Protein AF-A0AAW2NCF1-F1 (afdb_monomer_lite)

Radius of gyration: 38.2 Å; chains: 1; bounding box: 86×112×129 Å

Secondary structure (DSSP, 8-state):
---HHHHHHHHHHHHT-GGG-GGG--HHHHHHHHHHHHHHHH-TTS-GGGHHHHHHHHHHHHHHHH-HHHHHHTTTTS-HHHHHHHHHHHHHHHTHHHHHHHHGGGGS-HHHHHHHHHHHHHHHHHHHTSSS---HHHHHHHHHHHHHTTS-HHHHHHHHHHHHHHHHHHHT-SSHHHHHHHHHHHHHHHHHHTTSPPPTT--HHHHHHHHHHHHHHH---HHHHHHHHHHHHHHHHHHGGG-GGGHHHHHHHHHHHHT-S-HHHHHHHHHHHHHHHHH-HHHHSSTTHHHHHHHHHHHHT-SS-HHHHHHHHHHHHHHHHHHHTT--S-SS-------HHHHHHHIIIIIHHHHHHHHHHHHGGGGS-HHHHHHHHHHHHHHHHHHHHHHTTSS-HHHHHHHHHHHHHHHHHHGGG--HHHHHHHHHHHHHHHHHT--THHHHTT-----S------------------------------------------------------------------------------------HHHHHHHHHHHHTT--------------------

InterPro domains:
  IPR011989 Armadillo-like helical [G3DSA:1.25.10.10] (24-445)
  IPR015403 Mon2/Sec7/BIG1-like, HDS [PF09324] (192-274)
  IPR016024 Armadillo-type fold [SSF48371] (45-434)

Organism: Sesamum radiatum (NCBI:txid300843)

Foldseek 3Di:
DCDLVNVVVLLVVLVVQCLVQLLPDAPVSLVSLVVLLVCLQVVVPSQQLNLLSNLLSLVSLCCCQVPVVNLCNHNPPDDPVRSVVVSVSSVVCNPPSSVVSLLCLQVDDLNRNLSNLLSLLVSQLVQCPDVVRDCVSVLSSLVSLVVNLPDDPVSNVSSLVSLLVSLLSQLQRPPNVSNLVSLVSLLVSLLVNLVDADDPPDQVLLVSLVSLLSSLQNDPDPVSVQSSLVSLLVSCVVRVQSSQSVVLSLLSSLLSQLADPDPVSVVSSLVSLLCCLVPPVVSCQAPRVLSSLSSLLSQLPRPPDLPSVLVSLVSLLVVVVCLVVVVHDDPDDPDDPDDPVVVVCSCVPPLLSNLVSLLVSLVVLLPPPPVSSLVNLAVNLLSSLVSLLVQLLDPDPVSVVSSVVSVVSSCVRPVVSDDPVSVVSNVVSVVVSCVSNPDVVVVVVPPDPDDDDDDDDDDDDDDDDDDDDDDDDDDDDDDDDDDDDDDDDDDDDDDDDDDDDDDDDDDDDDDDDDDDDDDDDDDDDDDDDDDDDDDDPSNVVVVVVVVPVPDDDDDDDDDDDDDDDDDDDD

Structure (mmCIF, N/CA/C/O backbone):
data_AF-A0AAW2NCF1-F1
#
_entry.id   AF-A0AAW2NCF1-F1
#
loop_
_atom_site.group_PDB
_atom_site.id
_atom_site.type_symbol
_atom_site.label_atom_id
_atom_site.label_alt_id
_atom_site.label_comp_id
_atom_site.label_asym_id
_atom_site.label_entity_id
_atom_site.label_seq_id
_atom_site.pdbx_PDB_ins_code
_atom_site.Cartn_x
_atom_site.Cartn_y
_atom_site.Cartn_z
_atom_site.occupancy
_atom_site.B_iso_or_equiv
_atom_site.auth_seq_id
_atom_site.auth_comp_id
_atom_site.auth_asym_id
_atom_site.auth_atom_id
_atom_site.pdbx_PDB_model_num
ATOM 1 N N . MET A 1 1 ? -8.865 -21.185 38.004 1.00 37.56 1 MET A N 1
ATOM 2 C CA . MET A 1 1 ? -9.538 -21.865 36.876 1.00 37.56 1 MET A CA 1
ATOM 3 C C . MET A 1 1 ? -10.991 -21.418 36.830 1.00 37.56 1 MET A C 1
ATOM 5 O O . MET A 1 1 ? -11.842 -22.091 37.400 1.00 37.56 1 MET A O 1
ATOM 9 N N . LEU A 1 2 ? -11.287 -20.291 36.179 1.00 44.34 2 LEU A N 1
ATOM 10 C CA . LEU A 1 2 ? -12.650 -20.078 35.683 1.00 44.34 2 LEU A CA 1
ATOM 11 C C . LEU A 1 2 ? -12.941 -21.196 34.677 1.00 44.34 2 LEU A C 1
ATOM 13 O O . LEU A 1 2 ? -12.110 -21.479 33.809 1.00 44.34 2 LEU A O 1
ATOM 17 N N . HIS A 1 3 ? -14.052 -21.909 34.847 1.00 53.50 3 HIS A N 1
ATOM 18 C CA . HIS A 1 3 ? -14.386 -23.010 33.951 1.00 53.50 3 HIS A CA 1
ATOM 19 C C . HIS A 1 3 ? -14.651 -22.447 32.548 1.00 53.50 3 HIS A C 1
ATOM 21 O O . HIS A 1 3 ? -15.218 -21.367 32.404 1.00 53.50 3 HIS A O 1
ATOM 27 N N . LYS A 1 4 ? -14.307 -23.191 31.485 1.00 50.00 4 LYS A N 1
ATOM 28 C CA . LYS A 1 4 ? -14.704 -22.854 30.096 1.00 50.00 4 LYS A CA 1
ATOM 29 C C . LYS A 1 4 ? -16.203 -22.517 29.985 1.00 50.00 4 LYS A C 1
ATOM 31 O O . LYS A 1 4 ? -16.602 -21.739 29.124 1.00 50.00 4 LYS A O 1
ATOM 36 N N . HIS A 1 5 ? -17.012 -23.083 30.881 1.00 43.44 5 HIS A N 1
ATOM 37 C CA . HIS A 1 5 ? -18.435 -22.807 31.030 1.00 43.44 5 HIS A CA 1
ATOM 38 C C . HIS A 1 5 ? -18.737 -21.382 31.532 1.00 43.44 5 HIS A C 1
ATOM 40 O O . HIS A 1 5 ? -19.631 -20.745 30.989 1.00 43.44 5 HIS A O 1
ATOM 46 N N . ASP A 1 6 ? -17.951 -20.837 32.466 1.00 53.44 6 ASP A N 1
ATOM 47 C CA . ASP A 1 6 ? -18.092 -19.458 32.959 1.00 53.44 6 ASP A CA 1
ATOM 48 C C . ASP A 1 6 ? -17.728 -18.441 31.877 1.00 53.44 6 ASP A C 1
ATOM 50 O O . ASP A 1 6 ? -18.400 -17.427 31.732 1.00 53.44 6 ASP A O 1
ATOM 54 N N . ILE A 1 7 ? -16.715 -18.740 31.057 1.00 53.44 7 ILE A N 1
ATOM 55 C CA . ILE A 1 7 ? -16.327 -17.914 29.903 1.00 53.44 7 ILE A CA 1
ATOM 56 C C . ILE A 1 7 ? -17.406 -17.968 28.816 1.00 53.44 7 ILE A C 1
ATOM 58 O O . ILE A 1 7 ? -17.692 -16.957 28.186 1.00 53.44 7 ILE A O 1
ATOM 62 N N . MET A 1 8 ? -18.061 -19.115 28.620 1.00 50.19 8 MET A N 1
ATOM 63 C CA . MET A 1 8 ? -19.194 -19.265 27.700 1.00 50.19 8 MET A CA 1
ATOM 64 C C . MET A 1 8 ? -20.470 -18.562 28.203 1.00 50.19 8 MET A C 1
ATOM 66 O O . MET A 1 8 ? -21.181 -17.936 27.416 1.00 50.19 8 MET A O 1
ATOM 70 N N . LEU A 1 9 ? -20.740 -18.599 29.508 1.00 52.12 9 LEU A N 1
ATOM 71 C CA . LEU A 1 9 ? -21.799 -17.818 30.154 1.00 52.12 9 LEU A CA 1
ATOM 72 C C . LEU A 1 9 ? -21.496 -16.319 30.099 1.00 52.12 9 LEU A C 1
ATOM 74 O O . LEU A 1 9 ? -22.396 -15.536 29.800 1.00 52.12 9 LEU A O 1
ATOM 78 N N . LEU A 1 10 ? -20.234 -15.915 30.269 1.00 56.16 10 LEU A N 1
ATOM 79 C CA . LEU A 1 10 ? -19.755 -14.570 29.959 1.00 56.16 10 LEU A CA 1
ATOM 80 C C . LEU A 1 10 ? -20.015 -14.237 28.482 1.00 56.16 10 LEU A C 1
ATOM 82 O O . LEU A 1 10 ? -20.643 -13.222 28.216 1.00 56.16 10 LEU A O 1
ATOM 86 N N . LYS A 1 11 ? -19.620 -15.088 27.519 1.00 53.41 11 LYS A N 1
ATOM 87 C CA . LYS A 1 11 ? -19.863 -14.899 26.069 1.00 53.41 11 LYS A CA 1
ATOM 88 C C . LYS A 1 11 ? -21.342 -14.632 25.779 1.00 53.41 11 LYS A C 1
ATOM 90 O O . LYS A 1 11 ? -21.657 -13.715 25.023 1.00 53.41 11 LYS A O 1
ATOM 95 N N . MET A 1 12 ? -22.250 -15.402 26.382 1.00 50.91 12 MET A N 1
ATOM 96 C CA . MET A 1 12 ? -23.695 -15.195 26.241 1.00 50.91 12 MET A CA 1
ATOM 97 C C . MET A 1 12 ? -24.166 -13.914 26.932 1.00 50.91 12 MET A C 1
ATOM 99 O O . MET A 1 12 ? -24.896 -13.135 26.330 1.00 50.91 12 MET A O 1
ATOM 103 N N . THR A 1 13 ? -23.697 -13.635 28.145 1.00 53.66 13 THR A N 1
ATOM 104 C CA . THR A 1 13 ? -24.047 -12.414 28.890 1.00 53.66 13 THR A CA 1
ATOM 105 C C . THR A 1 13 ? -23.487 -11.148 28.223 1.00 53.66 13 THR A C 1
ATOM 107 O O . THR A 1 13 ? -24.078 -10.080 28.348 1.00 53.66 13 THR A O 1
ATOM 110 N N . PHE A 1 14 ? -22.385 -11.256 27.473 1.00 54.97 14 PHE A N 1
ATOM 111 C CA . PHE A 1 14 ? -21.736 -10.156 26.756 1.00 54.97 14 PHE A CA 1
ATOM 112 C C . PHE A 1 14 ? -22.292 -9.924 25.352 1.00 54.97 14 PHE A C 1
ATOM 114 O O . PHE A 1 14 ? -22.519 -8.769 25.002 1.00 54.97 14 PHE A O 1
ATOM 121 N N . ARG A 1 15 ? -22.632 -10.981 24.594 1.00 50.00 15 ARG A N 1
ATOM 122 C CA . ARG A 1 15 ? -23.477 -10.842 23.387 1.00 50.00 15 ARG A CA 1
ATOM 123 C C . ARG A 1 15 ? -24.826 -10.193 23.710 1.00 50.00 15 ARG A C 1
ATOM 125 O O . ARG A 1 15 ? -25.366 -9.477 22.878 1.00 50.00 15 ARG A O 1
ATOM 132 N N . TYR A 1 16 ? -25.340 -10.423 24.918 1.00 46.56 16 TYR A N 1
ATOM 133 C CA . TYR A 1 16 ? -26.563 -9.815 25.444 1.00 46.56 16 TYR A CA 1
ATOM 134 C C . TYR A 1 16 ? -26.307 -8.647 26.415 1.00 46.56 16 TYR A C 1
ATOM 136 O O . TYR A 1 16 ? -27.222 -8.243 27.138 1.00 46.56 16 TYR A O 1
ATOM 144 N N . ASN A 1 17 ? -25.098 -8.066 26.456 1.00 49.03 17 ASN A N 1
ATOM 145 C CA . ASN A 1 17 ? -24.884 -6.872 27.270 1.00 49.03 17 ASN A CA 1
ATOM 146 C C . ASN A 1 17 ? -25.504 -5.663 26.566 1.00 49.03 17 ASN A C 1
ATOM 148 O O . ASN A 1 17 ? -25.274 -5.404 25.386 1.00 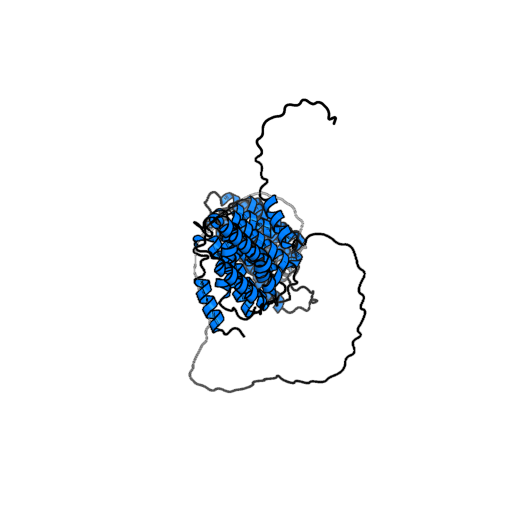49.03 17 ASN A O 1
ATOM 152 N N . PHE A 1 18 ? -26.276 -4.899 27.330 1.00 52.88 18 PHE A N 1
ATOM 153 C CA . PHE A 1 18 ? -27.097 -3.761 26.915 1.00 52.88 18 PHE A CA 1
ATOM 154 C C . PHE A 1 18 ? -26.309 -2.548 26.365 1.00 52.88 18 PHE A C 1
ATOM 156 O O . PHE A 1 18 ? -26.835 -1.445 26.333 1.00 52.88 18 PHE A O 1
ATOM 163 N N . LEU A 1 19 ? -25.076 -2.704 25.869 1.00 51.69 19 LEU A N 1
ATOM 164 C CA . LEU A 1 19 ? -24.405 -1.656 25.083 1.00 51.69 19 LEU A CA 1
ATOM 165 C C . LEU A 1 19 ? -25.080 -1.429 23.717 1.00 51.69 19 LEU A C 1
ATOM 167 O O . LEU A 1 19 ? -24.928 -0.361 23.136 1.00 51.69 19 LEU A O 1
ATOM 171 N N . HIS A 1 20 ? -25.876 -2.390 23.232 1.00 58.16 20 HIS A N 1
ATOM 172 C CA . HIS A 1 20 ? -26.805 -2.175 22.114 1.00 58.16 20 HIS A CA 1
ATOM 173 C C . HIS A 1 20 ? -27.973 -1.241 22.472 1.00 58.16 20 HIS A C 1
ATOM 175 O O . HIS A 1 20 ? -28.580 -0.644 21.586 1.00 58.16 20 HIS A O 1
ATOM 181 N N . ALA A 1 21 ? -28.280 -1.104 23.764 1.00 64.50 21 ALA A N 1
ATOM 182 C CA . ALA A 1 21 ? -29.342 -0.258 24.288 1.00 64.50 21 ALA A CA 1
ATOM 183 C C . ALA A 1 21 ? -28.791 0.610 25.434 1.00 64.50 21 ALA A C 1
ATOM 185 O O . ALA A 1 21 ? -29.118 0.371 26.598 1.00 64.50 21 ALA A O 1
ATOM 186 N N . PRO A 1 22 ? -27.975 1.646 25.135 1.00 71.50 22 PRO A N 1
ATOM 187 C CA . PRO A 1 22 ? -27.369 2.512 26.154 1.00 71.50 22 PRO A CA 1
ATOM 188 C C . PRO A 1 22 ? -28.385 3.077 27.163 1.00 71.50 22 PRO A C 1
ATOM 190 O O . PRO A 1 22 ? -28.059 3.324 28.326 1.00 71.50 22 PRO A O 1
ATOM 193 N N . ARG A 1 23 ? -29.644 3.216 26.731 1.00 73.81 23 ARG A N 1
ATOM 194 C CA . ARG A 1 23 ? -30.802 3.604 27.546 1.00 73.81 23 ARG A CA 1
ATOM 195 C C . ARG A 1 23 ? -31.007 2.736 28.785 1.00 73.81 23 ARG A C 1
ATOM 197 O O . ARG A 1 23 ? -31.363 3.276 29.826 1.00 73.81 23 ARG A O 1
ATOM 204 N N . ASP A 1 24 ? -30.709 1.444 28.700 1.00 76.94 24 ASP A N 1
ATOM 205 C CA . ASP A 1 24 ? -30.968 0.463 29.758 1.00 76.94 24 ASP A CA 1
ATOM 206 C C . ASP A 1 24 ? -29.749 0.186 30.652 1.00 76.94 24 ASP A C 1
ATOM 208 O O . ASP A 1 24 ? -29.794 -0.706 31.505 1.00 76.94 24 ASP A O 1
ATOM 212 N N . MET A 1 25 ? -28.657 0.941 30.481 1.00 79.44 25 MET A N 1
ATOM 213 C CA . MET A 1 25 ? -27.431 0.787 31.269 1.00 79.44 25 MET A CA 1
ATOM 214 C C . MET A 1 25 ? -27.691 0.944 32.772 1.00 79.44 25 MET A C 1
ATOM 216 O O . MET A 1 25 ? -28.413 1.829 33.212 1.00 79.44 25 MET A O 1
ATOM 220 N N . ARG A 1 26 ? -27.088 0.089 33.601 1.00 80.81 26 ARG A N 1
ATOM 221 C CA . ARG A 1 26 ? -27.171 0.156 35.073 1.00 80.81 26 ARG A CA 1
ATOM 222 C C . ARG A 1 26 ? -25.804 -0.119 35.698 1.00 80.81 26 ARG A C 1
ATOM 224 O O . ARG A 1 26 ? -24.895 -0.608 35.033 1.00 80.81 26 ARG A O 1
ATOM 231 N N . GLY A 1 27 ? -25.673 0.107 37.009 1.00 81.69 27 GLY A N 1
ATOM 232 C CA . GLY A 1 27 ? -24.419 -0.129 37.744 1.00 81.69 27 GLY A CA 1
ATOM 233 C C . GLY A 1 27 ? -23.873 -1.557 37.598 1.00 81.69 27 GLY A C 1
ATOM 234 O O . GLY A 1 27 ? -22.673 -1.747 37.441 1.00 81.69 27 GLY A O 1
ATOM 235 N N . LYS A 1 28 ? -24.753 -2.565 37.517 1.00 80.44 28 LYS A N 1
ATOM 236 C CA . LYS A 1 28 ? -24.357 -3.959 37.248 1.00 80.44 28 LYS A CA 1
ATOM 237 C C . LYS A 1 28 ? -23.653 -4.156 35.896 1.00 80.44 28 LYS A C 1
ATOM 239 O O . LYS A 1 28 ? -22.795 -5.021 35.787 1.00 80.44 28 LYS A O 1
ATOM 244 N N . ASN A 1 29 ? -23.991 -3.360 34.876 1.00 82.25 29 ASN A N 1
ATOM 245 C CA . ASN A 1 29 ? -23.331 -3.423 33.568 1.00 82.25 29 ASN A CA 1
ATOM 246 C C . ASN A 1 29 ? -21.911 -2.855 33.652 1.00 82.25 29 ASN A C 1
ATOM 248 O O . ASN A 1 29 ? -20.993 -3.421 33.071 1.00 82.25 29 ASN A O 1
ATOM 252 N N . VAL A 1 30 ? -21.726 -1.777 34.421 1.00 85.44 30 VAL A N 1
ATOM 253 C CA . VAL A 1 30 ? -20.401 -1.206 34.704 1.00 85.44 30 VAL A CA 1
ATOM 254 C C . VAL A 1 30 ? -19.520 -2.230 35.424 1.00 85.44 30 VAL A C 1
ATOM 256 O O . VAL A 1 30 ? -18.375 -2.426 35.032 1.00 85.44 30 VAL A O 1
ATOM 259 N N . GLU A 1 31 ? -20.053 -2.929 36.429 1.00 84.62 31 GLU A N 1
ATOM 260 C CA . GLU A 1 31 ? -19.296 -3.957 37.156 1.00 84.62 31 GLU A CA 1
ATOM 261 C C . GLU A 1 31 ? -18.942 -5.164 36.274 1.00 84.62 31 GLU A C 1
ATOM 263 O O . GLU A 1 31 ? -17.826 -5.682 36.336 1.00 84.62 31 GLU A O 1
ATOM 268 N N . ALA A 1 32 ? -19.853 -5.571 35.384 1.00 82.25 32 ALA A N 1
ATOM 269 C CA . ALA A 1 32 ? -19.579 -6.620 34.405 1.00 82.25 32 ALA A CA 1
ATOM 270 C C . ALA A 1 32 ? -18.454 -6.219 33.433 1.00 82.25 32 ALA A C 1
ATOM 272 O O . ALA A 1 32 ? -17.569 -7.029 33.160 1.00 82.25 32 ALA A O 1
ATOM 273 N N . LEU A 1 33 ? -18.453 -4.971 32.945 1.00 86.06 33 LEU A N 1
ATOM 274 C CA . LEU A 1 33 ? -17.377 -4.440 32.097 1.00 86.06 33 LEU A CA 1
ATOM 275 C C . LEU A 1 33 ? -16.047 -4.365 32.852 1.00 86.06 33 LEU A C 1
ATOM 277 O O . LEU A 1 33 ? -15.019 -4.765 32.313 1.00 86.06 33 LEU A O 1
ATOM 281 N N . ARG A 1 34 ? -16.059 -3.905 34.108 1.00 89.44 34 ARG A N 1
ATOM 282 C CA . ARG A 1 34 ? -14.870 -3.883 34.968 1.00 89.44 34 ARG A CA 1
ATOM 283 C C . ARG A 1 34 ? -14.278 -5.280 35.120 1.00 89.44 34 ARG A C 1
ATOM 285 O O . ARG A 1 34 ? -13.097 -5.468 34.852 1.00 89.44 34 ARG A O 1
ATOM 292 N N . THR A 1 35 ? -15.117 -6.254 35.462 1.00 86.12 35 THR A N 1
ATOM 293 C CA . THR A 1 35 ? -14.706 -7.655 35.603 1.00 86.12 35 THR A CA 1
ATOM 294 C C . THR A 1 35 ? -14.132 -8.200 34.293 1.00 86.12 35 THR A C 1
ATOM 296 O O . THR A 1 35 ? -13.082 -8.837 34.311 1.00 86.12 35 THR A O 1
ATOM 299 N N . LEU A 1 36 ? -14.760 -7.909 33.146 1.00 86.12 36 LEU A N 1
ATOM 300 C CA . LEU A 1 36 ? -14.258 -8.323 31.831 1.00 86.12 36 LEU A CA 1
ATOM 301 C C . LEU A 1 36 ? -12.856 -7.773 31.545 1.00 86.12 36 LEU A C 1
ATOM 303 O O . LEU A 1 36 ? -11.976 -8.527 31.134 1.00 86.12 36 LEU A O 1
ATOM 307 N N . LEU A 1 37 ? -12.644 -6.474 31.767 1.00 89.12 37 LEU A N 1
ATOM 308 C CA . LEU A 1 37 ? -11.349 -5.835 31.527 1.00 89.12 37 LEU A CA 1
ATOM 309 C C . LEU A 1 37 ? -10.276 -6.364 32.488 1.00 89.12 37 LEU A C 1
ATOM 311 O O . LEU A 1 37 ? -9.147 -6.590 32.064 1.00 89.12 37 LEU A O 1
ATOM 315 N N . THR A 1 38 ? -10.628 -6.649 33.747 1.00 89.44 38 THR A N 1
ATOM 316 C CA . THR A 1 38 ? -9.722 -7.322 34.692 1.00 89.44 38 THR A CA 1
ATOM 317 C C . THR A 1 38 ? -9.349 -8.727 34.217 1.00 89.44 38 THR A C 1
ATOM 319 O O . THR A 1 38 ? -8.175 -9.081 34.255 1.00 89.44 38 THR A O 1
ATOM 322 N N . LEU A 1 39 ? -10.303 -9.512 33.705 1.00 85.88 39 LEU A N 1
ATOM 323 C CA . LEU A 1 39 ? -10.013 -10.838 33.150 1.00 85.88 39 LEU A CA 1
ATOM 324 C C . LEU A 1 39 ? -9.105 -10.762 31.915 1.00 85.88 39 LEU A C 1
ATOM 326 O O . LEU A 1 39 ? -8.252 -11.627 31.736 1.00 85.88 39 LEU A O 1
ATOM 330 N N . CYS A 1 40 ? -9.249 -9.725 31.083 1.00 86.69 40 CYS A N 1
ATOM 331 C CA . CYS A 1 40 ? -8.348 -9.481 29.951 1.00 86.69 40 CYS A CA 1
ATOM 332 C C . CYS A 1 40 ? -6.899 -9.203 30.388 1.00 86.69 40 CYS A C 1
ATOM 334 O O . CYS A 1 40 ? -5.985 -9.348 29.579 1.00 86.69 40 CYS A O 1
ATOM 336 N N . ASP A 1 41 ? -6.681 -8.805 31.643 1.00 85.19 41 ASP A N 1
ATOM 337 C CA . ASP A 1 41 ? -5.351 -8.586 32.213 1.00 85.19 41 ASP A CA 1
ATOM 338 C C . ASP A 1 41 ? -4.793 -9.835 32.910 1.00 85.19 41 ASP A C 1
ATOM 340 O O . ASP A 1 41 ? -3.608 -10.140 32.772 1.00 85.19 41 ASP A O 1
ATOM 344 N N . THR A 1 42 ? -5.640 -10.596 33.609 1.00 84.62 42 THR A N 1
ATOM 345 C CA . THR A 1 42 ? -5.204 -11.750 34.412 1.00 84.62 42 THR A CA 1
ATOM 346 C C . THR A 1 42 ? -5.204 -13.079 33.654 1.00 84.62 42 THR A C 1
ATOM 348 O O . THR A 1 42 ? -4.335 -13.913 33.896 1.00 84.62 42 THR A O 1
ATOM 351 N N . GLU A 1 43 ? -6.145 -13.293 32.731 1.00 81.81 43 GLU A N 1
ATOM 352 C CA . GLU A 1 43 ? -6.435 -14.590 32.092 1.00 81.81 43 GLU A CA 1
ATOM 353 C C . GLU A 1 43 ? -6.345 -14.496 30.557 1.00 81.81 43 GLU A C 1
ATOM 355 O O . GLU A 1 43 ? -7.220 -14.938 29.813 1.00 81.81 43 GLU A O 1
ATOM 360 N N . ILE A 1 44 ? -5.247 -13.918 30.063 1.00 74.75 44 ILE A N 1
ATOM 361 C CA . ILE A 1 44 ? -5.002 -13.586 28.644 1.00 74.75 44 ILE A CA 1
ATOM 362 C C . ILE A 1 44 ? -5.187 -14.791 27.686 1.00 74.75 44 ILE A C 1
ATOM 364 O O . ILE A 1 44 ? -5.555 -14.622 26.522 1.00 74.75 44 ILE A O 1
ATOM 368 N N . TYR A 1 45 ? -4.972 -16.017 28.169 1.00 74.00 45 TYR A N 1
ATOM 369 C CA . TYR A 1 45 ? -5.042 -17.256 27.381 1.00 74.00 45 TYR A CA 1
ATOM 370 C C . TYR A 1 45 ? -6.457 -17.829 27.225 1.00 74.00 45 TYR A C 1
ATOM 372 O O . TYR A 1 45 ? -6.658 -18.788 26.480 1.00 74.00 45 TYR A O 1
ATOM 380 N N . ALA A 1 46 ? -7.439 -17.284 27.940 1.00 72.12 46 ALA A N 1
ATOM 381 C CA . ALA A 1 46 ? -8.734 -17.930 28.109 1.00 72.12 46 ALA A CA 1
ATOM 382 C C . ALA A 1 46 ? -9.762 -17.568 27.016 1.00 72.12 46 ALA A C 1
ATOM 384 O O . ALA A 1 46 ? -10.819 -18.195 26.934 1.00 72.12 46 ALA A O 1
ATOM 385 N N . PHE A 1 47 ? -9.465 -16.567 26.179 1.00 72.75 47 PHE A N 1
ATOM 386 C CA . PHE A 1 47 ? -10.466 -15.930 25.319 1.00 72.75 47 PHE A CA 1
ATOM 387 C C . PHE A 1 47 ? -10.609 -16.539 23.923 1.00 72.75 47 PHE A C 1
ATOM 389 O O . PHE A 1 47 ? -11.743 -16.653 23.473 1.00 72.75 47 PHE A O 1
ATOM 396 N N . GLN A 1 48 ? -9.530 -16.964 23.258 1.00 76.75 48 GLN A N 1
ATOM 397 C CA . GLN A 1 48 ? -9.579 -17.576 21.912 1.00 76.75 48 GLN A CA 1
ATOM 398 C C . GLN A 1 48 ? -10.520 -16.808 20.942 1.00 76.75 48 GLN A C 1
ATOM 400 O O . GLN A 1 48 ? -10.410 -15.594 20.779 1.00 76.75 48 GLN A O 1
ATOM 405 N N . ASP A 1 49 ? -11.542 -17.475 20.401 1.00 73.19 49 ASP A N 1
ATOM 406 C CA . ASP A 1 49 ? -12.603 -16.952 19.524 1.00 73.19 49 ASP A CA 1
ATOM 407 C C . ASP A 1 49 ? -13.482 -15.835 20.138 1.00 73.19 49 ASP A C 1
ATOM 409 O O . ASP A 1 49 ? -14.303 -15.228 19.450 1.00 73.19 49 ASP A O 1
ATOM 413 N N . SER A 1 50 ? -13.329 -15.531 21.430 1.00 82.94 50 SER A N 1
ATOM 414 C CA . SER A 1 50 ? -14.087 -14.475 22.124 1.00 82.94 50 SER A CA 1
ATOM 415 C C . SER A 1 50 ? -13.592 -13.064 21.827 1.00 82.94 50 SER A C 1
ATOM 417 O O . SER A 1 50 ? -14.310 -12.113 22.142 1.00 82.94 50 SER A O 1
ATOM 419 N N . TRP A 1 51 ? -12.385 -12.899 21.272 1.00 88.56 51 TRP A N 1
ATOM 420 C CA . TRP A 1 51 ? -11.767 -11.577 21.113 1.00 88.56 51 TRP A CA 1
ATOM 421 C C . TRP A 1 51 ? -12.639 -10.597 20.334 1.00 88.56 51 TRP A C 1
ATOM 423 O O . TRP A 1 51 ? -12.690 -9.425 20.695 1.00 88.56 51 TRP A O 1
ATOM 433 N N . PHE A 1 52 ? -13.397 -11.075 19.343 1.00 88.12 52 PHE A N 1
ATOM 434 C CA . PHE A 1 52 ? -14.336 -10.235 18.600 1.00 88.12 52 PHE A CA 1
ATOM 435 C C . PHE A 1 52 ? -15.364 -9.569 19.521 1.00 88.12 52 PHE A C 1
ATOM 437 O O . PHE A 1 52 ? -15.485 -8.349 19.521 1.00 88.12 52 PHE A O 1
ATOM 444 N N . ALA A 1 53 ? -16.045 -10.345 20.368 1.00 84.00 53 ALA A N 1
ATOM 445 C CA . ALA A 1 53 ? -17.069 -9.814 21.268 1.00 84.00 53 ALA A CA 1
ATOM 446 C C . ALA A 1 53 ? -16.481 -8.858 22.321 1.00 84.00 53 ALA A C 1
ATOM 448 O O . ALA A 1 53 ? -17.113 -7.868 22.687 1.00 84.00 53 ALA A O 1
ATOM 449 N N . ILE A 1 54 ? -15.266 -9.139 22.801 1.00 87.88 54 ILE A N 1
ATOM 450 C CA . ILE A 1 54 ? -14.572 -8.293 23.784 1.00 87.88 54 ILE A CA 1
ATOM 451 C C . ILE A 1 54 ? -14.210 -6.944 23.161 1.00 87.88 54 ILE A C 1
ATOM 453 O O . ILE A 1 54 ? -14.519 -5.895 23.727 1.00 87.88 54 ILE A O 1
ATOM 457 N N . LEU A 1 55 ? -13.590 -6.965 21.982 1.00 92.75 55 LEU A N 1
ATOM 458 C CA . LEU A 1 55 ? -13.166 -5.760 21.273 1.00 92.75 55 LEU A CA 1
ATOM 459 C C . LEU A 1 55 ? -14.362 -4.946 20.768 1.00 92.75 55 LEU A C 1
ATOM 461 O O . LEU A 1 55 ? -14.333 -3.720 20.822 1.00 92.75 55 LEU A O 1
ATOM 465 N N . GLU A 1 56 ? -15.452 -5.604 20.378 1.00 89.19 56 GLU A N 1
ATOM 466 C CA . GLU A 1 56 ? -16.723 -4.951 20.061 1.00 89.19 56 GLU A CA 1
ATOM 467 C C . GLU A 1 56 ? -17.322 -4.253 21.296 1.00 89.19 56 GLU A C 1
ATOM 469 O O . GLU A 1 56 ? -17.781 -3.112 21.206 1.00 89.19 56 GLU A O 1
ATOM 474 N N . CYS A 1 57 ? -17.276 -4.888 22.474 1.00 87.94 57 CYS A N 1
ATOM 475 C CA . CYS A 1 57 ? -17.700 -4.256 23.728 1.00 87.94 57 CYS A CA 1
ATOM 476 C C . CYS A 1 57 ? -16.846 -3.028 24.060 1.00 87.94 57 CYS A C 1
ATOM 478 O O . CYS A 1 57 ? -17.395 -1.997 24.448 1.00 87.94 57 CYS A O 1
ATOM 480 N N . ILE A 1 58 ? -15.528 -3.119 23.879 1.00 91.94 58 ILE A N 1
ATOM 481 C CA . ILE A 1 58 ? -14.593 -2.003 24.071 1.00 91.94 58 ILE A CA 1
ATOM 482 C C . ILE A 1 58 ? -14.902 -0.856 23.099 1.00 91.94 58 ILE A C 1
ATOM 484 O O . ILE A 1 58 ? -15.042 0.288 23.529 1.00 91.94 58 ILE A O 1
ATOM 488 N N . SER A 1 59 ? -15.084 -1.160 21.813 1.00 92.00 59 SER A N 1
ATOM 489 C CA . SER A 1 59 ? -15.475 -0.181 20.793 1.00 92.00 59 SER A CA 1
ATOM 490 C C . SER A 1 59 ? -16.778 0.534 21.155 1.00 92.00 59 SER A C 1
ATOM 492 O O . SER A 1 59 ? -16.893 1.752 21.017 1.00 92.00 59 SER A O 1
ATOM 494 N N . ARG A 1 60 ? -17.786 -0.200 21.636 1.00 88.31 60 ARG A N 1
ATOM 495 C CA . ARG A 1 60 ? -19.067 0.391 22.048 1.00 88.31 60 ARG A CA 1
ATOM 496 C C . ARG A 1 60 ? -18.966 1.199 23.330 1.00 88.31 60 ARG A C 1
ATOM 498 O O . ARG A 1 60 ? -19.646 2.215 23.446 1.00 88.31 60 ARG A O 1
ATOM 505 N N . LEU A 1 61 ? -18.154 0.752 24.284 1.00 90.19 61 LEU A N 1
ATOM 506 C CA . LEU A 1 61 ? -17.869 1.503 25.500 1.00 90.19 61 LEU A CA 1
ATOM 507 C C . LEU A 1 61 ? -17.255 2.858 25.144 1.00 90.19 61 LEU A C 1
ATOM 509 O O . LEU A 1 61 ? -17.738 3.875 25.637 1.00 90.19 61 LEU A O 1
ATOM 513 N N . GLU A 1 62 ? -16.259 2.870 24.256 1.00 92.56 62 GLU A N 1
ATOM 514 C CA . GLU A 1 62 ? -15.648 4.100 23.753 1.00 92.56 62 GLU A CA 1
ATOM 515 C C . GLU A 1 62 ? -16.700 5.006 23.102 1.00 92.56 62 GLU A C 1
ATOM 517 O O . GLU A 1 62 ? -16.872 6.144 23.535 1.00 92.56 62 GLU A O 1
ATOM 522 N N . TYR A 1 63 ? -17.509 4.469 22.185 1.00 89.25 63 TYR A N 1
ATOM 523 C CA . TYR A 1 63 ? -18.567 5.230 21.516 1.00 89.25 63 TYR A CA 1
ATOM 524 C C . TYR A 1 63 ? -19.576 5.856 22.480 1.00 89.25 63 TYR A C 1
ATOM 526 O O . TYR A 1 63 ? -20.000 7.002 22.310 1.00 89.25 63 TYR A O 1
ATOM 534 N N . ALA A 1 64 ? -19.974 5.101 23.506 1.00 88.12 64 ALA A N 1
ATOM 535 C CA . ALA A 1 64 ? -20.953 5.539 24.488 1.00 88.12 64 ALA A CA 1
ATOM 536 C C . ALA A 1 64 ? -20.459 6.738 25.310 1.00 88.12 64 ALA A C 1
ATOM 538 O O . ALA A 1 64 ? -21.280 7.548 25.755 1.00 88.12 64 ALA A O 1
ATOM 539 N N . VAL A 1 65 ? -19.144 6.866 25.512 1.00 90.31 65 VAL A N 1
ATOM 540 C CA . VAL A 1 65 ? -18.552 7.926 26.342 1.00 90.31 65 VAL A CA 1
ATOM 541 C C . VAL A 1 65 ? -17.950 9.081 25.548 1.00 90.31 65 VAL A C 1
ATOM 543 O O . VAL A 1 65 ? -17.849 10.178 26.104 1.00 90.31 65 VAL A O 1
ATOM 546 N N . SER A 1 66 ? -17.550 8.858 24.294 1.00 89.12 66 SER A N 1
ATOM 547 C CA . SER A 1 66 ? -16.911 9.868 23.445 1.00 89.12 66 SER A CA 1
ATOM 548 C C . SER A 1 66 ? -17.895 10.616 22.554 1.00 89.12 66 SER A C 1
ATOM 550 O O . SER A 1 66 ? -17.681 11.795 22.270 1.00 89.12 66 SER A O 1
ATOM 552 N N . TRP A 1 67 ? -19.000 9.981 22.149 1.00 87.56 67 TRP A N 1
ATOM 553 C CA . TRP A 1 67 ? -19.992 10.607 21.284 1.00 87.56 67 TRP A CA 1
ATOM 554 C C . TRP A 1 67 ? -21.116 11.258 22.104 1.00 87.56 67 TRP A C 1
ATOM 556 O O . TRP A 1 67 ? -21.914 10.539 22.717 1.00 87.56 67 TRP A O 1
ATOM 566 N N . PRO A 1 68 ? -21.270 12.602 22.088 1.00 86.69 68 PRO A N 1
ATOM 567 C CA . PRO A 1 68 ? -22.241 13.289 22.941 1.00 86.69 68 PRO A CA 1
ATOM 568 C C . PRO A 1 68 ? -23.675 12.797 22.752 1.00 86.69 68 PRO A C 1
ATOM 570 O O . PRO A 1 68 ? -24.398 12.641 23.732 1.00 86.69 68 PRO A O 1
ATOM 573 N N . ALA A 1 69 ? -24.081 12.489 21.515 1.00 86.12 69 ALA A N 1
ATOM 574 C CA . ALA A 1 69 ? -25.421 11.974 21.242 1.00 86.12 69 ALA A CA 1
ATOM 575 C C . ALA A 1 69 ? -25.639 10.563 21.812 1.00 86.12 69 ALA A C 1
ATOM 577 O O . ALA A 1 69 ? -26.756 10.244 22.208 1.00 86.12 69 ALA A O 1
ATOM 578 N N . MET A 1 70 ? -24.598 9.730 21.917 1.00 83.94 70 MET A N 1
ATOM 579 C CA . MET A 1 70 ? -24.727 8.434 22.587 1.00 83.94 70 MET A CA 1
ATOM 580 C C . MET A 1 70 ? -24.665 8.565 24.094 1.00 83.94 70 MET A C 1
ATOM 582 O O . MET A 1 70 ? -25.538 8.015 24.767 1.00 83.94 70 MET A O 1
ATOM 586 N N . SER A 1 71 ? -23.742 9.363 24.629 1.00 86.56 71 SER A N 1
ATOM 587 C CA . SER A 1 71 ? -23.736 9.699 26.055 1.00 86.56 71 SER A CA 1
ATOM 588 C C . SER A 1 71 ? -25.092 10.263 26.488 1.00 86.56 71 SER A C 1
ATOM 590 O O . SER A 1 71 ? -25.579 9.928 27.566 1.00 86.56 71 SER A O 1
ATOM 592 N N . ALA A 1 72 ? -25.753 11.042 25.617 1.00 84.50 72 ALA A N 1
ATOM 593 C CA . ALA A 1 72 ? -27.102 11.570 25.804 1.00 84.50 72 ALA A CA 1
ATOM 594 C C . ALA A 1 72 ? -28.156 10.467 26.038 1.00 84.50 72 ALA A C 1
ATOM 596 O O . ALA A 1 72 ? -29.095 10.677 26.802 1.00 84.50 72 ALA A O 1
ATOM 597 N N . THR A 1 73 ? -27.984 9.285 25.455 1.00 85.00 73 THR A N 1
ATOM 598 C CA . THR A 1 73 ? -28.925 8.163 25.587 1.00 85.00 73 THR A CA 1
ATOM 599 C C . THR A 1 73 ? -28.653 7.255 26.782 1.00 85.00 73 THR A C 1
ATOM 601 O O . THR A 1 73 ? -29.542 6.496 27.156 1.00 85.00 73 THR A O 1
ATOM 604 N N . VAL A 1 74 ? -27.481 7.341 27.421 1.00 81.69 74 VAL A N 1
ATOM 605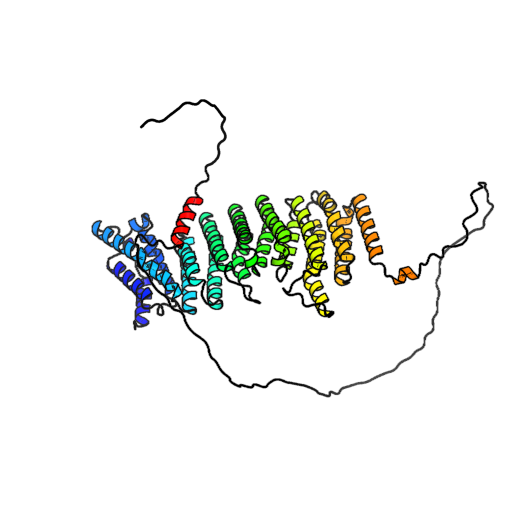 C CA . VAL A 1 74 ? -27.132 6.476 28.560 1.00 81.69 74 VAL A CA 1
ATOM 606 C C . VAL A 1 74 ? -28.093 6.709 29.727 1.00 81.69 74 VAL A C 1
ATOM 608 O O . VAL A 1 74 ? -28.221 7.835 30.203 1.00 81.69 74 VAL A O 1
ATOM 611 N N . MET A 1 75 ? -28.777 5.666 30.206 1.00 81.75 75 MET A N 1
ATOM 612 C CA . MET A 1 75 ? -29.783 5.790 31.279 1.00 81.75 75 MET A CA 1
ATOM 613 C C . MET A 1 75 ? -30.882 6.831 31.006 1.00 81.75 75 MET A C 1
ATOM 615 O O . MET A 1 75 ? -31.289 7.581 31.901 1.00 81.75 75 MET A O 1
ATOM 619 N N . GLN A 1 76 ? -31.342 6.940 29.759 1.00 76.19 76 GLN A N 1
ATOM 620 C CA . GLN A 1 76 ? -32.391 7.892 29.396 1.00 76.19 76 GLN A CA 1
ATOM 621 C C . GLN A 1 76 ? -33.657 7.672 30.251 1.00 76.19 76 GLN A C 1
ATOM 623 O O . GLN A 1 76 ? -34.177 6.565 30.322 1.00 76.19 76 GLN A O 1
ATOM 628 N N . GLY A 1 77 ? -34.146 8.734 30.905 1.00 73.94 77 GLY A N 1
ATOM 629 C CA . GLY A 1 77 ? -35.307 8.682 31.810 1.00 73.94 77 GLY A CA 1
ATOM 630 C C . GLY A 1 77 ? -34.977 8.481 33.297 1.00 73.94 77 GLY A C 1
ATOM 631 O O . GLY A 1 77 ? -35.894 8.444 34.112 1.00 73.94 77 GLY A O 1
ATOM 632 N N . SER A 1 78 ? -33.695 8.377 33.667 1.00 79.81 78 SER A N 1
ATOM 633 C CA . SER A 1 78 ? -33.237 8.299 35.067 1.00 79.81 78 SER A CA 1
ATOM 634 C C . SER A 1 78 ? -32.824 9.664 35.640 1.00 79.81 78 SER A C 1
ATOM 636 O O . SER A 1 78 ? -32.624 10.627 34.899 1.00 79.81 78 SER A O 1
ATOM 638 N N . ASN A 1 79 ? -32.637 9.741 36.964 1.00 84.94 79 ASN A N 1
ATOM 639 C CA . ASN A 1 79 ? -32.144 10.947 37.640 1.00 84.94 79 ASN A CA 1
ATOM 640 C C . ASN A 1 79 ? -30.738 11.343 37.157 1.00 84.94 79 ASN A C 1
ATOM 642 O O . ASN A 1 79 ? -29.857 10.490 37.019 1.00 84.94 79 ASN A O 1
ATOM 646 N N . GLN A 1 80 ? -30.516 12.652 36.988 1.00 85.12 80 GLN A N 1
ATOM 647 C CA . GLN A 1 80 ? -29.269 13.219 36.459 1.00 85.12 80 GLN A CA 1
ATOM 648 C C . GLN A 1 80 ? -28.029 12.770 37.250 1.00 85.12 80 GLN A C 1
ATOM 650 O O . GLN A 1 80 ? -27.058 12.322 36.656 1.00 85.12 80 GLN A O 1
ATOM 655 N N . ILE A 1 81 ? -28.106 12.761 38.585 1.00 87.00 81 ILE A N 1
ATOM 656 C CA . ILE A 1 81 ? -27.000 12.345 39.468 1.00 87.00 81 ILE A CA 1
ATOM 657 C C . ILE A 1 81 ? -26.582 10.887 39.211 1.00 87.00 81 ILE A C 1
ATOM 659 O O . ILE A 1 81 ? -25.398 10.584 39.083 1.00 87.00 81 ILE A O 1
ATOM 663 N N . SER A 1 82 ? -27.548 9.967 39.123 1.00 86.50 82 SER A N 1
ATOM 664 C CA . SER A 1 82 ? -27.274 8.538 38.909 1.00 86.50 82 SER A CA 1
ATOM 665 C C . SER A 1 82 ? -26.675 8.277 37.530 1.00 86.50 82 SER A C 1
ATOM 667 O O . SER A 1 82 ? -25.770 7.457 37.376 1.00 86.50 82 SER A O 1
ATOM 669 N N . ARG A 1 83 ? -27.173 9.004 36.532 1.00 86.88 83 ARG A N 1
ATOM 670 C CA . ARG A 1 83 ? -26.675 8.953 35.166 1.00 86.88 83 ARG A CA 1
ATOM 671 C C . ARG A 1 83 ? -25.244 9.482 35.065 1.00 86.88 83 ARG A C 1
ATOM 673 O O . ARG A 1 83 ? -24.408 8.823 34.451 1.00 86.88 83 ARG A O 1
ATOM 680 N N . ASP A 1 84 ? -24.957 10.628 35.677 1.00 89.62 84 ASP A N 1
ATOM 681 C CA . ASP A 1 84 ? -23.625 11.235 35.658 1.00 89.62 84 ASP A CA 1
ATOM 682 C C . ASP A 1 84 ? -22.598 10.342 36.368 1.00 89.62 84 ASP A C 1
ATOM 684 O O . ASP A 1 84 ? -21.493 10.153 35.858 1.00 89.62 84 ASP A O 1
ATOM 688 N N . ALA A 1 85 ? -22.982 9.696 37.475 1.00 90.94 85 ALA A N 1
ATOM 689 C CA . ALA A 1 85 ? -22.139 8.715 38.161 1.00 90.94 85 ALA A CA 1
ATOM 690 C C . ALA A 1 85 ? -21.788 7.509 37.268 1.00 90.94 85 ALA A C 1
ATOM 692 O O . ALA A 1 85 ? -20.630 7.088 37.214 1.00 90.94 85 ALA A O 1
ATOM 693 N N . ILE A 1 86 ? -22.763 6.969 36.526 1.00 89.19 86 ILE A N 1
ATOM 694 C CA . ILE A 1 86 ? -22.524 5.849 35.602 1.00 89.19 86 ILE A CA 1
ATOM 695 C C . ILE A 1 86 ? -21.673 6.281 34.410 1.00 89.19 86 ILE A C 1
ATOM 697 O O . ILE A 1 86 ? -20.725 5.576 34.071 1.00 89.19 86 ILE A O 1
ATOM 701 N N . LEU A 1 87 ? -21.940 7.442 33.809 1.00 90.31 87 LEU A N 1
ATOM 702 C CA . LEU A 1 87 ? -21.103 7.983 32.733 1.00 90.31 87 LEU A CA 1
ATOM 703 C C . LEU A 1 87 ? -19.657 8.196 33.188 1.00 90.31 87 LEU A C 1
ATOM 705 O O . LEU A 1 87 ? -18.733 7.881 32.439 1.00 90.31 87 LEU A O 1
ATOM 709 N N . GLN A 1 88 ? -19.451 8.676 34.414 1.00 93.12 88 GLN A N 1
ATOM 710 C CA . GLN A 1 88 ? -18.118 8.833 34.986 1.00 93.12 88 GLN A CA 1
ATOM 711 C C . GLN A 1 88 ? -17.403 7.482 35.138 1.00 93.12 88 GLN A C 1
ATOM 713 O O . GLN A 1 88 ? -16.271 7.338 34.681 1.00 93.12 88 GLN A O 1
ATOM 718 N N . SER A 1 89 ? -18.079 6.463 35.677 1.00 93.06 89 SER A N 1
ATOM 719 C CA . SER A 1 89 ? -17.498 5.116 35.768 1.00 93.06 89 SER A CA 1
ATOM 720 C C . SER A 1 89 ? -17.204 4.498 34.395 1.00 93.06 89 SER A C 1
ATOM 722 O O . SER A 1 89 ? -16.189 3.829 34.226 1.00 93.06 89 SER A O 1
ATOM 724 N N . LEU A 1 90 ? -18.061 4.721 33.394 1.00 91.50 90 LEU A N 1
ATOM 725 C CA . LEU A 1 90 ? -17.818 4.244 32.028 1.00 91.50 90 LEU A CA 1
ATOM 726 C C . LEU A 1 90 ? -16.598 4.931 31.403 1.00 91.50 90 LEU A C 1
ATOM 728 O O . LEU A 1 90 ? -15.790 4.256 30.771 1.00 91.50 90 LEU A O 1
ATOM 732 N N . ARG A 1 91 ? -16.418 6.242 31.619 1.00 93.81 91 ARG A N 1
ATOM 733 C CA . ARG A 1 91 ? -15.221 6.977 31.169 1.00 93.81 91 ARG A CA 1
ATOM 734 C C . ARG A 1 91 ? -13.945 6.449 31.817 1.00 93.81 91 ARG A C 1
ATOM 736 O O . ARG A 1 91 ? -12.927 6.330 31.144 1.00 93.81 91 ARG A O 1
ATOM 743 N N . GLU A 1 92 ? -13.998 6.101 33.100 1.00 94.81 92 GLU A N 1
ATOM 744 C CA . GLU A 1 92 ? -12.865 5.487 33.801 1.00 94.81 92 GLU A CA 1
ATOM 745 C C . GLU A 1 92 ? -12.487 4.130 33.197 1.00 94.81 92 GLU A C 1
ATOM 747 O O . GLU A 1 92 ? -11.302 3.870 32.985 1.00 94.81 92 GLU A O 1
ATOM 752 N N . LEU A 1 93 ? -13.477 3.296 32.857 1.00 92.62 93 LEU A N 1
ATOM 753 C CA . LEU A 1 93 ? -13.250 2.007 32.194 1.00 92.62 93 LEU A CA 1
ATOM 754 C C . LEU A 1 93 ? -12.739 2.164 30.754 1.00 92.62 93 LEU A C 1
ATOM 756 O O . LEU A 1 93 ? -11.856 1.412 30.340 1.00 92.62 93 LEU A O 1
ATOM 760 N N . ALA A 1 94 ? -13.250 3.151 30.012 1.00 92.75 94 ALA A N 1
ATOM 761 C CA . ALA A 1 94 ? -12.815 3.470 28.650 1.00 92.75 94 ALA A CA 1
ATOM 762 C C . ALA A 1 94 ? -11.374 4.014 28.586 1.00 92.75 94 ALA A C 1
ATOM 764 O O . ALA A 1 94 ? -10.762 4.007 27.524 1.00 92.75 94 ALA A O 1
ATOM 765 N N . GLY A 1 95 ? -10.833 4.486 29.714 1.00 93.38 95 GLY A N 1
ATOM 766 C CA . GLY A 1 95 ? -9.454 4.950 29.829 1.00 93.38 95 GLY A CA 1
ATOM 767 C C . GLY A 1 95 ? -8.452 3.806 30.015 1.00 93.38 95 GLY A C 1
ATOM 768 O O . GLY A 1 95 ? -8.355 2.881 29.211 1.00 93.38 95 GLY A O 1
ATOM 769 N N . LYS A 1 96 ? -7.678 3.870 31.107 1.00 93.12 96 LYS A N 1
ATOM 770 C CA . LYS A 1 96 ? -6.558 2.947 31.374 1.00 93.12 96 LYS A CA 1
ATOM 771 C C . LYS A 1 96 ? -6.916 1.454 31.300 1.00 93.12 96 LYS A C 1
ATOM 773 O O . LYS A 1 96 ? -6.115 0.719 30.732 1.00 93.12 96 LYS A O 1
ATOM 778 N N . PRO A 1 97 ? -8.053 0.976 31.846 1.00 93.69 97 PRO A N 1
ATOM 779 C CA . PRO A 1 97 ? -8.377 -0.450 31.808 1.00 93.69 97 PRO A CA 1
ATOM 780 C C . PRO A 1 97 ? -8.537 -0.977 30.379 1.00 93.69 97 PRO A C 1
ATOM 782 O O . PRO A 1 97 ? -8.011 -2.035 30.053 1.00 93.69 97 PRO A O 1
ATOM 785 N N . THR A 1 98 ? -9.204 -0.211 29.513 1.00 93.44 98 THR A N 1
ATOM 786 C CA . THR A 1 98 ? -9.337 -0.529 28.086 1.00 93.44 98 THR A CA 1
ATOM 787 C C . THR A 1 98 ? -7.987 -0.481 27.373 1.00 93.44 98 THR A C 1
ATOM 789 O O . THR A 1 98 ? -7.653 -1.400 26.628 1.00 93.44 98 THR A O 1
ATOM 792 N N . GLU A 1 99 ? -7.178 0.548 27.639 1.00 95.00 99 GLU A N 1
ATOM 793 C CA . GLU A 1 99 ? -5.837 0.667 27.055 1.00 95.00 99 GLU A CA 1
ATOM 794 C C . GLU A 1 99 ? -4.953 -0.540 27.392 1.00 95.00 99 GLU A C 1
ATOM 796 O O . GLU A 1 99 ? -4.237 -1.065 26.539 1.00 95.00 99 GLU A O 1
ATOM 801 N N . GLN A 1 100 ? -5.047 -1.034 28.627 1.00 94.56 100 GLN A N 1
ATOM 802 C CA . GLN A 1 100 ? -4.261 -2.172 29.085 1.00 94.56 100 GLN A CA 1
ATOM 803 C C . GLN A 1 100 ? -4.536 -3.442 28.265 1.00 94.56 100 GLN A C 1
ATOM 805 O O . GLN A 1 100 ? -3.609 -4.217 28.034 1.00 94.56 100 GLN A O 1
ATOM 810 N N . VAL A 1 101 ? -5.763 -3.633 27.762 1.00 94.31 101 VAL A N 1
ATOM 811 C CA . VAL A 1 101 ? -6.107 -4.762 26.877 1.00 94.31 101 VAL A CA 1
ATOM 812 C C . VAL A 1 101 ? -5.286 -4.712 25.587 1.00 94.31 101 VAL A C 1
ATOM 814 O O . VAL A 1 101 ? -4.713 -5.722 25.178 1.00 94.31 101 VAL A O 1
ATOM 817 N N . PHE A 1 102 ? -5.162 -3.532 24.977 1.00 95.94 102 PHE A N 1
ATOM 818 C CA . PHE A 1 102 ? -4.371 -3.334 23.761 1.00 95.94 102 PHE A CA 1
ATOM 819 C C . PHE A 1 102 ? -2.868 -3.460 24.025 1.00 95.94 102 PHE A C 1
ATOM 821 O O . PHE A 1 102 ? -2.163 -4.127 23.264 1.00 95.94 102 PHE A O 1
ATOM 828 N N . VAL A 1 103 ? -2.371 -2.899 25.131 1.00 94.88 103 VAL A N 1
ATOM 829 C CA . VAL A 1 103 ? -0.963 -3.036 25.548 1.00 94.88 103 VAL A CA 1
ATOM 830 C C . VAL A 1 103 ? -0.602 -4.501 25.811 1.00 94.88 103 VAL A C 1
ATOM 832 O O . VAL A 1 103 ? 0.480 -4.951 25.436 1.00 94.88 103 VAL A O 1
ATOM 835 N N . ASN A 1 104 ? -1.516 -5.283 26.389 1.00 93.50 104 ASN A N 1
ATOM 836 C CA . ASN A 1 104 ? -1.316 -6.709 26.647 1.00 93.50 104 ASN A CA 1
ATOM 837 C C . ASN A 1 104 ? -1.232 -7.561 25.372 1.00 93.50 104 ASN A C 1
ATOM 839 O O . ASN A 1 104 ? -0.817 -8.718 25.461 1.00 93.50 104 ASN A O 1
ATOM 843 N N . SER A 1 105 ? -1.524 -7.006 24.189 1.00 94.81 105 SER A N 1
ATOM 844 C CA . SER A 1 105 ? -1.386 -7.724 22.917 1.00 94.81 105 SER A CA 1
ATOM 845 C C . SER A 1 105 ? 0.014 -8.305 22.702 1.00 94.81 105 SER A C 1
ATOM 847 O O . SER A 1 105 ? 0.129 -9.376 22.117 1.00 94.81 105 SER A O 1
ATOM 849 N N . ILE A 1 106 ? 1.075 -7.685 23.236 1.00 94.75 106 ILE A N 1
ATOM 850 C CA . ILE A 1 106 ? 2.458 -8.200 23.155 1.00 94.75 106 ILE A CA 1
ATOM 851 C C . ILE A 1 106 ? 2.681 -9.484 23.964 1.00 94.75 106 ILE A C 1
ATOM 853 O O . ILE A 1 106 ? 3.593 -10.251 23.665 1.00 94.75 106 ILE A O 1
ATOM 857 N N . LYS A 1 107 ? 1.851 -9.727 24.986 1.00 92.56 107 LYS A N 1
ATOM 858 C CA . LYS A 1 107 ? 1.918 -10.914 25.852 1.00 92.56 107 LYS A CA 1
ATOM 859 C C . LYS A 1 107 ? 1.180 -12.108 25.241 1.00 92.56 107 LYS A C 1
ATOM 861 O O . LYS A 1 107 ? 1.356 -13.230 25.706 1.00 92.56 107 LYS A O 1
ATOM 866 N N . LEU A 1 108 ? 0.357 -11.880 24.213 1.00 92.50 108 LEU A N 1
ATOM 867 C CA . LEU A 1 108 ? -0.417 -12.936 23.563 1.00 92.50 108 LEU A CA 1
ATOM 868 C C . LEU A 1 108 ? 0.503 -13.951 22.856 1.00 92.50 108 LEU A C 1
ATOM 870 O O . LEU A 1 108 ? 1.453 -13.538 22.173 1.00 92.50 108 LEU A O 1
ATOM 874 N N . PRO A 1 109 ? 0.207 -15.261 22.952 1.00 92.00 109 PRO A N 1
ATOM 875 C CA . PRO A 1 109 ? 0.836 -16.298 22.136 1.00 92.00 109 PRO A CA 1
ATOM 876 C C . PRO A 1 109 ? 0.653 -16.092 20.639 1.00 92.00 109 PRO A C 1
ATOM 878 O O . PRO A 1 109 ? -0.246 -15.376 20.205 1.00 92.00 109 PRO A O 1
ATOM 881 N N . SER A 1 110 ? 1.467 -16.799 19.856 1.00 91.94 110 SER A N 1
ATOM 882 C CA . SER A 1 110 ? 1.492 -16.725 18.392 1.00 91.94 110 SER A CA 1
ATOM 883 C C . SER A 1 110 ? 0.133 -16.955 17.720 1.00 91.94 110 SER A C 1
ATOM 885 O O . SER A 1 110 ? -0.193 -16.222 16.796 1.00 91.94 110 SER A O 1
ATOM 887 N N . GLU A 1 111 ? -0.671 -17.920 18.177 1.00 89.38 111 GLU A N 1
ATOM 888 C CA . GLU A 1 111 ? -2.004 -18.164 17.597 1.00 89.38 111 GLU A CA 1
ATOM 889 C C . GLU A 1 111 ? -3.011 -17.096 18.033 1.00 89.38 111 GLU A C 1
ATOM 891 O O . GLU A 1 111 ? -3.654 -16.444 17.212 1.00 89.38 111 GLU A O 1
ATOM 896 N N . THR A 1 112 ? -3.081 -16.840 19.339 1.00 92.06 112 THR A N 1
ATOM 897 C CA . THR A 1 112 ? -4.065 -15.924 19.923 1.00 92.06 112 THR A CA 1
ATOM 898 C C . THR A 1 112 ? -3.852 -14.474 19.487 1.00 92.06 112 THR A C 1
ATOM 900 O O . THR A 1 112 ? -4.818 -13.729 19.357 1.00 92.06 112 THR A O 1
ATOM 903 N N . VAL A 1 113 ? -2.610 -14.044 19.230 1.00 95.00 113 VAL A N 1
ATOM 904 C CA . VAL A 1 113 ? -2.356 -12.687 18.720 1.00 95.00 113 VAL A CA 1
ATOM 905 C C . VAL A 1 113 ? -2.915 -12.508 17.307 1.00 95.00 113 VAL A C 1
ATOM 907 O O . VAL A 1 113 ? -3.464 -11.453 17.005 1.00 95.00 113 VAL A O 1
ATOM 910 N N . VAL A 1 114 ? -2.847 -13.533 16.453 1.00 95.25 114 VAL A N 1
ATOM 911 C CA . VAL A 1 114 ? -3.419 -13.470 15.099 1.00 95.25 114 VAL A CA 1
ATOM 912 C C . VAL A 1 114 ? -4.947 -13.391 15.175 1.00 95.25 114 VAL A C 1
ATOM 914 O O . VAL A 1 114 ? -5.550 -12.562 14.492 1.00 95.25 114 VAL A O 1
ATOM 917 N N . GLU A 1 115 ? -5.574 -14.175 16.057 1.00 93.62 115 GLU A N 1
ATOM 918 C CA . GLU A 1 115 ? -7.017 -14.089 16.338 1.00 93.62 115 GLU A CA 1
ATOM 919 C C . GLU A 1 115 ? -7.416 -12.701 16.859 1.00 93.62 115 GLU A C 1
ATOM 921 O O . GLU A 1 115 ? -8.407 -12.132 16.401 1.00 93.62 115 GLU A O 1
ATOM 926 N N . PHE A 1 116 ? -6.617 -12.119 17.759 1.00 95.75 116 PHE A N 1
ATOM 927 C CA . PHE A 1 116 ? -6.836 -10.775 18.293 1.00 95.75 116 PHE A CA 1
ATOM 928 C C . PHE A 1 116 ? -6.818 -9.708 17.189 1.00 95.75 116 PHE A C 1
ATOM 930 O O . PHE A 1 116 ? -7.737 -8.893 17.108 1.00 95.75 116 PHE A O 1
ATOM 937 N N . PHE A 1 117 ? -5.812 -9.721 16.305 1.00 97.69 117 PHE A N 1
ATOM 938 C CA . PHE A 1 117 ? -5.745 -8.790 15.170 1.00 97.69 117 PHE A CA 1
ATOM 939 C C . PHE A 1 117 ? -6.891 -9.003 14.175 1.00 97.69 117 PHE A C 1
ATOM 941 O O . PHE A 1 117 ? -7.459 -8.027 13.686 1.00 97.69 117 PHE A O 1
ATOM 948 N N . THR A 1 118 ? -7.273 -10.256 13.915 1.00 97.50 118 THR A N 1
ATOM 949 C CA . THR A 1 118 ? -8.409 -10.601 13.040 1.00 97.50 118 THR A CA 1
ATOM 950 C C . THR A 1 118 ? -9.718 -10.046 13.592 1.00 97.50 118 THR A C 1
ATOM 952 O O . THR A 1 118 ? -10.483 -9.392 12.876 1.00 97.50 118 THR A O 1
ATOM 955 N N . ALA A 1 119 ? -9.952 -10.246 14.887 1.00 96.19 119 ALA A N 1
ATOM 956 C CA . ALA A 1 119 ? -11.096 -9.703 15.596 1.00 96.19 119 ALA A CA 1
ATOM 957 C C . ALA A 1 119 ? -11.108 -8.167 15.565 1.00 96.19 119 ALA A C 1
ATOM 959 O O . ALA A 1 119 ? -12.136 -7.578 15.236 1.00 96.19 119 ALA A O 1
ATOM 960 N N . LEU A 1 120 ? -9.973 -7.517 15.840 1.00 98.06 120 LEU A N 1
ATOM 961 C CA . LEU A 1 120 ? -9.879 -6.057 15.846 1.00 98.06 120 LEU A CA 1
ATOM 962 C C . LEU A 1 120 ? -10.120 -5.445 14.461 1.00 98.06 120 LEU A C 1
ATOM 964 O O . LEU A 1 120 ? -10.852 -4.464 14.350 1.00 98.06 120 LEU A O 1
ATOM 968 N N . CYS A 1 121 ? -9.552 -6.032 13.404 1.00 98.56 121 CYS A N 1
ATOM 969 C CA . CYS A 1 121 ? -9.798 -5.584 12.031 1.00 98.56 121 CYS A CA 1
ATOM 970 C C . CYS A 1 121 ? -11.273 -5.758 11.653 1.00 98.56 121 CYS A C 1
ATOM 972 O O . CYS A 1 121 ? -11.859 -4.867 11.047 1.00 98.56 121 CYS A O 1
ATOM 974 N N . SER A 1 122 ? -11.911 -6.848 12.091 1.00 98.06 122 SER A N 1
ATOM 975 C CA . SER A 1 122 ? -13.345 -7.067 11.868 1.00 98.06 122 SER A CA 1
ATOM 976 C C . SER A 1 122 ? -14.204 -6.010 12.575 1.00 98.06 122 SER A C 1
ATOM 978 O O . SER A 1 122 ? -15.086 -5.425 11.952 1.00 98.06 122 SER A O 1
ATOM 980 N N . VAL A 1 123 ? -13.918 -5.695 13.845 1.00 97.31 123 VAL A N 1
ATOM 981 C CA . VAL A 1 123 ? -14.605 -4.612 14.579 1.00 97.31 123 VAL A CA 1
ATOM 982 C C . VAL A 1 123 ? -14.371 -3.262 13.897 1.00 97.31 123 VAL A C 1
ATOM 984 O O . VAL A 1 123 ? -15.313 -2.499 13.697 1.00 97.31 123 VAL A O 1
ATOM 987 N N . SER A 1 124 ? -13.138 -2.985 13.468 1.00 98.62 124 SER A N 1
ATOM 988 C CA . SER A 1 124 ? -12.822 -1.778 12.705 1.00 98.62 124 SER A CA 1
ATOM 989 C C . SER A 1 124 ? -13.580 -1.714 11.381 1.00 98.62 124 SER A C 1
ATOM 991 O O . SER A 1 124 ? -14.017 -0.632 11.007 1.00 98.62 124 SER A O 1
ATOM 993 N N . ALA A 1 125 ? -13.768 -2.825 10.674 1.00 98.50 125 ALA A N 1
ATOM 994 C CA . ALA A 1 125 ? -14.529 -2.833 9.431 1.00 98.50 125 ALA A CA 1
ATOM 995 C C . ALA A 1 125 ? -16.006 -2.481 9.672 1.00 98.50 125 ALA A C 1
ATOM 997 O O . ALA A 1 125 ? -16.584 -1.708 8.909 1.00 98.50 125 ALA A O 1
ATOM 998 N N . GLU A 1 126 ? -16.602 -2.980 10.757 1.00 96.88 126 GLU A N 1
ATOM 999 C CA . GLU A 1 126 ? -17.971 -2.625 11.153 1.00 96.88 126 GLU A CA 1
ATOM 1000 C C . GLU A 1 126 ? -18.102 -1.169 11.630 1.00 96.88 126 GLU A C 1
ATOM 1002 O O . GLU A 1 126 ? -19.141 -0.542 11.430 1.00 96.88 126 GLU A O 1
ATOM 1007 N N . GLU A 1 127 ? -17.060 -0.594 12.233 1.00 96.56 127 GLU A N 1
ATOM 1008 C CA . GLU A 1 127 ? -17.011 0.836 12.567 1.00 96.56 127 GLU A CA 1
ATOM 1009 C C . GLU A 1 127 ? -16.943 1.734 11.327 1.00 96.56 127 GLU A C 1
ATOM 1011 O O . GLU A 1 127 ? -17.624 2.760 11.269 1.00 96.56 127 GLU A O 1
ATOM 1016 N N . LEU A 1 128 ? -16.154 1.341 10.326 1.00 97.94 128 LEU A N 1
ATOM 1017 C CA . LEU A 1 128 ? -15.988 2.108 9.091 1.00 97.94 128 LEU A CA 1
ATOM 1018 C C . LEU A 1 128 ? -17.246 2.087 8.214 1.00 97.94 128 LEU A C 1
ATOM 1020 O O . LEU A 1 128 ? -17.511 3.051 7.511 1.00 97.94 128 LEU A O 1
ATOM 1024 N N . LYS A 1 129 ? -18.069 1.035 8.299 1.00 96.50 129 LYS A N 1
ATOM 1025 C CA . LYS A 1 129 ? -19.364 0.958 7.595 1.00 96.50 129 LYS A CA 1
ATOM 1026 C C . LYS A 1 129 ? -20.446 1.883 8.175 1.00 96.50 129 LYS A C 1
ATOM 1028 O O . LYS A 1 129 ? -21.504 2.030 7.564 1.00 96.50 129 LYS A O 1
ATOM 1033 N N . GLN A 1 130 ? -20.237 2.462 9.359 1.00 93.00 130 GLN A N 1
ATOM 1034 C CA . GLN A 1 130 ? -21.217 3.345 10.002 1.00 93.00 130 GLN A CA 1
ATOM 1035 C C . GLN A 1 130 ? -21.232 4.739 9.364 1.00 93.00 130 GLN A C 1
ATOM 1037 O O . GLN A 1 130 ? -20.293 5.149 8.690 1.00 93.00 130 GLN A O 1
ATOM 1042 N N . ILE A 1 131 ? -22.314 5.487 9.598 1.00 90.00 131 ILE A N 1
ATOM 1043 C CA . ILE A 1 131 ? -22.466 6.870 9.132 1.00 90.00 131 ILE A CA 1
ATOM 1044 C C . ILE A 1 131 ? -22.788 7.753 10.350 1.00 90.00 131 ILE A C 1
ATOM 1046 O O . ILE A 1 131 ? -23.884 7.630 10.905 1.00 90.00 131 ILE A O 1
ATOM 1050 N N . PRO A 1 132 ? -21.873 8.644 10.781 1.00 90.69 132 PRO A N 1
ATOM 1051 C CA . PRO A 1 132 ? -20.513 8.834 10.262 1.00 90.69 132 PRO A CA 1
ATOM 1052 C C . PRO A 1 132 ? -19.590 7.641 10.568 1.00 90.69 132 PRO A C 1
ATOM 1054 O O . PRO A 1 132 ? -19.789 6.941 11.563 1.00 90.69 132 PRO A O 1
ATOM 1057 N N . ALA A 1 133 ? -18.569 7.442 9.729 1.00 94.94 133 ALA A N 1
ATOM 1058 C CA . ALA A 1 133 ? -17.577 6.391 9.927 1.00 94.94 133 ALA A CA 1
ATOM 1059 C C . ALA A 1 133 ? -16.793 6.635 11.221 1.00 94.94 133 ALA A C 1
ATOM 1061 O O . ALA A 1 133 ? -16.390 7.762 11.528 1.00 94.94 133 ALA A O 1
ATOM 1062 N N . ARG A 1 134 ? -16.566 5.569 11.987 1.00 94.62 134 ARG A N 1
ATOM 1063 C CA . ARG A 1 134 ? -15.776 5.614 13.220 1.00 94.62 134 ARG A CA 1
ATOM 1064 C C . ARG A 1 134 ? -14.411 4.984 12.981 1.00 94.62 134 ARG A C 1
ATOM 1066 O O . ARG A 1 134 ? -14.311 3.929 12.374 1.00 94.62 134 ARG A O 1
ATOM 1073 N N . VAL A 1 135 ? -13.357 5.636 13.469 1.00 96.44 135 VAL A N 1
ATOM 1074 C CA . VAL A 1 135 ? -11.962 5.223 13.223 1.00 96.44 135 VAL A CA 1
ATOM 1075 C C . VAL A 1 135 ? -11.239 4.740 14.482 1.00 96.44 135 VAL A C 1
ATOM 1077 O O . VAL A 1 135 ? -10.033 4.521 14.436 1.00 96.44 135 VAL A O 1
ATOM 1080 N N . PHE A 1 136 ? -11.942 4.568 15.606 1.00 96.50 136 PHE A N 1
ATOM 1081 C CA . PHE A 1 136 ? -11.333 4.198 16.888 1.00 96.50 136 PHE A CA 1
ATOM 1082 C C . PHE A 1 136 ? -10.572 2.871 16.793 1.00 96.50 136 PHE A C 1
ATOM 1084 O O . PHE A 1 136 ? -9.387 2.799 17.124 1.00 96.50 136 PHE A O 1
ATOM 1091 N N . SER A 1 137 ? -11.218 1.822 16.284 1.00 98.19 137 SER A N 1
ATOM 1092 C CA . SER A 1 137 ? -10.563 0.522 16.159 1.00 98.19 137 SER A CA 1
ATOM 1093 C C . SER A 1 137 ? -9.468 0.544 15.095 1.00 98.19 137 SER A C 1
ATOM 1095 O O . SER A 1 137 ? -8.450 -0.111 15.285 1.00 98.19 137 SER A O 1
ATOM 1097 N N . LEU A 1 138 ? -9.601 1.347 14.030 1.00 98.38 138 LEU A N 1
ATOM 1098 C CA . LEU A 1 138 ? -8.528 1.538 13.047 1.00 98.38 138 LEU A CA 1
ATOM 1099 C C . LEU A 1 138 ? -7.294 2.191 13.693 1.00 98.38 138 LEU A C 1
ATOM 1101 O O . LEU A 1 138 ? -6.182 1.710 13.501 1.00 98.38 138 LEU A O 1
ATOM 1105 N N . GLN A 1 139 ? -7.481 3.222 14.523 1.00 97.81 139 GLN A N 1
ATOM 1106 C CA . GLN A 1 139 ? -6.398 3.832 15.307 1.00 97.81 139 GLN A CA 1
ATOM 1107 C C . GLN A 1 139 ? -5.719 2.797 16.209 1.00 97.81 139 GLN A C 1
ATOM 1109 O O . GLN A 1 139 ? -4.489 2.726 16.261 1.00 97.81 139 GLN A O 1
ATOM 1114 N N . LYS A 1 140 ? -6.508 1.940 16.868 1.00 98.06 140 LYS A N 1
ATOM 1115 C CA . LYS A 1 140 ? -5.973 0.858 17.699 1.00 98.06 140 LYS A CA 1
ATOM 1116 C C . LYS A 1 140 ? -5.230 -0.200 16.900 1.00 98.06 140 LYS A C 1
ATOM 1118 O O . LYS A 1 140 ? -4.175 -0.621 17.362 1.00 98.06 140 LYS A O 1
ATOM 1123 N N . VAL A 1 141 ? -5.697 -0.566 15.704 1.00 98.38 141 VAL A N 1
ATOM 1124 C CA . VAL A 1 141 ? -4.964 -1.447 14.777 1.00 98.38 141 VAL A CA 1
ATOM 1125 C C . VAL A 1 141 ? -3.571 -0.884 14.501 1.00 98.38 141 VAL A C 1
ATOM 1127 O O . VAL A 1 141 ? -2.585 -1.612 14.626 1.00 98.38 141 VAL A O 1
ATOM 1130 N N . VAL A 1 142 ? -3.470 0.406 14.173 1.00 97.81 142 VAL A N 1
ATOM 1131 C CA . VAL A 1 142 ? -2.187 1.067 13.879 1.00 97.81 142 VAL A CA 1
ATOM 1132 C C . VAL A 1 142 ? -1.280 1.060 15.106 1.00 97.81 142 VAL A C 1
ATOM 1134 O O . VAL A 1 142 ? -0.130 0.630 15.022 1.00 97.81 142 VAL A O 1
ATOM 1137 N N . GLU A 1 143 ? -1.802 1.475 16.260 1.00 96.75 143 GLU A N 1
ATOM 1138 C CA . GLU A 1 143 ? -1.050 1.551 17.513 1.00 96.75 143 GLU A CA 1
ATOM 1139 C C . GLU A 1 143 ? -0.455 0.193 17.911 1.00 96.75 143 GLU A C 1
ATOM 1141 O O . GLU A 1 143 ? 0.757 0.069 18.102 1.00 96.75 143 GLU A O 1
ATOM 1146 N N . ILE A 1 144 ? -1.276 -0.855 17.993 1.00 96.94 144 ILE A N 1
ATOM 1147 C CA . ILE A 1 144 ? -0.786 -2.159 18.455 1.00 96.94 144 ILE A CA 1
ATOM 1148 C C . ILE A 1 144 ? 0.089 -2.860 17.411 1.00 96.94 144 ILE A C 1
ATOM 1150 O O . ILE A 1 144 ? 0.893 -3.725 17.774 1.00 96.94 144 ILE A O 1
ATOM 1154 N N . SER A 1 145 ? -0.031 -2.494 16.129 1.00 97.38 145 SER A N 1
ATOM 1155 C CA . SER A 1 145 ? 0.873 -2.974 15.079 1.00 97.38 145 SER A CA 1
ATOM 1156 C C . SER A 1 145 ? 2.315 -2.573 15.389 1.00 97.38 145 SER A C 1
ATOM 1158 O O . SER A 1 145 ? 3.212 -3.407 15.268 1.00 97.38 145 SER A O 1
ATOM 1160 N N . TYR A 1 146 ? 2.548 -1.357 15.901 1.00 94.56 146 TYR A N 1
ATOM 1161 C CA . TYR A 1 146 ? 3.876 -0.941 16.369 1.00 94.56 146 TYR A CA 1
ATOM 1162 C C . TYR A 1 146 ? 4.387 -1.797 17.525 1.00 94.56 146 TYR A C 1
ATOM 1164 O O . TYR A 1 146 ? 5.543 -2.222 17.509 1.00 94.56 146 TYR A O 1
ATOM 1172 N N . TYR A 1 147 ? 3.540 -2.081 18.517 1.00 94.12 147 TYR A N 1
ATOM 1173 C CA . TYR A 1 147 ? 3.942 -2.860 19.693 1.00 94.12 147 TYR A CA 1
ATOM 1174 C C . TYR A 1 147 ? 4.332 -4.301 19.341 1.00 94.12 147 TYR A C 1
ATOM 1176 O O . TYR A 1 147 ? 5.214 -4.880 19.973 1.00 94.12 147 TYR A O 1
ATOM 1184 N N . ASN A 1 148 ? 3.704 -4.879 18.315 1.00 95.88 148 ASN A N 1
ATOM 1185 C CA . ASN A 1 148 ? 3.883 -6.282 17.941 1.00 95.88 148 ASN A CA 1
ATOM 1186 C C . ASN A 1 148 ? 4.872 -6.500 16.784 1.00 95.88 148 ASN A C 1
ATOM 1188 O O . ASN A 1 148 ? 5.194 -7.646 16.469 1.00 95.88 148 ASN A O 1
ATOM 1192 N N . MET A 1 149 ? 5.407 -5.431 16.189 1.00 92.06 149 MET A N 1
ATOM 1193 C CA . MET A 1 149 ? 6.292 -5.503 15.022 1.00 92.06 149 MET A CA 1
ATOM 1194 C C . MET A 1 149 ? 7.584 -6.301 15.280 1.00 92.06 149 MET A C 1
ATOM 1196 O O . MET A 1 149 ? 8.133 -6.917 14.368 1.00 92.06 149 MET A O 1
ATOM 1200 N N . ALA A 1 150 ? 8.059 -6.339 16.529 1.00 91.44 150 ALA A N 1
ATOM 1201 C CA . ALA A 1 150 ? 9.270 -7.062 16.928 1.00 91.44 150 ALA A CA 1
ATOM 1202 C C . ALA A 1 150 ? 9.084 -8.587 17.079 1.00 91.44 150 ALA A C 1
ATOM 1204 O O . ALA A 1 150 ? 10.049 -9.290 17.382 1.00 91.44 150 ALA A O 1
ATOM 1205 N N . ARG A 1 151 ? 7.871 -9.118 16.870 1.00 93.12 151 ARG A N 1
ATOM 1206 C CA . ARG A 1 151 ? 7.605 -10.563 16.940 1.00 93.12 151 ARG A CA 1
ATOM 1207 C C . ARG A 1 151 ? 8.420 -11.355 15.912 1.00 93.12 151 ARG A C 1
ATOM 1209 O O . ARG A 1 151 ? 8.932 -10.825 14.920 1.00 93.12 151 ARG A O 1
ATOM 1216 N N . ILE A 1 152 ? 8.509 -12.664 16.159 1.00 91.50 152 ILE A N 1
ATOM 1217 C CA . ILE A 1 152 ? 9.114 -13.636 15.241 1.00 91.50 152 ILE A CA 1
ATOM 1218 C C . ILE A 1 152 ? 8.467 -13.484 13.858 1.00 91.50 152 ILE A C 1
ATOM 1220 O O . ILE A 1 152 ? 7.242 -13.406 13.748 1.00 91.50 152 ILE A O 1
ATOM 1224 N N . ARG A 1 153 ? 9.298 -13.463 12.808 1.00 89.00 153 ARG A N 1
ATOM 1225 C CA . ARG A 1 153 ? 8.894 -13.122 11.432 1.00 89.00 153 ARG A CA 1
ATOM 1226 C C . ARG A 1 153 ? 7.685 -13.916 10.932 1.00 89.00 153 ARG A C 1
ATOM 1228 O O . ARG A 1 153 ? 6.775 -13.313 10.386 1.00 89.00 153 ARG A O 1
ATOM 1235 N N . MET A 1 154 ? 7.631 -15.229 11.178 1.00 90.69 154 MET A N 1
ATOM 1236 C CA . MET A 1 154 ? 6.503 -16.076 10.751 1.00 90.69 154 MET A CA 1
ATOM 1237 C C . MET A 1 154 ? 5.172 -15.672 11.402 1.00 90.69 154 MET A C 1
ATOM 1239 O O . MET A 1 154 ? 4.129 -15.691 10.756 1.00 90.69 154 MET A O 1
ATOM 1243 N N . VAL A 1 155 ? 5.200 -15.269 12.676 1.00 95.00 155 VAL A N 1
ATOM 1244 C CA . VAL A 1 155 ? 4.003 -14.794 13.387 1.00 95.00 155 VAL A CA 1
ATOM 1245 C C . VAL A 1 155 ? 3.594 -13.427 12.853 1.00 95.00 155 VAL A C 1
ATOM 1247 O O . VAL A 1 155 ? 2.422 -13.204 12.564 1.00 95.00 155 VAL A O 1
ATOM 1250 N N . TRP A 1 156 ? 4.564 -12.526 12.668 1.00 95.12 156 TRP A N 1
ATOM 1251 C CA . TRP A 1 156 ? 4.295 -11.215 12.086 1.00 95.12 156 TRP A CA 1
ATOM 1252 C C . TRP A 1 156 ? 3.742 -11.314 10.664 1.00 95.12 156 TRP A C 1
ATOM 1254 O O . TRP A 1 156 ? 2.809 -10.594 10.355 1.00 95.12 156 TRP A O 1
ATOM 1264 N N . ALA A 1 157 ? 4.235 -12.225 9.823 1.00 93.69 157 ALA A N 1
ATOM 1265 C CA . ALA A 1 157 ? 3.713 -12.426 8.471 1.00 93.69 157 ALA A CA 1
ATOM 1266 C C . ALA A 1 157 ? 2.215 -12.783 8.477 1.00 93.69 157 ALA A C 1
ATOM 1268 O O . ALA A 1 157 ? 1.442 -12.246 7.685 1.00 93.69 157 ALA A O 1
ATOM 1269 N N . ARG A 1 158 ? 1.777 -13.624 9.426 1.00 96.44 158 ARG A N 1
ATOM 1270 C CA . ARG A 1 158 ? 0.353 -13.954 9.612 1.00 96.44 158 ARG A CA 1
ATOM 1271 C C . ARG A 1 158 ? -0.466 -12.758 10.095 1.00 96.44 158 ARG A C 1
ATOM 1273 O O . ARG A 1 158 ? -1.557 -12.534 9.584 1.00 96.44 158 ARG A O 1
ATOM 1280 N N . ILE A 1 159 ? 0.062 -11.975 11.039 1.00 97.25 159 ILE A N 1
ATOM 1281 C CA . ILE A 1 159 ? -0.569 -10.716 11.474 1.00 97.25 159 ILE A CA 1
ATOM 1282 C C . ILE A 1 159 ? -0.670 -9.744 10.290 1.00 97.25 159 ILE A C 1
ATOM 1284 O O . ILE A 1 159 ? -1.726 -9.169 10.043 1.00 97.25 159 ILE A O 1
ATOM 1288 N N . TRP A 1 160 ? 0.414 -9.589 9.531 1.00 97.31 160 TRP A N 1
ATOM 1289 C CA . TRP A 1 160 ? 0.499 -8.678 8.400 1.00 97.31 160 TRP A CA 1
ATOM 1290 C C . TRP A 1 160 ? -0.480 -9.038 7.292 1.00 97.31 160 TRP A C 1
ATOM 1292 O O . TRP A 1 160 ? -1.093 -8.137 6.740 1.00 97.31 160 TRP A O 1
ATOM 1302 N N . SER A 1 161 ? -0.691 -10.323 7.005 1.00 97.44 161 SER A N 1
ATOM 1303 C CA . SER A 1 161 ? -1.717 -10.748 6.046 1.00 97.44 161 SER A CA 1
ATOM 1304 C C . SER A 1 161 ? -3.090 -10.160 6.398 1.00 97.44 161 SER A C 1
ATOM 1306 O O . SER A 1 161 ? -3.736 -9.557 5.544 1.00 97.44 161 SER A O 1
ATOM 1308 N N . VAL A 1 162 ? -3.493 -10.227 7.671 1.00 98.25 162 VAL A N 1
ATOM 1309 C CA . VAL A 1 162 ? -4.749 -9.630 8.158 1.00 98.25 162 VAL A CA 1
ATOM 1310 C C . VAL A 1 162 ? -4.729 -8.103 8.026 1.00 98.25 162 VAL A C 1
ATOM 1312 O O . VAL A 1 162 ? -5.676 -7.512 7.507 1.00 98.25 162 VAL A O 1
ATOM 1315 N N . LEU A 1 163 ? -3.641 -7.462 8.465 1.00 98.56 163 LEU A N 1
ATOM 1316 C CA . LEU A 1 163 ? -3.484 -6.006 8.406 1.00 98.56 163 LEU A CA 1
ATOM 1317 C C . LEU A 1 163 ? -3.526 -5.475 6.972 1.00 98.56 163 LEU A C 1
ATOM 1319 O O . LEU A 1 163 ? -4.206 -4.490 6.711 1.00 98.56 163 LEU A O 1
ATOM 1323 N N . ALA A 1 164 ? -2.833 -6.128 6.042 1.00 98.38 164 ALA A N 1
ATOM 1324 C CA . ALA A 1 164 ? -2.758 -5.751 4.638 1.00 98.38 164 ALA A CA 1
ATOM 1325 C C . ALA A 1 164 ? -4.152 -5.721 4.003 1.00 98.38 164 ALA A C 1
ATOM 1327 O O . ALA A 1 164 ? -4.529 -4.713 3.406 1.00 98.38 164 ALA A O 1
ATOM 1328 N N . HIS A 1 165 ? -4.950 -6.777 4.198 1.00 98.56 165 HIS A N 1
ATOM 1329 C CA . HIS A 1 165 ? -6.339 -6.803 3.735 1.00 98.56 165 HIS A CA 1
ATOM 1330 C C . HIS A 1 165 ? -7.169 -5.667 4.344 1.00 98.56 165 HIS A C 1
ATOM 1332 O O . HIS A 1 165 ? -7.936 -5.013 3.634 1.00 98.56 165 HIS A O 1
ATOM 1338 N N . HIS A 1 166 ? -6.988 -5.392 5.638 1.00 98.75 166 HIS A N 1
ATOM 1339 C CA . HIS A 1 166 ? -7.729 -4.334 6.323 1.00 98.75 166 HIS A CA 1
ATOM 1340 C C . HIS A 1 166 ? -7.333 -2.923 5.870 1.00 98.75 166 HIS A C 1
ATOM 1342 O O . HIS A 1 166 ? -8.204 -2.082 5.659 1.00 98.75 166 HIS A O 1
ATOM 1348 N N . PHE A 1 167 ? -6.043 -2.652 5.657 1.00 98.69 167 PHE A N 1
ATOM 1349 C CA . PHE A 1 167 ? -5.573 -1.366 5.132 1.00 98.69 167 PHE A CA 1
ATOM 1350 C C . PHE A 1 167 ? -6.023 -1.131 3.690 1.00 98.69 167 PHE A C 1
ATOM 1352 O O . PHE A 1 167 ? -6.343 0.004 3.354 1.00 98.69 167 PHE A O 1
ATOM 1359 N N . ILE A 1 168 ? -6.113 -2.173 2.857 1.00 98.69 168 ILE A N 1
ATOM 1360 C CA . ILE A 1 168 ? -6.697 -2.053 1.511 1.00 98.69 168 ILE A CA 1
ATOM 1361 C C . ILE A 1 168 ? -8.181 -1.681 1.612 1.00 98.69 168 ILE A C 1
ATOM 1363 O O . ILE A 1 168 ? -8.631 -0.756 0.937 1.00 98.69 168 ILE A O 1
ATOM 1367 N N . PHE A 1 169 ? -8.935 -2.358 2.485 1.00 98.62 169 PHE A N 1
ATOM 1368 C CA . PHE A 1 169 ? -10.346 -2.049 2.726 1.00 98.62 169 PHE A CA 1
ATOM 1369 C C . PHE A 1 169 ? -10.542 -0.604 3.217 1.00 98.62 169 PHE A C 1
ATOM 1371 O O . PHE A 1 169 ? -11.321 0.145 2.630 1.00 98.62 169 PHE A O 1
ATOM 1378 N N . ALA A 1 170 ? -9.806 -0.186 4.250 1.00 98.56 170 ALA A N 1
ATOM 1379 C CA . ALA A 1 170 ? -9.910 1.155 4.822 1.00 98.56 170 ALA A CA 1
ATOM 1380 C C . ALA A 1 170 ? -9.369 2.251 3.882 1.00 98.56 170 ALA A C 1
ATOM 1382 O O . ALA A 1 170 ? -9.939 3.336 3.812 1.00 98.56 170 ALA A O 1
ATOM 1383 N N . GLY A 1 171 ? -8.304 1.968 3.128 1.00 98.19 171 GLY A N 1
ATOM 1384 C CA . GLY A 1 171 ? -7.733 2.864 2.118 1.00 98.19 171 GLY A CA 1
ATOM 1385 C C . GLY A 1 171 ? -8.619 3.041 0.882 1.00 98.19 171 GLY A C 1
ATOM 1386 O O . GLY A 1 171 ? -8.473 4.027 0.170 1.00 98.19 171 GLY A O 1
ATOM 1387 N N . SER A 1 172 ? -9.563 2.125 0.651 1.00 97.94 172 SER A N 1
ATOM 1388 C CA . SER A 1 172 ? -10.558 2.201 -0.431 1.00 97.94 172 SER A CA 1
ATOM 1389 C C . SER A 1 172 ? -11.894 2.806 0.023 1.00 97.94 172 SER A C 1
ATOM 1391 O O . SER A 1 172 ? -12.899 2.707 -0.683 1.00 97.94 172 SER A O 1
ATOM 1393 N N . HIS A 1 173 ? -11.944 3.381 1.225 1.00 97.81 173 HIS A N 1
ATOM 1394 C CA . HIS A 1 173 ? -13.172 3.908 1.808 1.00 97.81 173 HIS A CA 1
ATOM 1395 C C . HIS A 1 173 ? -13.691 5.144 1.035 1.00 97.81 173 HIS A C 1
ATOM 1397 O O . HIS A 1 173 ? -12.887 5.977 0.618 1.00 97.81 173 HIS A O 1
ATOM 1403 N N . PRO A 1 174 ? -15.021 5.314 0.863 1.00 95.19 174 PRO A N 1
ATOM 1404 C CA . PRO A 1 174 ? -15.591 6.434 0.102 1.00 95.19 174 PRO A CA 1
ATOM 1405 C C . PRO A 1 174 ? -15.369 7.814 0.742 1.00 95.19 174 PRO A C 1
ATOM 1407 O O . PRO A 1 174 ? -15.321 8.815 0.035 1.00 95.19 174 PRO A O 1
ATOM 1410 N N . ASP A 1 175 ? -15.250 7.887 2.072 1.00 95.75 175 ASP A N 1
ATOM 1411 C CA . ASP A 1 175 ? -14.773 9.100 2.751 1.00 95.75 175 ASP A CA 1
ATOM 1412 C C . ASP A 1 175 ? -13.252 9.204 2.602 1.00 95.75 175 ASP A C 1
ATOM 1414 O O . ASP A 1 175 ? -12.510 8.445 3.238 1.00 95.75 175 ASP A O 1
ATOM 1418 N N . GLU A 1 176 ? -12.801 10.170 1.798 1.00 95.69 176 GLU A N 1
ATOM 1419 C CA . GLU A 1 176 ? -11.381 10.418 1.544 1.00 95.69 176 GLU A CA 1
ATOM 1420 C C . GLU A 1 176 ? -10.583 10.620 2.832 1.00 95.69 176 GLU A C 1
ATOM 1422 O O . GLU A 1 176 ? -9.444 10.175 2.908 1.00 95.69 176 GLU A O 1
ATOM 1427 N N . LYS A 1 177 ? -11.153 11.214 3.889 1.00 96.38 177 LYS A N 1
ATOM 1428 C CA . LYS A 1 177 ? -10.412 11.429 5.145 1.00 96.38 177 LYS A CA 1
ATOM 1429 C C . LYS A 1 177 ? -10.031 10.113 5.814 1.00 96.38 177 LYS A C 1
ATOM 1431 O O . LYS A 1 177 ? -8.944 10.001 6.379 1.00 96.38 177 LYS A O 1
ATOM 1436 N N . VAL A 1 178 ? -10.917 9.122 5.742 1.00 97.69 178 VAL A N 1
ATOM 1437 C CA . VAL A 1 178 ? -10.658 7.769 6.247 1.00 97.69 178 VAL A CA 1
ATOM 1438 C C . VAL A 1 178 ? -9.600 7.088 5.383 1.00 97.69 178 VAL A C 1
ATOM 1440 O O . VAL A 1 178 ? -8.634 6.551 5.928 1.00 97.69 178 VAL A O 1
ATOM 1443 N N . ALA A 1 179 ? -9.742 7.163 4.057 1.00 98.12 179 ALA A N 1
ATOM 1444 C CA . ALA A 1 179 ? -8.783 6.589 3.116 1.00 98.12 179 ALA A CA 1
ATOM 1445 C C . ALA A 1 179 ? -7.375 7.178 3.304 1.00 98.12 179 ALA A C 1
ATOM 1447 O O . ALA A 1 179 ? -6.405 6.436 3.465 1.00 98.12 179 ALA A O 1
ATOM 1448 N N . MET A 1 180 ? -7.268 8.508 3.386 1.00 97.88 180 MET A N 1
ATOM 1449 C CA . MET A 1 180 ? -6.019 9.226 3.651 1.00 97.88 180 MET A CA 1
ATOM 1450 C C . MET A 1 180 ? -5.388 8.795 4.975 1.00 97.88 180 MET A C 1
ATOM 1452 O O . MET A 1 180 ? -4.188 8.529 5.024 1.00 97.88 180 MET A O 1
ATOM 1456 N N . TYR A 1 181 ? -6.182 8.690 6.047 1.00 98.19 181 TYR A N 1
ATOM 1457 C CA . TYR A 1 181 ? -5.687 8.237 7.347 1.00 98.19 181 TYR A CA 1
ATOM 1458 C C . TYR A 1 181 ? -5.141 6.802 7.285 1.00 98.19 181 TYR A C 1
ATOM 1460 O O . TYR A 1 181 ? -4.074 6.524 7.836 1.00 98.19 181 TYR A O 1
ATOM 1468 N N . ALA A 1 182 ? -5.842 5.893 6.602 1.00 98.56 182 ALA A N 1
ATOM 1469 C CA . ALA A 1 182 ? -5.414 4.505 6.442 1.00 98.56 182 ALA A CA 1
ATOM 1470 C C . ALA A 1 182 ? -4.117 4.392 5.623 1.00 98.56 182 ALA A C 1
ATOM 1472 O O . ALA A 1 182 ? -3.200 3.681 6.035 1.00 98.56 182 ALA A O 1
ATOM 1473 N N . ILE A 1 183 ? -4.012 5.126 4.512 1.00 98.56 183 ILE A N 1
ATOM 1474 C CA . ILE A 1 183 ? -2.827 5.150 3.640 1.00 98.56 183 ILE A CA 1
ATOM 1475 C C . ILE A 1 183 ? -1.621 5.745 4.366 1.00 98.56 183 ILE A C 1
ATOM 1477 O O . ILE A 1 183 ? -0.530 5.174 4.324 1.00 98.56 183 ILE A O 1
ATOM 1481 N N . ASP A 1 184 ? -1.803 6.852 5.088 1.00 98.06 184 ASP A N 1
ATOM 1482 C CA . ASP A 1 184 ? -0.715 7.440 5.867 1.00 98.06 184 ASP A CA 1
ATOM 1483 C C . ASP A 1 184 ? -0.271 6.510 7.005 1.00 98.06 184 ASP A C 1
ATOM 1485 O O . ASP A 1 184 ? 0.924 6.324 7.234 1.00 98.06 184 ASP A O 1
ATOM 1489 N N . SER A 1 185 ? -1.213 5.845 7.674 1.00 98.31 185 SER A N 1
ATOM 1490 C CA . SER A 1 185 ? -0.896 4.854 8.706 1.00 98.31 185 SER A CA 1
ATOM 1491 C C . SER A 1 185 ? -0.112 3.666 8.144 1.00 98.31 185 SER A C 1
ATOM 1493 O O . SER A 1 185 ? 0.880 3.234 8.738 1.00 98.31 185 SER A O 1
ATOM 1495 N N . LEU A 1 186 ? -0.508 3.175 6.967 1.00 98.25 186 LEU A N 1
ATOM 1496 C CA . LEU A 1 186 ? 0.216 2.148 6.227 1.00 98.25 186 LEU A CA 1
ATOM 1497 C C . LEU A 1 186 ? 1.644 2.614 5.895 1.00 98.25 186 LEU A C 1
ATOM 1499 O O . LEU A 1 186 ? 2.597 1.862 6.111 1.00 98.25 186 LEU A O 1
ATOM 1503 N N . ARG A 1 187 ? 1.820 3.871 5.460 1.00 97.62 187 ARG A N 1
ATOM 1504 C CA . ARG A 1 187 ? 3.140 4.471 5.186 1.00 97.62 187 ARG A CA 1
ATOM 1505 C C . ARG A 1 187 ? 4.013 4.486 6.429 1.00 97.62 187 ARG A C 1
ATOM 1507 O O . ARG A 1 187 ? 5.179 4.102 6.359 1.00 97.62 187 ARG A O 1
ATOM 1514 N N . GLN A 1 188 ? 3.472 4.912 7.565 1.00 96.44 188 GLN A N 1
ATOM 1515 C CA . GLN A 1 188 ? 4.233 4.985 8.809 1.00 96.44 188 GLN A CA 1
ATOM 1516 C C . GLN A 1 188 ? 4.663 3.593 9.307 1.00 96.44 188 GLN A C 1
ATOM 1518 O O . GLN A 1 188 ? 5.789 3.436 9.796 1.00 96.44 188 GLN A O 1
ATOM 1523 N N . LEU A 1 189 ? 3.803 2.578 9.168 1.00 96.00 189 LEU A N 1
ATOM 1524 C CA . LEU A 1 189 ? 4.138 1.194 9.514 1.00 96.00 189 LEU A CA 1
ATOM 1525 C C . LEU A 1 189 ? 5.193 0.620 8.566 1.00 96.00 189 LEU A C 1
ATOM 1527 O O . LEU A 1 189 ? 6.171 0.045 9.044 1.00 96.00 189 LEU A O 1
ATOM 1531 N N . ALA A 1 190 ? 5.043 0.827 7.256 1.00 96.06 190 ALA A N 1
ATOM 1532 C CA . ALA A 1 190 ? 6.022 0.404 6.259 1.00 96.06 190 ALA A CA 1
ATOM 1533 C C . ALA A 1 190 ? 7.389 1.050 6.514 1.00 96.06 190 ALA A C 1
ATOM 1535 O O . ALA A 1 190 ? 8.380 0.342 6.651 1.00 96.06 190 ALA A O 1
ATOM 1536 N N . MET A 1 191 ? 7.439 2.369 6.720 1.00 94.56 191 MET A N 1
ATOM 1537 C CA . MET A 1 191 ? 8.666 3.097 7.067 1.00 94.56 191 MET A CA 1
ATOM 1538 C C . MET A 1 191 ? 9.376 2.522 8.291 1.00 94.56 191 MET A C 1
ATOM 1540 O O . MET A 1 191 ? 10.604 2.430 8.304 1.00 94.56 191 MET A O 1
ATOM 1544 N N . LYS A 1 192 ? 8.614 2.128 9.319 1.00 93.69 192 LYS A N 1
ATOM 1545 C CA . LYS A 1 192 ? 9.175 1.508 10.521 1.00 93.69 192 LYS A CA 1
ATOM 1546 C C . LYS A 1 192 ? 9.656 0.082 10.262 1.00 93.69 192 LYS A C 1
ATOM 1548 O O . LYS A 1 192 ? 10.694 -0.313 10.789 1.00 93.69 192 LYS A O 1
ATOM 1553 N N . TYR A 1 193 ? 8.917 -0.685 9.469 1.00 90.75 193 TYR A N 1
ATOM 1554 C CA . TYR A 1 193 ? 9.259 -2.067 9.151 1.00 90.75 193 TYR A CA 1
ATOM 1555 C C . TYR A 1 193 ? 10.504 -2.159 8.266 1.00 90.75 193 TYR A C 1
ATOM 1557 O O . TYR A 1 193 ? 11.361 -3.008 8.513 1.00 90.75 193 TYR A O 1
ATOM 1565 N N . LEU A 1 194 ? 10.655 -1.215 7.330 1.00 92.00 194 LEU A N 1
ATOM 1566 C CA . LEU A 1 194 ? 11.823 -1.083 6.463 1.00 92.00 194 LEU A CA 1
ATOM 1567 C C . LEU A 1 194 ? 13.133 -0.912 7.257 1.00 92.00 194 LEU A C 1
ATOM 1569 O O . LEU A 1 194 ? 14.190 -1.279 6.765 1.00 92.00 194 LEU A O 1
ATOM 1573 N N . GLU A 1 195 ? 13.097 -0.419 8.503 1.00 90.19 195 GLU A N 1
ATOM 1574 C CA . GLU A 1 195 ? 14.296 -0.303 9.358 1.00 90.19 195 GLU A CA 1
ATOM 1575 C C . GLU A 1 195 ? 14.898 -1.654 9.761 1.00 90.19 195 GLU A C 1
ATOM 1577 O O . GLU A 1 195 ? 16.023 -1.714 10.262 1.00 90.19 195 GLU A O 1
ATOM 1582 N N . ARG A 1 196 ? 14.151 -2.747 9.586 1.00 87.06 196 ARG A N 1
ATOM 1583 C CA . ARG A 1 196 ? 14.624 -4.094 9.889 1.00 87.06 196 ARG A CA 1
ATOM 1584 C C . ARG A 1 196 ? 15.387 -4.643 8.694 1.00 87.06 196 ARG A C 1
ATOM 1586 O O . ARG A 1 196 ? 14.879 -4.653 7.580 1.00 87.06 196 ARG A O 1
ATOM 1593 N N . ALA A 1 197 ? 16.574 -5.182 8.956 1.00 83.25 197 ALA A N 1
ATOM 1594 C CA . ALA A 1 197 ? 17.367 -5.835 7.925 1.00 83.25 197 ALA A CA 1
ATOM 1595 C C . ALA A 1 197 ? 16.615 -7.025 7.305 1.00 83.25 197 ALA A C 1
ATOM 1597 O O . ALA A 1 197 ? 16.123 -7.917 8.019 1.00 83.25 197 ALA A O 1
ATOM 1598 N N . GLU A 1 198 ? 16.563 -7.028 5.973 1.00 83.44 198 GLU A N 1
ATOM 1599 C CA . GLU A 1 198 ? 16.105 -8.160 5.178 1.00 83.44 198 GLU A CA 1
ATOM 1600 C C . GLU A 1 198 ? 17.217 -9.200 5.066 1.00 83.44 198 GLU A C 1
ATOM 1602 O O . GLU A 1 198 ? 18.356 -8.880 4.737 1.00 83.44 198 GLU A O 1
ATOM 1607 N N . LEU A 1 199 ? 16.893 -10.437 5.453 1.00 79.75 199 LEU A N 1
ATOM 1608 C CA . LEU A 1 199 ? 17.808 -11.569 5.328 1.00 79.75 199 LEU A CA 1
ATOM 1609 C C . LEU A 1 199 ? 17.770 -12.070 3.883 1.00 79.75 199 LEU A C 1
ATOM 1611 O O . LEU A 1 199 ? 16.722 -11.993 3.244 1.00 79.75 199 LEU A O 1
ATOM 1615 N N . ALA A 1 200 ? 18.881 -12.635 3.409 1.00 73.31 200 ALA A N 1
ATOM 1616 C CA . ALA A 1 200 ? 18.947 -13.259 2.090 1.00 73.31 200 ALA A CA 1
ATOM 1617 C C . ALA A 1 200 ? 17.815 -14.291 1.905 1.00 73.31 200 ALA A C 1
ATOM 1619 O O . ALA A 1 200 ? 17.490 -15.029 2.841 1.00 73.31 200 ALA A O 1
ATOM 1620 N N . ASN A 1 201 ? 17.228 -14.330 0.705 1.00 73.75 201 ASN A N 1
ATOM 1621 C CA . ASN A 1 201 ? 16.129 -15.218 0.291 1.00 73.75 201 ASN A CA 1
ATOM 1622 C C . ASN A 1 201 ? 14.759 -14.959 0.952 1.00 73.75 201 ASN A C 1
ATOM 1624 O O . ASN A 1 201 ? 13.837 -15.757 0.783 1.00 73.75 201 ASN A O 1
ATOM 1628 N N . PHE A 1 202 ? 14.590 -13.856 1.687 1.00 81.06 202 PHE A N 1
ATOM 1629 C CA . PHE A 1 202 ? 13.280 -13.392 2.155 1.00 81.06 202 PHE A CA 1
ATOM 1630 C C . PHE A 1 202 ? 12.865 -12.127 1.402 1.00 81.06 202 PHE A C 1
ATOM 1632 O O . PHE A 1 202 ? 13.699 -11.267 1.149 1.00 81.06 202 PHE A O 1
ATOM 1639 N N . THR A 1 203 ? 11.570 -11.998 1.095 1.00 85.75 203 THR A N 1
ATOM 1640 C CA . THR A 1 203 ? 11.011 -10.870 0.325 1.00 85.75 203 THR A CA 1
ATOM 1641 C C . THR A 1 203 ? 9.937 -10.101 1.100 1.00 85.75 203 THR A C 1
ATOM 1643 O O . THR A 1 203 ? 8.886 -9.742 0.562 1.00 85.75 203 THR A O 1
ATOM 1646 N N . PHE A 1 204 ? 10.131 -9.902 2.402 1.00 85.31 204 PHE A N 1
ATOM 1647 C CA . PHE A 1 204 ? 9.105 -9.284 3.243 1.00 85.31 204 PHE A CA 1
ATOM 1648 C C . PHE A 1 204 ? 8.949 -7.784 2.982 1.00 85.31 204 PHE A C 1
ATOM 1650 O O . PHE A 1 204 ? 7.872 -7.240 3.238 1.00 85.31 204 PHE A O 1
ATOM 1657 N N . GLN A 1 205 ? 9.993 -7.107 2.489 1.00 91.06 205 GLN A N 1
ATOM 1658 C CA . GLN A 1 205 ? 9.887 -5.692 2.124 1.00 91.06 205 GLN A CA 1
ATOM 1659 C C . GLN A 1 205 ? 8.975 -5.511 0.908 1.00 91.06 205 GLN A C 1
ATOM 1661 O O . GLN A 1 205 ? 8.278 -4.508 0.796 1.00 91.06 205 GLN A O 1
ATOM 1666 N N . ASN A 1 206 ? 8.906 -6.508 0.025 1.00 92.50 206 ASN A N 1
ATOM 1667 C CA . ASN A 1 206 ? 7.889 -6.546 -1.018 1.00 92.50 206 ASN A CA 1
ATOM 1668 C C . ASN A 1 206 ? 6.479 -6.663 -0.412 1.00 92.50 206 ASN A C 1
ATOM 1670 O O . ASN A 1 206 ? 5.586 -5.882 -0.733 1.00 92.50 206 ASN A O 1
ATOM 1674 N N . ASP A 1 207 ? 6.276 -7.597 0.519 1.00 93.50 207 ASP A N 1
ATOM 1675 C CA . ASP A 1 207 ? 4.953 -7.864 1.098 1.00 93.50 207 ASP A CA 1
ATOM 1676 C C . ASP A 1 207 ? 4.367 -6.684 1.885 1.00 93.50 207 ASP A C 1
ATOM 1678 O O . ASP A 1 207 ? 3.146 -6.493 1.878 1.00 93.50 207 ASP A O 1
ATOM 1682 N N . ILE A 1 208 ? 5.205 -5.879 2.550 1.00 95.44 208 ILE A N 1
ATOM 1683 C CA . ILE A 1 208 ? 4.740 -4.696 3.293 1.00 95.44 208 ILE A CA 1
ATOM 1684 C C . ILE A 1 208 ? 4.244 -3.577 2.359 1.00 95.44 208 ILE A C 1
ATOM 1686 O O . ILE A 1 208 ? 3.414 -2.762 2.762 1.00 95.44 208 ILE A O 1
ATOM 1690 N N . LEU A 1 209 ? 4.720 -3.542 1.109 1.00 97.31 209 LEU A N 1
ATOM 1691 C CA . LEU A 1 209 ? 4.402 -2.488 0.142 1.00 97.31 209 LEU A CA 1
ATOM 1692 C C . LEU A 1 209 ? 3.284 -2.865 -0.844 1.00 97.31 209 LEU A C 1
ATOM 1694 O O . LEU A 1 209 ? 2.630 -1.970 -1.380 1.00 97.31 209 LEU A O 1
ATOM 1698 N N . LYS A 1 210 ? 2.979 -4.158 -1.022 1.00 97.31 210 LYS A N 1
ATOM 1699 C CA . LYS A 1 210 ? 1.875 -4.645 -1.878 1.00 97.31 210 LYS A CA 1
ATOM 1700 C C . LYS A 1 210 ? 0.528 -3.926 -1.681 1.00 97.31 210 LYS A C 1
ATOM 1702 O O . LYS A 1 210 ? -0.140 -3.679 -2.684 1.00 97.31 210 LYS A O 1
ATOM 1707 N N . PRO A 1 211 ? 0.094 -3.552 -0.459 1.00 98.56 211 PRO A N 1
ATOM 1708 C CA . PRO A 1 211 ? -1.156 -2.810 -0.297 1.00 98.56 211 PRO A CA 1
ATOM 1709 C C . PRO A 1 211 ? -1.194 -1.476 -1.060 1.00 98.56 211 PRO A C 1
ATOM 1711 O O . PRO A 1 211 ? -2.245 -1.124 -1.590 1.00 98.56 211 PRO A O 1
ATOM 1714 N N . PHE A 1 212 ? -0.066 -0.768 -1.198 1.00 98.69 212 PHE A N 1
ATOM 1715 C CA . PHE A 1 212 ? -0.002 0.460 -2.003 1.00 98.69 212 PHE A CA 1
ATOM 1716 C C . PHE A 1 212 ? -0.228 0.188 -3.492 1.00 98.69 212 PHE A C 1
ATOM 1718 O O . PHE A 1 212 ? -0.936 0.954 -4.142 1.00 98.69 212 PHE A O 1
ATOM 1725 N N . VAL A 1 213 ? 0.310 -0.923 -4.013 1.00 98.31 213 VAL A N 1
ATOM 1726 C CA . VAL A 1 213 ? 0.103 -1.366 -5.404 1.00 98.31 213 VAL A CA 1
ATOM 1727 C C . VAL A 1 213 ? -1.386 -1.573 -5.686 1.00 98.31 213 VAL A C 1
ATOM 1729 O O . VAL A 1 213 ? -1.890 -1.158 -6.727 1.00 98.31 213 VAL A O 1
ATOM 1732 N N . VAL A 1 214 ? -2.103 -2.212 -4.758 1.00 98.50 214 VAL A N 1
ATOM 1733 C CA . VAL A 1 214 ? -3.548 -2.439 -4.903 1.00 98.50 214 VAL A CA 1
ATOM 1734 C C . VAL A 1 214 ? -4.299 -1.109 -4.873 1.00 98.50 214 VAL A C 1
ATOM 1736 O O . VAL A 1 214 ? -5.117 -0.854 -5.753 1.00 98.50 214 VAL A O 1
ATOM 1739 N N . LEU A 1 215 ? -3.987 -0.248 -3.900 1.00 98.56 215 LEU A N 1
ATOM 1740 C CA . LEU A 1 215 ? -4.702 1.007 -3.674 1.00 98.56 215 LEU A CA 1
ATOM 1741 C C . LEU A 1 215 ? -4.547 2.016 -4.820 1.00 98.56 215 LEU A C 1
ATOM 1743 O O . LEU A 1 215 ? -5.537 2.649 -5.187 1.00 98.56 215 LEU A O 1
ATOM 1747 N N . ILE A 1 216 ? -3.354 2.160 -5.412 1.00 98.19 216 ILE A N 1
ATOM 1748 C CA . ILE A 1 216 ? -3.161 3.101 -6.530 1.00 98.19 216 ILE A CA 1
ATOM 1749 C C . ILE A 1 216 ? -3.957 2.666 -7.766 1.00 98.19 216 ILE A C 1
ATOM 1751 O O . ILE A 1 216 ? -4.568 3.505 -8.420 1.00 98.19 216 ILE A O 1
ATOM 1755 N N . ARG A 1 217 ? -4.034 1.353 -8.025 1.00 97.12 217 ARG A N 1
ATOM 1756 C CA . ARG A 1 217 ? -4.762 0.777 -9.168 1.00 97.12 217 ARG A CA 1
ATOM 1757 C C . ARG A 1 217 ? -6.278 0.818 -8.997 1.00 97.12 217 ARG A C 1
ATOM 1759 O O . ARG A 1 217 ? -7.000 0.906 -9.984 1.00 97.12 217 ARG A O 1
ATOM 1766 N N . SER A 1 218 ? -6.779 0.716 -7.766 1.00 96.19 218 SER A N 1
ATOM 1767 C CA . SER A 1 218 ? -8.223 0.722 -7.500 1.00 96.19 218 SER A CA 1
ATOM 1768 C C . SER A 1 218 ? -8.800 2.117 -7.244 1.00 96.19 218 SER A C 1
ATOM 1770 O O . SER A 1 218 ? -10.015 2.300 -7.353 1.00 96.19 218 SER A O 1
ATOM 1772 N N . SER A 1 219 ? -7.972 3.097 -6.868 1.00 95.50 219 SER A N 1
ATOM 1773 C CA . SER A 1 219 ? -8.446 4.429 -6.488 1.00 95.50 219 SER A CA 1
ATOM 1774 C C . SER A 1 219 ? -8.861 5.273 -7.692 1.00 95.50 219 SER A C 1
ATOM 1776 O O . SER A 1 219 ? -8.089 5.530 -8.613 1.00 95.50 219 SER A O 1
ATOM 1778 N N . ARG A 1 220 ? -10.076 5.819 -7.630 1.00 94.12 220 ARG A N 1
ATOM 1779 C CA . ARG A 1 220 ? -10.574 6.795 -8.613 1.00 94.12 220 ARG A CA 1
ATOM 1780 C C . ARG A 1 220 ? -10.269 8.244 -8.235 1.00 94.12 220 ARG A C 1
ATOM 1782 O O . ARG A 1 220 ? -10.407 9.119 -9.082 1.00 94.12 220 ARG A O 1
ATOM 1789 N N . SER A 1 221 ? -9.858 8.498 -6.993 1.00 96.38 221 SER A N 1
ATOM 1790 C CA . SER A 1 221 ? -9.563 9.849 -6.515 1.00 96.38 221 SER A CA 1
ATOM 1791 C C . SER A 1 221 ? -8.111 10.230 -6.806 1.00 96.38 221 SER A C 1
ATOM 1793 O O . SER A 1 221 ? -7.187 9.561 -6.336 1.00 96.38 221 SER A O 1
ATOM 1795 N N . ASP A 1 222 ? -7.931 11.321 -7.556 1.00 96.12 222 ASP A N 1
ATOM 1796 C CA . ASP A 1 222 ? -6.628 11.936 -7.844 1.00 96.12 222 ASP A CA 1
ATOM 1797 C C . ASP A 1 222 ? -5.873 12.287 -6.552 1.00 96.12 222 ASP A C 1
ATOM 1799 O O . ASP A 1 222 ? -4.694 11.963 -6.416 1.00 96.12 222 ASP A O 1
ATOM 1803 N N . SER A 1 223 ? -6.572 12.832 -5.547 1.00 96.94 223 SER A N 1
ATOM 1804 C CA . SER A 1 223 ? -5.969 13.208 -4.262 1.00 96.94 223 SER A CA 1
ATOM 1805 C C . SER A 1 223 ? -5.352 11.999 -3.547 1.00 96.94 223 SER A C 1
ATOM 1807 O O . SER A 1 223 ? -4.248 12.083 -3.003 1.00 96.94 223 SER A O 1
ATOM 1809 N N . ILE A 1 224 ? -6.035 10.853 -3.599 1.00 98.00 224 ILE A N 1
ATOM 1810 C CA . ILE A 1 224 ? -5.589 9.594 -3.001 1.00 98.00 224 ILE A CA 1
ATOM 1811 C C . ILE A 1 224 ? -4.435 8.973 -3.793 1.00 98.00 224 ILE A C 1
ATOM 1813 O O . ILE A 1 224 ? -3.455 8.543 -3.183 1.00 98.00 224 ILE A O 1
ATOM 1817 N N . ARG A 1 225 ? -4.506 8.936 -5.131 1.00 98.06 225 ARG A N 1
ATOM 1818 C CA . ARG A 1 225 ? -3.404 8.408 -5.959 1.00 98.06 225 ARG A CA 1
ATOM 1819 C C . ARG A 1 225 ? -2.135 9.243 -5.787 1.00 98.06 225 ARG A C 1
ATOM 1821 O O . ARG A 1 225 ? -1.067 8.682 -5.541 1.00 98.06 225 ARG A O 1
ATOM 1828 N N . ARG A 1 226 ? -2.270 10.572 -5.766 1.00 98.00 226 ARG A N 1
ATOM 1829 C CA . ARG A 1 226 ? -1.179 11.504 -5.460 1.00 98.00 226 ARG A CA 1
ATOM 1830 C C . ARG A 1 226 ? -0.593 11.262 -4.069 1.00 98.00 226 ARG A C 1
ATOM 1832 O O . ARG A 1 226 ? 0.623 11.199 -3.931 1.00 98.00 226 ARG A O 1
ATOM 1839 N N . LEU A 1 227 ? -1.435 11.064 -3.049 1.00 98.38 227 LEU A N 1
ATOM 1840 C CA . LEU A 1 227 ? -0.971 10.724 -1.700 1.00 98.38 227 LEU A CA 1
ATOM 1841 C C . LEU A 1 227 ? -0.158 9.421 -1.686 1.00 98.38 227 LEU A C 1
ATOM 1843 O O . LEU A 1 227 ? 0.859 9.358 -1.000 1.00 98.38 227 LEU A O 1
ATOM 1847 N N . ILE A 1 228 ? -0.576 8.389 -2.423 1.00 98.62 228 ILE A N 1
ATOM 1848 C CA . ILE A 1 228 ? 0.156 7.115 -2.498 1.00 98.62 228 ILE A CA 1
ATOM 1849 C C . ILE A 1 228 ? 1.539 7.320 -3.123 1.00 98.62 228 ILE A C 1
ATOM 1851 O O . ILE A 1 228 ? 2.527 6.851 -2.557 1.00 98.62 228 ILE A O 1
ATOM 1855 N N . VAL A 1 229 ? 1.631 8.061 -4.231 1.00 98.44 229 VAL A N 1
ATOM 1856 C CA . VAL A 1 229 ? 2.925 8.404 -4.845 1.00 98.44 229 VAL A CA 1
ATOM 1857 C C . VAL A 1 229 ? 3.790 9.205 -3.868 1.00 98.44 229 VAL A C 1
ATOM 1859 O O . VAL A 1 229 ? 4.925 8.805 -3.607 1.00 98.44 229 VAL A O 1
ATOM 1862 N N . ASP A 1 230 ? 3.241 10.237 -3.219 1.00 98.38 230 ASP A N 1
ATOM 1863 C CA . ASP A 1 230 ? 3.940 11.034 -2.198 1.00 98.38 230 ASP A CA 1
ATOM 1864 C C . ASP A 1 230 ? 4.475 10.150 -1.045 1.00 98.38 230 ASP A C 1
ATOM 1866 O O . ASP A 1 230 ? 5.597 10.350 -0.563 1.00 98.38 230 ASP A O 1
ATOM 1870 N N . CYS A 1 231 ? 3.713 9.130 -0.622 1.00 98.44 231 CYS A N 1
ATOM 1871 C CA . CYS A 1 231 ? 4.144 8.164 0.393 1.00 98.44 231 CYS A CA 1
ATOM 1872 C C . CYS A 1 231 ? 5.393 7.395 -0.053 1.00 98.44 231 CYS A C 1
ATOM 1874 O O . CYS A 1 231 ? 6.350 7.294 0.718 1.00 98.44 231 CYS A O 1
ATOM 1876 N N . ILE A 1 232 ? 5.393 6.860 -1.276 1.00 98.25 232 ILE A N 1
ATOM 1877 C CA . ILE A 1 232 ? 6.504 6.066 -1.820 1.00 98.25 232 ILE A CA 1
ATOM 1878 C C . ILE A 1 232 ? 7.741 6.933 -2.050 1.00 98.25 232 ILE A C 1
ATOM 1880 O O . ILE A 1 232 ? 8.837 6.562 -1.627 1.00 98.25 232 ILE A O 1
ATOM 1884 N N . VAL A 1 233 ? 7.566 8.129 -2.609 1.00 97.56 233 VAL A N 1
ATOM 1885 C CA . VAL A 1 233 ? 8.637 9.120 -2.780 1.00 97.56 233 VAL A CA 1
ATOM 1886 C C . VAL A 1 233 ? 9.310 9.436 -1.443 1.00 97.56 233 VAL A C 1
ATOM 1888 O O . VAL A 1 233 ? 10.540 9.465 -1.339 1.00 97.56 233 VAL A O 1
ATOM 1891 N N . GLN A 1 234 ? 8.526 9.624 -0.379 1.00 96.62 234 GLN A N 1
ATOM 1892 C CA . GLN A 1 234 ? 9.077 9.855 0.954 1.00 96.62 234 GLN A CA 1
ATOM 1893 C C . GLN A 1 234 ? 9.872 8.648 1.482 1.00 96.62 234 GLN A C 1
ATOM 1895 O O . GLN A 1 234 ? 10.906 8.843 2.134 1.00 96.62 234 GLN A O 1
ATOM 1900 N N . MET A 1 235 ? 9.408 7.420 1.225 1.00 96.75 235 MET A N 1
ATOM 1901 C CA . MET A 1 235 ? 10.120 6.202 1.628 1.00 96.75 235 MET A CA 1
ATOM 1902 C C . MET A 1 235 ? 11.472 6.088 0.932 1.00 96.75 235 MET A C 1
ATOM 1904 O O . MET A 1 235 ? 12.472 5.871 1.615 1.00 96.75 235 MET A O 1
ATOM 1908 N N . ILE A 1 236 ? 11.523 6.310 -0.384 1.00 95.75 236 ILE A N 1
ATOM 1909 C CA . ILE A 1 236 ? 12.767 6.285 -1.170 1.00 95.75 236 ILE A CA 1
ATOM 1910 C C . ILE A 1 236 ? 13.762 7.296 -0.600 1.00 95.75 236 ILE A C 1
ATOM 1912 O O . ILE A 1 236 ? 14.847 6.909 -0.165 1.00 95.75 236 ILE A O 1
ATOM 1916 N N . LYS A 1 237 ? 13.352 8.564 -0.464 1.00 93.88 237 LYS A N 1
ATOM 1917 C CA . LYS A 1 237 ? 14.206 9.643 0.070 1.00 93.88 237 LYS A CA 1
ATOM 1918 C C . LYS A 1 237 ? 14.773 9.346 1.457 1.00 93.88 237 LYS A C 1
ATOM 1920 O O . LYS A 1 237 ? 15.851 9.817 1.800 1.00 93.88 237 LYS A O 1
ATOM 1925 N N . SER A 1 238 ? 14.041 8.593 2.275 1.00 93.81 238 SER A N 1
ATOM 1926 C CA . SER A 1 238 ? 14.423 8.335 3.665 1.00 93.81 238 SER A CA 1
ATOM 1927 C C . SER A 1 238 ? 15.161 7.009 3.867 1.00 93.81 238 SER A C 1
ATOM 1929 O O . SER A 1 238 ? 15.869 6.861 4.864 1.00 93.81 238 SER A O 1
ATOM 1931 N N . LYS A 1 239 ? 14.930 6.013 3.002 1.00 89.62 239 LYS A N 1
ATOM 1932 C CA . LYS A 1 239 ? 15.259 4.598 3.251 1.00 89.62 239 LYS A CA 1
ATOM 1933 C C . LYS A 1 239 ? 15.698 3.836 1.990 1.00 89.62 239 LYS A C 1
ATOM 1935 O O . LYS A 1 239 ? 15.592 2.614 1.985 1.00 89.62 239 LYS A O 1
ATOM 1940 N N . VAL A 1 240 ? 16.220 4.508 0.958 1.00 91.88 240 VAL A N 1
ATOM 1941 C CA . VAL A 1 240 ? 16.637 3.903 -0.330 1.00 91.88 240 VAL A CA 1
ATOM 1942 C C . VAL A 1 240 ? 17.383 2.562 -0.183 1.00 91.88 240 VAL A C 1
ATOM 1944 O O . VAL A 1 240 ? 16.988 1.566 -0.783 1.00 91.88 240 VAL A O 1
ATOM 1947 N N . GLY A 1 241 ? 18.380 2.481 0.706 1.00 89.25 241 GLY A N 1
ATOM 1948 C CA . GLY A 1 241 ? 19.178 1.263 0.911 1.00 89.25 241 GLY A CA 1
ATOM 1949 C C . GLY A 1 241 ? 18.496 0.149 1.719 1.00 89.25 241 GLY A C 1
ATOM 1950 O O . GLY A 1 241 ? 18.997 -0.977 1.769 1.00 89.25 241 GLY A O 1
ATOM 1951 N N . SER A 1 242 ? 17.367 0.443 2.368 1.00 91.00 242 SER A N 1
ATOM 1952 C CA . SER A 1 242 ? 16.604 -0.500 3.197 1.00 91.00 242 SER A CA 1
ATOM 1953 C C . SER A 1 242 ? 15.404 -1.119 2.474 1.00 91.00 242 SER A C 1
ATOM 1955 O O . SER A 1 242 ? 14.829 -2.077 2.992 1.00 91.00 242 SER A O 1
ATOM 1957 N N . ILE A 1 243 ? 15.034 -0.601 1.297 1.00 92.50 243 ILE A N 1
ATOM 1958 C CA . ILE A 1 243 ? 13.878 -1.073 0.523 1.00 92.50 243 ILE A CA 1
ATOM 1959 C C . ILE A 1 243 ? 14.077 -2.519 0.041 1.00 92.50 243 ILE A C 1
ATOM 1961 O O . ILE A 1 243 ? 13.155 -3.317 0.182 1.00 92.50 243 ILE A O 1
ATOM 1965 N N . LYS A 1 244 ? 15.274 -2.883 -0.446 1.00 90.75 244 LYS A N 1
ATOM 1966 C CA . LYS A 1 244 ? 15.632 -4.263 -0.851 1.00 90.75 244 LYS A CA 1
ATOM 1967 C C . LYS A 1 244 ? 14.564 -4.893 -1.764 1.00 90.75 244 LYS A C 1
ATOM 1969 O O . LYS A 1 244 ? 14.228 -4.279 -2.773 1.00 90.75 244 LYS A O 1
ATOM 1974 N N . SER A 1 245 ? 13.981 -6.049 -1.425 1.00 92.19 245 SER A N 1
ATOM 1975 C CA . SER A 1 245 ? 12.934 -6.691 -2.248 1.00 92.19 245 SER A CA 1
ATOM 1976 C C . SER A 1 245 ? 11.686 -5.818 -2.465 1.00 92.19 245 SER A C 1
ATOM 1978 O O . SER A 1 245 ? 10.908 -6.054 -3.390 1.00 92.19 245 SER A O 1
ATOM 1980 N N . GLY A 1 246 ? 11.498 -4.781 -1.642 1.00 94.25 246 GLY A N 1
ATOM 1981 C CA . GLY A 1 246 ? 10.429 -3.794 -1.763 1.00 94.25 246 GLY A CA 1
ATOM 1982 C C . GLY A 1 246 ? 10.461 -2.988 -3.060 1.00 94.25 246 GLY A C 1
ATOM 1983 O O . GLY A 1 246 ? 9.416 -2.480 -3.466 1.00 94.25 246 GLY A O 1
ATOM 1984 N N . TRP A 1 247 ? 11.607 -2.917 -3.745 1.00 94.81 247 TRP A N 1
ATOM 1985 C CA . TRP A 1 247 ? 11.743 -2.196 -5.013 1.00 94.81 247 TRP A CA 1
ATOM 1986 C C . TRP A 1 247 ? 10.798 -2.729 -6.083 1.00 94.81 247 TRP A C 1
ATOM 1988 O O . TRP A 1 247 ? 10.239 -1.943 -6.841 1.00 94.81 247 TRP A O 1
ATOM 1998 N N . ARG A 1 248 ? 10.513 -4.034 -6.063 1.00 94.31 248 ARG A N 1
ATOM 1999 C CA . ARG A 1 248 ? 9.494 -4.647 -6.917 1.00 94.31 248 ARG A CA 1
ATOM 2000 C C . ARG A 1 248 ? 8.133 -3.963 -6.776 1.00 94.31 248 ARG A C 1
ATOM 2002 O O . ARG A 1 248 ? 7.551 -3.520 -7.759 1.00 94.31 248 ARG A O 1
ATOM 2009 N N . SER A 1 249 ? 7.640 -3.809 -5.546 1.00 96.56 249 SER A N 1
ATOM 2010 C CA . SER A 1 249 ? 6.378 -3.099 -5.296 1.00 96.56 249 SER A CA 1
ATOM 2011 C C . SER A 1 249 ? 6.467 -1.609 -5.631 1.00 96.56 249 SER A C 1
ATOM 2013 O O . SER A 1 249 ? 5.501 -1.056 -6.147 1.00 96.56 249 SER A O 1
ATOM 2015 N N . VAL A 1 250 ? 7.608 -0.959 -5.372 1.00 97.62 250 VAL A N 1
ATOM 2016 C CA . VAL A 1 250 ? 7.831 0.453 -5.733 1.00 97.62 250 VAL A CA 1
ATOM 2017 C C . VAL A 1 250 ? 7.683 0.659 -7.240 1.00 97.62 250 VAL A C 1
ATOM 2019 O O . VAL A 1 250 ? 6.901 1.511 -7.658 1.00 97.62 250 VAL A O 1
ATOM 2022 N N . PHE A 1 251 ? 8.354 -0.155 -8.054 1.00 96.94 251 PHE A N 1
ATOM 2023 C CA . PHE A 1 251 ? 8.230 -0.080 -9.506 1.00 96.94 251 PHE A CA 1
ATOM 2024 C C . PHE A 1 251 ? 6.821 -0.425 -9.975 1.00 96.94 251 PHE A C 1
ATOM 2026 O O . PHE A 1 251 ? 6.275 0.315 -10.776 1.00 96.94 251 PHE A O 1
ATOM 2033 N N . MET A 1 252 ? 6.154 -1.433 -9.402 1.00 96.38 252 MET A N 1
ATOM 2034 C CA . MET A 1 252 ? 4.748 -1.717 -9.733 1.00 96.38 252 MET A CA 1
ATOM 2035 C C . MET A 1 252 ? 3.795 -0.540 -9.455 1.00 96.38 252 MET A C 1
ATOM 2037 O O . MET A 1 252 ? 2.779 -0.410 -10.146 1.00 96.38 252 MET A O 1
ATOM 2041 N N . ILE A 1 253 ? 4.086 0.284 -8.440 1.00 98.31 253 ILE A N 1
ATOM 2042 C CA . ILE A 1 253 ? 3.332 1.510 -8.130 1.00 98.31 253 ILE A CA 1
ATOM 2043 C C . ILE A 1 253 ? 3.633 2.585 -9.172 1.00 98.31 253 ILE A C 1
ATOM 2045 O O . ILE A 1 253 ? 2.701 3.192 -9.688 1.00 98.31 253 ILE A O 1
ATOM 2049 N N . PHE A 1 254 ? 4.904 2.799 -9.516 1.00 97.94 254 PHE A N 1
ATOM 2050 C CA . PHE A 1 254 ? 5.278 3.781 -10.533 1.00 97.94 254 PHE A CA 1
ATOM 2051 C C . PHE A 1 254 ? 4.832 3.390 -11.944 1.00 97.94 254 PHE A C 1
ATOM 2053 O O . PHE A 1 254 ? 4.382 4.265 -12.671 1.00 97.94 254 PHE A O 1
ATOM 2060 N N . THR A 1 255 ? 4.821 2.104 -12.302 1.00 95.75 255 THR A N 1
ATOM 2061 C CA . THR A 1 255 ? 4.196 1.618 -13.541 1.00 95.75 255 THR A CA 1
ATOM 2062 C C . THR A 1 255 ? 2.712 1.976 -13.569 1.00 95.75 255 THR A C 1
ATOM 2064 O O . THR A 1 255 ? 2.225 2.472 -14.572 1.00 95.75 255 THR A O 1
ATOM 2067 N N . ALA A 1 256 ? 1.986 1.785 -12.459 1.00 95.81 256 ALA A N 1
ATOM 2068 C CA . ALA A 1 256 ? 0.578 2.181 -12.393 1.00 95.81 256 ALA A CA 1
ATOM 2069 C C . ALA A 1 256 ? 0.393 3.708 -12.481 1.00 95.81 256 ALA A C 1
ATOM 2071 O O . ALA A 1 256 ? -0.592 4.165 -13.047 1.00 95.81 256 ALA A O 1
ATOM 2072 N N . ALA A 1 257 ? 1.332 4.487 -11.937 1.00 96.38 257 ALA A N 1
ATOM 2073 C CA . ALA A 1 257 ? 1.339 5.944 -12.052 1.00 96.38 257 ALA A CA 1
ATOM 2074 C C . ALA A 1 257 ? 1.716 6.433 -13.463 1.00 96.38 257 ALA A C 1
ATOM 2076 O O . ALA A 1 257 ? 1.303 7.520 -13.851 1.00 96.38 257 ALA A O 1
ATOM 2077 N N . ALA A 1 258 ? 2.478 5.651 -14.235 1.00 94.81 258 ALA A N 1
ATOM 2078 C CA . ALA A 1 258 ? 2.832 5.974 -15.615 1.00 94.81 258 ALA A CA 1
ATOM 2079 C C . ALA A 1 258 ? 1.609 5.976 -16.547 1.00 94.81 258 ALA A C 1
ATOM 2081 O O . ALA A 1 258 ? 1.606 6.713 -17.527 1.00 94.81 258 ALA A O 1
ATOM 2082 N N . ASP A 1 259 ? 0.566 5.213 -16.214 1.00 91.38 259 ASP A N 1
ATOM 2083 C CA . ASP A 1 259 ? -0.713 5.183 -16.934 1.00 91.38 259 ASP A CA 1
ATOM 2084 C C . ASP A 1 259 ? -1.768 6.143 -16.337 1.00 91.38 259 ASP A C 1
ATOM 2086 O O . ASP A 1 259 ? -2.942 6.071 -16.702 1.00 91.38 259 ASP A O 1
ATOM 2090 N N . ASP A 1 260 ? -1.394 7.024 -15.398 1.00 93.62 260 ASP A N 1
ATOM 2091 C CA . ASP A 1 260 ? -2.333 7.957 -14.760 1.00 93.62 260 ASP A CA 1
ATOM 2092 C C . ASP A 1 260 ? -2.720 9.115 -15.695 1.00 93.62 260 ASP A C 1
ATOM 2094 O O . ASP A 1 260 ? -1.888 9.676 -16.412 1.00 93.62 260 ASP A O 1
ATOM 2098 N N . ASP A 1 261 ? -3.987 9.530 -15.631 1.00 90.94 261 ASP A N 1
ATOM 2099 C CA . ASP A 1 261 ? -4.501 10.686 -16.376 1.00 90.94 261 ASP A CA 1
ATOM 2100 C C . ASP A 1 261 ? -3.953 12.023 -15.833 1.00 90.94 261 ASP A C 1
ATOM 2102 O O . ASP A 1 261 ? -3.987 13.050 -16.515 1.00 90.94 261 ASP A O 1
ATOM 2106 N N . SER A 1 262 ? -3.475 12.040 -14.584 1.00 92.69 262 SER A N 1
ATOM 2107 C CA . SER A 1 262 ? -2.985 13.236 -13.898 1.00 92.69 262 SER A CA 1
ATOM 2108 C C . SER A 1 262 ? -1.499 13.472 -14.170 1.00 92.69 262 SER A C 1
ATOM 2110 O O . SER A 1 262 ? -0.632 12.831 -13.574 1.00 92.69 262 SER A O 1
ATOM 2112 N N . GLU A 1 263 ? -1.188 14.448 -15.027 1.00 92.50 263 GLU A N 1
ATOM 2113 C CA . GLU A 1 263 ? 0.194 14.825 -15.372 1.00 92.50 263 GLU A CA 1
ATOM 2114 C C . GLU A 1 263 ? 1.100 15.068 -14.142 1.00 92.50 263 GLU A C 1
ATOM 2116 O O . GLU A 1 263 ? 2.202 14.523 -14.125 1.00 92.50 263 GLU A O 1
ATOM 2121 N N . PRO A 1 264 ? 0.667 15.749 -13.056 1.00 94.62 264 PRO A N 1
ATOM 2122 C CA . PRO A 1 264 ? 1.502 15.913 -11.861 1.00 94.62 264 PRO A CA 1
ATOM 2123 C C . PRO A 1 264 ? 1.877 14.598 -11.160 1.00 94.62 264 PRO A C 1
ATOM 2125 O O . PRO A 1 264 ? 2.924 14.526 -10.513 1.00 94.62 264 PRO A O 1
ATOM 2128 N N . ILE A 1 265 ? 1.020 13.573 -11.238 1.00 96.44 265 ILE A N 1
ATOM 2129 C CA . ILE A 1 265 ? 1.299 12.244 -10.675 1.00 96.44 265 ILE A CA 1
ATOM 2130 C C . ILE A 1 265 ? 2.348 11.539 -11.538 1.00 96.44 265 ILE A C 1
ATOM 2132 O O . ILE A 1 265 ? 3.336 11.038 -10.995 1.00 96.44 265 ILE A O 1
ATOM 2136 N N . VAL A 1 266 ? 2.159 11.556 -12.862 1.00 96.50 266 VAL A N 1
ATOM 2137 C CA . VAL A 1 266 ? 3.099 10.986 -13.838 1.00 96.50 266 VAL A CA 1
ATOM 2138 C C . VAL A 1 266 ? 4.476 11.642 -13.701 1.00 96.50 266 VAL A C 1
ATOM 2140 O O . VAL A 1 266 ? 5.474 10.937 -13.564 1.00 96.50 266 VAL A O 1
ATOM 2143 N N . GLU A 1 267 ? 4.537 12.978 -13.686 1.00 95.81 267 GLU A N 1
ATOM 2144 C CA . GLU A 1 267 ? 5.784 13.740 -13.541 1.00 95.81 267 GLU A CA 1
ATOM 2145 C C . GLU A 1 267 ? 6.495 13.396 -12.231 1.00 95.81 267 GLU A C 1
ATOM 2147 O O . GLU A 1 267 ? 7.673 13.042 -12.246 1.00 95.81 267 GLU A O 1
ATOM 2152 N N . SER A 1 268 ? 5.780 13.423 -11.101 1.00 96.88 268 SER A N 1
ATOM 2153 C CA . SER A 1 268 ? 6.382 13.125 -9.800 1.00 96.88 268 SER A CA 1
ATOM 2154 C C . SER A 1 268 ? 6.910 11.691 -9.714 1.00 96.88 268 SER A C 1
ATOM 2156 O O . SER A 1 268 ? 7.995 11.466 -9.168 1.00 96.88 268 SER A O 1
ATOM 2158 N N . ALA A 1 269 ? 6.175 10.717 -10.255 1.00 97.62 269 ALA A N 1
ATOM 2159 C CA . ALA A 1 269 ? 6.619 9.330 -10.306 1.00 97.62 269 ALA A CA 1
ATOM 2160 C C . ALA A 1 269 ? 7.863 9.178 -11.196 1.00 97.62 269 ALA A C 1
ATOM 2162 O O . ALA A 1 269 ? 8.848 8.572 -10.768 1.00 97.62 269 ALA A O 1
ATOM 2163 N N . PHE A 1 270 ? 7.856 9.787 -12.386 1.00 97.50 270 PHE A N 1
ATOM 2164 C CA . PHE A 1 270 ? 8.973 9.710 -13.321 1.00 97.50 270 PHE A CA 1
ATOM 2165 C C . PHE A 1 270 ? 10.247 10.362 -12.777 1.00 97.50 270 PHE A C 1
ATOM 2167 O O . PHE A 1 270 ? 11.307 9.750 -12.847 1.00 97.50 270 PHE A O 1
ATOM 2174 N N . GLU A 1 271 ? 10.161 11.553 -12.176 1.00 96.75 271 GLU A N 1
ATOM 2175 C CA . GLU A 1 271 ? 11.313 12.230 -11.556 1.00 96.75 271 GLU A CA 1
ATOM 2176 C C . GLU A 1 271 ? 12.016 11.339 -10.521 1.00 96.75 271 GLU A C 1
ATOM 2178 O O . GLU A 1 271 ? 13.243 11.326 -10.423 1.00 96.75 271 GLU A O 1
ATOM 2183 N N . ASN A 1 272 ? 11.247 10.558 -9.756 1.00 96.75 272 ASN A N 1
ATOM 2184 C CA . ASN A 1 272 ? 11.814 9.654 -8.758 1.00 96.75 272 ASN A CA 1
ATOM 2185 C C . ASN A 1 272 ? 12.399 8.385 -9.386 1.00 96.75 272 ASN A C 1
ATOM 2187 O O . ASN A 1 272 ? 13.425 7.909 -8.905 1.00 96.75 272 ASN A O 1
ATOM 2191 N N . VAL A 1 273 ? 11.804 7.852 -10.457 1.00 96.50 273 VAL A N 1
ATOM 2192 C CA . VAL A 1 273 ? 12.409 6.748 -11.223 1.00 96.50 273 VAL A CA 1
ATOM 2193 C C . VAL A 1 273 ? 13.717 7.198 -11.878 1.00 96.50 273 VAL A C 1
ATOM 2195 O O . VAL A 1 273 ? 14.722 6.504 -11.746 1.00 96.50 273 VAL A O 1
ATOM 2198 N N . GLU A 1 274 ? 13.734 8.378 -12.505 1.00 95.50 274 GLU A N 1
ATOM 2199 C CA . GLU A 1 274 ? 14.928 8.996 -13.096 1.00 95.50 274 GLU A CA 1
ATOM 2200 C C . GLU A 1 274 ? 16.041 9.124 -12.051 1.00 95.50 274 GLU A C 1
ATOM 2202 O O . GLU A 1 274 ? 17.156 8.651 -12.273 1.00 95.50 274 GLU A O 1
ATOM 2207 N N . GLN A 1 275 ? 15.729 9.663 -10.869 1.00 94.88 275 GLN A N 1
ATOM 2208 C CA . GLN A 1 275 ? 16.702 9.776 -9.786 1.00 94.88 275 GLN A CA 1
ATOM 2209 C C . GLN A 1 275 ? 17.238 8.408 -9.331 1.00 94.88 275 GLN A C 1
ATOM 2211 O O . GLN A 1 275 ? 18.443 8.248 -9.151 1.00 94.88 275 GLN A O 1
ATOM 2216 N N . VAL A 1 276 ? 16.369 7.408 -9.157 1.00 93.31 276 VAL A N 1
ATOM 2217 C CA . VAL A 1 276 ? 16.780 6.070 -8.703 1.00 93.31 276 VAL A CA 1
ATOM 2218 C C . VAL A 1 276 ? 17.702 5.391 -9.714 1.00 93.31 276 VAL A C 1
ATOM 2220 O O . VAL A 1 276 ? 18.724 4.837 -9.313 1.00 93.31 276 VAL A O 1
ATOM 2223 N N . VAL A 1 277 ? 17.388 5.458 -11.009 1.00 90.94 277 VAL A N 1
ATOM 2224 C CA . VAL A 1 277 ? 18.220 4.849 -12.060 1.00 90.94 277 VAL A CA 1
ATOM 2225 C C . VAL A 1 277 ? 19.580 5.544 -12.166 1.00 90.94 277 VAL A C 1
ATOM 2227 O O . VAL A 1 277 ? 20.590 4.870 -12.351 1.00 90.94 277 VAL A O 1
ATOM 2230 N N . LEU A 1 278 ? 19.631 6.871 -12.024 1.00 91.19 278 LEU A N 1
ATOM 2231 C CA . LEU A 1 278 ? 20.873 7.635 -12.177 1.00 91.19 278 LEU A CA 1
ATOM 2232 C C . LEU A 1 278 ? 21.773 7.601 -10.933 1.00 91.19 278 LEU A C 1
ATOM 2234 O O . LEU A 1 278 ? 22.994 7.541 -11.068 1.00 91.19 278 LEU A O 1
ATOM 2238 N N . GLU A 1 279 ? 21.195 7.651 -9.731 1.00 90.81 279 GLU A N 1
ATOM 2239 C CA . GLU A 1 279 ? 21.945 7.830 -8.476 1.00 90.81 279 GLU A CA 1
ATOM 2240 C C . GLU A 1 279 ? 22.021 6.562 -7.613 1.00 90.81 279 GLU A C 1
ATOM 2242 O O . GLU A 1 279 ? 22.886 6.463 -6.739 1.00 90.81 279 GLU A O 1
ATOM 2247 N N . HIS A 1 280 ? 21.120 5.598 -7.821 1.00 88.06 280 HIS A N 1
ATOM 2248 C CA . HIS A 1 280 ? 20.925 4.440 -6.938 1.00 88.06 280 HIS A CA 1
ATOM 2249 C C . HIS A 1 280 ? 20.758 3.121 -7.705 1.00 88.06 280 HIS A C 1
ATOM 2251 O O . HIS A 1 280 ? 20.086 2.201 -7.232 1.00 88.06 280 HIS A O 1
ATOM 2257 N N . PHE A 1 281 ? 21.369 3.028 -8.889 1.00 85.38 281 PHE A N 1
ATOM 2258 C CA . PHE A 1 281 ? 21.292 1.861 -9.767 1.00 85.38 281 PHE A CA 1
ATOM 2259 C C . PHE A 1 281 ? 21.654 0.558 -9.031 1.00 85.38 281 PHE A C 1
ATOM 2261 O O . PHE A 1 281 ? 20.924 -0.425 -9.078 1.00 85.38 281 PHE A O 1
ATOM 2268 N N . ASP A 1 282 ? 22.718 0.582 -8.233 1.00 83.00 282 ASP A N 1
ATOM 2269 C CA . ASP A 1 282 ? 23.200 -0.527 -7.403 1.00 83.00 282 ASP A CA 1
ATOM 2270 C C . ASP A 1 282 ? 22.172 -1.055 -6.383 1.00 83.00 282 ASP A C 1
ATOM 2272 O O . ASP A 1 282 ? 22.273 -2.200 -5.946 1.00 83.00 282 ASP A O 1
ATOM 2276 N N . GLN A 1 283 ? 21.177 -0.248 -5.997 1.00 82.88 283 GLN A N 1
ATOM 2277 C CA . GLN A 1 283 ? 20.117 -0.664 -5.072 1.00 82.88 283 GLN A CA 1
ATOM 2278 C C . GLN A 1 283 ? 18.965 -1.405 -5.760 1.00 82.88 283 GLN A C 1
ATOM 2280 O O . GLN A 1 283 ? 18.210 -2.093 -5.070 1.00 82.88 283 GLN A O 1
ATOM 2285 N N . VAL A 1 284 ? 18.813 -1.241 -7.077 1.00 78.81 284 VAL A N 1
ATOM 2286 C CA . VAL A 1 284 ? 17.716 -1.813 -7.882 1.00 78.81 284 VAL A CA 1
ATOM 2287 C C . VAL A 1 284 ? 18.174 -2.931 -8.817 1.00 78.81 284 VAL A C 1
ATOM 2289 O O . VAL A 1 284 ? 17.354 -3.704 -9.312 1.00 78.81 284 VAL A O 1
ATOM 2292 N N . VAL A 1 285 ? 19.483 -3.037 -9.035 1.00 69.75 285 VAL A N 1
ATOM 2293 C CA . VAL A 1 285 ? 20.137 -4.110 -9.786 1.00 69.75 285 VAL A CA 1
ATOM 2294 C C . VAL A 1 285 ? 20.102 -5.391 -8.955 1.00 69.75 285 VAL A C 1
ATOM 2296 O O . VAL A 1 285 ? 20.608 -5.438 -7.834 1.00 69.75 285 VAL A O 1
ATOM 2299 N N . GLY A 1 286 ? 19.445 -6.426 -9.477 1.00 73.56 286 GLY A N 1
ATOM 2300 C CA . GLY A 1 286 ? 19.090 -7.621 -8.713 1.00 73.56 286 GLY A CA 1
ATOM 2301 C C . GLY A 1 286 ? 17.803 -8.257 -9.211 1.00 73.56 286 GLY A C 1
ATOM 2302 O O . GLY A 1 286 ? 17.380 -8.058 -10.349 1.00 73.56 286 GLY A O 1
ATOM 2303 N N . ASP A 1 287 ? 17.125 -8.902 -8.269 1.00 71.69 287 ASP A N 1
ATOM 2304 C CA . ASP A 1 287 ? 15.827 -9.563 -8.433 1.00 71.69 287 ASP A CA 1
ATOM 2305 C C . ASP A 1 287 ? 14.684 -8.633 -8.897 1.00 71.69 287 ASP A C 1
ATOM 2307 O O . ASP A 1 287 ? 13.603 -9.110 -9.237 1.00 71.69 287 ASP A O 1
ATOM 2311 N N . CYS A 1 288 ? 14.877 -7.307 -8.871 1.00 80.19 288 CYS A N 1
ATOM 2312 C CA . CYS A 1 288 ? 13.871 -6.306 -9.252 1.00 80.19 288 CYS A CA 1
ATOM 2313 C C . CYS A 1 288 ? 14.249 -5.463 -10.479 1.00 80.19 288 CYS A C 1
ATOM 2315 O O . CYS A 1 288 ? 13.516 -4.533 -10.822 1.00 80.19 288 CYS A O 1
ATOM 2317 N N . PHE A 1 289 ? 15.363 -5.767 -11.156 1.00 84.12 289 PHE A N 1
ATOM 2318 C CA . PHE A 1 289 ? 15.763 -5.035 -12.363 1.00 84.12 289 PHE A CA 1
ATOM 2319 C C . PHE A 1 289 ? 14.675 -5.102 -13.442 1.00 84.12 289 PHE A C 1
ATOM 2321 O O . PHE A 1 289 ? 14.355 -4.103 -14.083 1.00 84.12 289 PHE A O 1
ATOM 2328 N N . MET A 1 290 ? 14.029 -6.259 -13.571 1.00 83.88 290 MET A N 1
ATOM 2329 C CA . MET A 1 290 ? 12.936 -6.436 -14.517 1.00 83.88 290 MET A CA 1
ATOM 2330 C C . MET A 1 290 ? 11.716 -5.566 -14.214 1.00 83.88 290 MET A C 1
ATOM 2332 O O . MET A 1 290 ? 11.089 -5.036 -15.131 1.00 83.88 290 MET A O 1
ATOM 2336 N N . ASP A 1 291 ? 11.389 -5.360 -12.939 1.00 88.81 291 ASP A N 1
ATOM 2337 C CA . ASP A 1 291 ? 10.319 -4.437 -12.564 1.00 88.81 291 ASP A CA 1
ATOM 2338 C C . ASP A 1 291 ? 10.693 -2.982 -12.923 1.00 88.81 291 ASP A C 1
ATOM 2340 O O . ASP A 1 291 ? 9.830 -2.227 -13.371 1.00 88.81 291 ASP A O 1
ATOM 2344 N N . CYS A 1 292 ? 11.976 -2.605 -12.815 1.00 91.25 292 CYS A N 1
ATOM 2345 C CA . CYS A 1 292 ? 12.487 -1.298 -13.252 1.00 91.25 292 CYS A CA 1
ATOM 2346 C C . CYS A 1 292 ? 12.325 -1.092 -14.765 1.00 91.25 292 CYS A C 1
ATOM 2348 O O . CYS A 1 292 ? 11.752 -0.090 -15.195 1.00 91.25 292 CYS A O 1
ATOM 2350 N N . VAL A 1 293 ? 12.766 -2.060 -15.574 1.00 88.38 293 VAL A N 1
ATOM 2351 C CA . VAL A 1 293 ? 12.650 -2.013 -17.042 1.00 88.38 293 VAL A CA 1
ATOM 2352 C C . VAL A 1 293 ? 11.187 -1.896 -17.472 1.00 88.38 293 VAL A C 1
ATOM 2354 O O . VAL A 1 293 ? 10.846 -1.002 -18.244 1.00 88.38 293 VAL A O 1
ATOM 2357 N N . ASN A 1 294 ? 10.298 -2.714 -16.904 1.00 88.75 294 ASN A N 1
ATOM 2358 C CA . ASN A 1 294 ? 8.858 -2.634 -17.173 1.00 88.75 294 ASN A CA 1
ATOM 2359 C C . ASN A 1 294 ? 8.259 -1.280 -16.761 1.00 88.75 294 ASN A C 1
ATOM 2361 O O . ASN A 1 294 ? 7.382 -0.747 -17.441 1.00 88.75 294 ASN A O 1
ATOM 2365 N N . CYS A 1 295 ? 8.737 -0.692 -15.663 1.00 94.12 295 CYS A N 1
ATOM 2366 C CA . CYS A 1 295 ? 8.345 0.652 -15.254 1.00 94.12 295 CYS A CA 1
ATOM 2367 C C . CYS A 1 295 ? 8.780 1.714 -16.272 1.00 94.12 295 CYS A C 1
ATOM 2369 O O . CYS A 1 295 ? 7.974 2.575 -16.626 1.00 94.12 295 CYS A O 1
ATOM 2371 N N . LEU A 1 296 ? 10.016 1.648 -16.771 1.00 92.31 296 LEU A N 1
ATOM 2372 C CA . LEU A 1 296 ? 10.518 2.565 -17.796 1.00 92.31 296 LEU A CA 1
ATOM 2373 C C . LEU A 1 296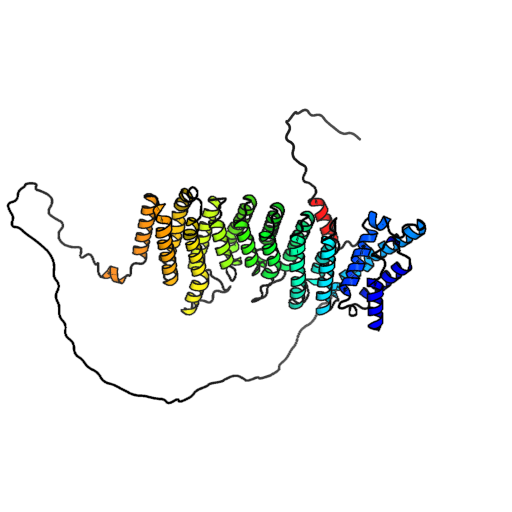 ? 9.775 2.406 -19.128 1.00 92.31 296 LEU A C 1
ATOM 2375 O O . LEU A 1 296 ? 9.454 3.412 -19.752 1.00 92.31 296 LEU A O 1
ATOM 2379 N N . ILE A 1 297 ? 9.436 1.179 -19.532 1.00 87.25 297 ILE A N 1
ATOM 2380 C CA . ILE A 1 297 ? 8.596 0.916 -20.714 1.00 87.25 297 ILE A CA 1
ATOM 2381 C C . ILE A 1 297 ? 7.211 1.556 -20.548 1.00 87.25 297 ILE A C 1
ATOM 2383 O O . ILE A 1 297 ? 6.727 2.207 -21.472 1.00 87.25 297 ILE A O 1
ATOM 2387 N N . GLY A 1 298 ? 6.600 1.454 -19.361 1.00 88.88 298 GLY A N 1
ATOM 2388 C CA . GLY A 1 298 ? 5.345 2.149 -19.051 1.00 88.88 298 GLY A CA 1
ATOM 2389 C C . GLY A 1 298 ? 5.447 3.664 -19.264 1.00 88.88 298 GLY A C 1
ATOM 2390 O O . GLY A 1 298 ? 4.607 4.258 -19.935 1.00 88.88 298 GLY A O 1
ATOM 2391 N N . PHE A 1 299 ? 6.527 4.291 -18.788 1.00 91.69 299 PHE A N 1
ATOM 2392 C CA . PHE A 1 299 ? 6.772 5.719 -19.023 1.00 91.69 299 PHE A CA 1
ATOM 2393 C C . PHE A 1 299 ? 7.113 6.059 -20.479 1.00 91.69 299 PHE A C 1
ATOM 2395 O O . PHE A 1 299 ? 6.696 7.112 -20.955 1.00 91.69 299 PHE A O 1
ATOM 2402 N N . ALA A 1 300 ? 7.815 5.184 -21.201 1.00 86.25 300 ALA A N 1
ATOM 2403 C CA . ALA A 1 300 ? 8.082 5.336 -22.635 1.00 86.25 300 ALA A CA 1
ATOM 2404 C C . ALA A 1 300 ? 6.796 5.273 -23.482 1.00 86.25 300 ALA A C 1
ATOM 2406 O O . ALA A 1 300 ? 6.736 5.833 -24.578 1.00 86.25 300 ALA A O 1
ATOM 2407 N N . ASN A 1 301 ? 5.756 4.618 -22.958 1.00 81.00 301 ASN A N 1
ATOM 2408 C CA . ASN A 1 301 ? 4.424 4.544 -23.548 1.00 81.00 301 ASN A CA 1
ATOM 2409 C C . ASN A 1 301 ? 3.461 5.645 -23.083 1.00 81.00 301 ASN A C 1
ATOM 2411 O O . ASN A 1 301 ? 2.330 5.693 -23.590 1.00 81.00 301 ASN A O 1
ATOM 2415 N N . ASN A 1 302 ? 3.881 6.523 -22.165 1.00 78.31 302 ASN A N 1
ATOM 2416 C CA . ASN A 1 302 ? 3.018 7.544 -21.585 1.00 78.31 302 ASN A CA 1
ATOM 2417 C C . ASN A 1 302 ? 2.445 8.475 -22.667 1.00 78.31 302 ASN A C 1
ATOM 2419 O O . ASN A 1 302 ? 3.163 9.014 -23.506 1.00 78.31 302 ASN A O 1
ATOM 2423 N N . LYS A 1 303 ? 1.123 8.672 -22.639 1.00 72.00 303 LYS A N 1
ATOM 2424 C CA . LYS A 1 303 ? 0.390 9.442 -23.660 1.00 72.00 303 LYS A CA 1
ATOM 2425 C C . LYS A 1 303 ? 0.390 10.949 -23.404 1.00 72.00 303 LYS A C 1
ATOM 2427 O O . LYS A 1 303 ? 0.057 11.715 -24.300 1.00 72.00 303 LYS A O 1
ATOM 2432 N N . SER A 1 304 ? 0.711 11.362 -22.183 1.00 72.94 304 SER A N 1
ATOM 2433 C CA . SER A 1 304 ? 0.525 12.732 -21.706 1.00 72.94 304 SER A CA 1
ATOM 2434 C C . SER A 1 304 ? 1.766 13.597 -21.922 1.00 72.94 304 SER A C 1
ATOM 2436 O O . SER A 1 304 ? 1.637 14.806 -22.083 1.00 72.94 304 SER A O 1
ATOM 2438 N N . SER A 1 305 ? 2.969 13.004 -21.940 1.00 79.75 305 SER A N 1
ATOM 2439 C CA . SER A 1 305 ? 4.223 13.753 -22.067 1.00 79.75 305 SER A CA 1
ATOM 2440 C C . SER A 1 305 ? 5.279 13.045 -22.922 1.00 79.75 305 SER A C 1
ATOM 2442 O O . SER A 1 305 ? 5.957 12.108 -22.484 1.00 79.75 305 SER A O 1
ATOM 2444 N N . HIS A 1 306 ? 5.524 13.578 -24.123 1.00 80.06 306 HIS A N 1
ATOM 2445 C CA . HIS A 1 306 ? 6.618 13.142 -25.004 1.00 80.06 306 HIS A CA 1
ATOM 2446 C C . HIS A 1 306 ? 7.993 13.302 -24.361 1.00 80.06 306 HIS A C 1
ATOM 2448 O O . HIS A 1 306 ? 8.878 12.472 -24.555 1.00 80.06 306 HIS A O 1
ATOM 2454 N N . ARG A 1 307 ? 8.178 14.355 -23.553 1.00 86.56 307 ARG A N 1
ATOM 2455 C CA . ARG A 1 307 ? 9.435 14.604 -22.832 1.00 86.56 307 ARG A CA 1
ATOM 2456 C C . ARG A 1 307 ? 9.756 13.462 -21.868 1.00 86.56 307 ARG A C 1
ATOM 2458 O O . ARG A 1 307 ? 10.911 13.049 -21.795 1.00 86.56 307 ARG A O 1
ATOM 2465 N N . ILE A 1 308 ? 8.756 12.974 -21.133 1.00 89.88 308 ILE A N 1
ATOM 2466 C CA . ILE A 1 308 ? 8.911 11.831 -20.223 1.00 89.88 308 ILE A CA 1
ATOM 2467 C C . ILE A 1 308 ? 9.229 10.570 -21.023 1.00 89.88 308 ILE A C 1
ATOM 2469 O O . ILE A 1 308 ? 10.177 9.867 -20.683 1.00 89.88 308 ILE A O 1
ATOM 2473 N N . SER A 1 309 ? 8.512 10.346 -22.126 1.00 86.44 309 SER A N 1
ATOM 2474 C CA . SER A 1 309 ? 8.727 9.180 -22.987 1.00 86.44 309 SER A CA 1
ATOM 2475 C C . SER A 1 309 ? 10.165 9.105 -23.518 1.00 86.44 309 SER A C 1
ATOM 2477 O O . SER A 1 309 ? 10.826 8.076 -23.385 1.00 86.44 309 SER A O 1
ATOM 2479 N N . LEU A 1 310 ? 10.708 10.223 -24.017 1.00 81.62 310 LEU A N 1
ATOM 2480 C CA . LEU A 1 310 ? 12.105 10.304 -24.458 1.00 81.62 310 LEU A CA 1
ATOM 2481 C C . LEU A 1 310 ? 13.108 10.034 -23.341 1.00 81.62 310 LEU A C 1
ATOM 2483 O O . LEU A 1 310 ? 14.079 9.300 -23.530 1.00 81.62 310 LEU A O 1
ATOM 2487 N N . LYS A 1 311 ? 12.906 10.665 -22.181 1.00 89.56 311 LYS A N 1
ATOM 2488 C CA . LYS A 1 311 ? 13.798 10.466 -21.042 1.00 89.56 311 LYS A CA 1
ATOM 2489 C C . LYS A 1 311 ? 13.762 9.010 -20.572 1.00 89.56 311 LYS A C 1
ATOM 2491 O O . LYS A 1 311 ? 14.811 8.473 -20.240 1.00 89.56 311 LYS A O 1
ATOM 2496 N N . ALA A 1 312 ? 12.601 8.356 -20.593 1.00 90.31 312 ALA A N 1
ATOM 2497 C CA . ALA A 1 312 ? 12.473 6.942 -20.253 1.00 90.31 312 ALA A CA 1
ATOM 2498 C C . ALA A 1 312 ? 13.283 6.045 -21.205 1.00 90.31 312 ALA A C 1
ATOM 2500 O O . ALA A 1 312 ? 13.994 5.157 -20.742 1.00 90.31 312 ALA A O 1
ATOM 2501 N N . ILE A 1 313 ? 13.263 6.324 -22.514 1.00 83.00 313 ILE A N 1
ATOM 2502 C CA . ILE A 1 313 ? 14.096 5.612 -23.502 1.00 83.00 313 ILE A CA 1
ATOM 2503 C C . ILE A 1 313 ? 15.587 5.861 -23.253 1.00 83.00 313 ILE A C 1
ATOM 2505 O O . ILE A 1 313 ? 16.390 4.931 -23.319 1.00 83.00 313 ILE A O 1
ATOM 2509 N N . ALA A 1 314 ? 15.972 7.093 -22.913 1.00 84.81 314 ALA A N 1
ATOM 2510 C CA . ALA A 1 314 ? 17.353 7.393 -22.543 1.00 84.81 314 ALA A CA 1
ATOM 2511 C C . ALA A 1 314 ? 17.794 6.616 -21.286 1.00 84.81 314 ALA A C 1
ATOM 2513 O O . ALA A 1 314 ? 18.909 6.103 -21.250 1.00 84.81 314 ALA A O 1
ATOM 2514 N N . LEU A 1 315 ? 16.920 6.470 -20.285 1.00 89.38 315 LEU A N 1
ATOM 2515 C CA . LEU A 1 315 ? 17.186 5.647 -19.100 1.00 89.38 315 LEU A CA 1
ATOM 2516 C C . LEU A 1 315 ? 17.265 4.149 -19.438 1.00 89.38 315 LEU A C 1
ATOM 2518 O O . LEU A 1 315 ? 18.135 3.470 -18.903 1.00 89.38 315 LEU A O 1
ATOM 2522 N N . LEU A 1 316 ? 16.431 3.639 -20.355 1.00 86.94 316 LEU A N 1
ATOM 2523 C CA . LEU A 1 316 ? 16.537 2.260 -20.860 1.00 86.94 316 LEU A CA 1
ATOM 2524 C C . LEU A 1 316 ? 17.883 2.011 -21.550 1.00 86.94 316 LEU A C 1
ATOM 2526 O O . LEU A 1 316 ? 18.470 0.948 -21.368 1.00 86.94 316 LEU A O 1
ATOM 2530 N N . ARG A 1 317 ? 18.415 3.000 -22.276 1.00 82.44 317 ARG A N 1
ATOM 2531 C CA . ARG A 1 317 ? 19.769 2.920 -22.842 1.00 82.44 317 ARG A CA 1
ATOM 2532 C C . ARG A 1 317 ? 20.850 2.877 -21.765 1.00 82.44 317 ARG A C 1
ATOM 2534 O O . ARG A 1 317 ? 21.785 2.101 -21.873 1.00 82.44 317 ARG A O 1
ATOM 2541 N N . ILE A 1 318 ? 20.697 3.642 -20.686 1.00 84.62 318 ILE A N 1
ATOM 2542 C CA . ILE A 1 318 ? 21.619 3.547 -19.544 1.00 84.62 318 ILE A CA 1
ATOM 2543 C C . ILE A 1 318 ? 21.543 2.155 -18.905 1.00 84.62 318 ILE A C 1
ATOM 2545 O O . ILE A 1 318 ? 22.575 1.591 -18.551 1.00 84.62 318 ILE A O 1
ATOM 2549 N N . CYS A 1 319 ? 20.345 1.581 -18.765 1.00 84.31 319 CYS A N 1
ATOM 2550 C CA . CYS A 1 319 ? 20.185 0.201 -18.311 1.00 84.31 319 CYS A CA 1
ATOM 2551 C C . CYS A 1 319 ? 20.924 -0.777 -19.239 1.00 84.31 319 CYS A C 1
ATOM 2553 O O . CYS A 1 319 ? 21.652 -1.627 -18.741 1.00 84.31 319 CYS A O 1
ATOM 2555 N N . GLU A 1 320 ? 20.795 -0.620 -20.556 1.00 80.25 320 GLU A N 1
ATOM 2556 C CA . GLU A 1 320 ? 21.499 -1.417 -21.569 1.00 80.25 320 GLU A CA 1
ATOM 2557 C C . GLU A 1 320 ? 23.027 -1.334 -21.446 1.00 80.25 320 GLU A C 1
ATOM 2559 O O . GLU A 1 320 ? 23.683 -2.371 -21.328 1.00 80.25 320 GLU A O 1
ATOM 2564 N N . ASP A 1 321 ? 23.588 -0.124 -21.385 1.00 76.75 321 ASP A N 1
ATOM 2565 C CA . ASP A 1 321 ? 25.030 0.093 -21.208 1.00 76.75 321 ASP A CA 1
ATOM 2566 C C . ASP A 1 321 ? 25.536 -0.609 -19.936 1.00 76.75 321 ASP A C 1
ATOM 2568 O O . ASP A 1 321 ? 26.547 -1.312 -19.947 1.00 76.75 321 ASP A O 1
ATOM 2572 N N . ARG A 1 322 ? 24.790 -0.486 -18.832 1.00 76.00 322 ARG A N 1
ATOM 2573 C CA . ARG A 1 322 ? 25.127 -1.121 -17.549 1.00 76.00 322 ARG A CA 1
ATOM 2574 C C . ARG A 1 322 ? 25.047 -2.647 -17.610 1.00 76.00 322 ARG A C 1
ATOM 2576 O O . ARG A 1 322 ? 25.910 -3.318 -17.043 1.00 76.00 322 ARG A O 1
ATOM 2583 N N . LEU A 1 323 ? 24.042 -3.198 -18.296 1.00 73.19 323 LEU A N 1
ATOM 2584 C CA . LEU A 1 323 ? 23.941 -4.639 -18.544 1.00 73.19 323 LEU A CA 1
ATOM 2585 C C . LEU A 1 323 ? 25.161 -5.133 -19.337 1.00 73.19 323 LEU A C 1
ATOM 2587 O O . LEU A 1 323 ? 25.750 -6.160 -18.999 1.00 73.19 323 LEU A O 1
ATOM 2591 N N . ALA A 1 324 ? 25.572 -4.380 -20.360 1.00 69.06 324 ALA A N 1
ATOM 2592 C CA . ALA A 1 324 ? 26.711 -4.710 -21.212 1.00 69.06 324 ALA A CA 1
ATOM 2593 C C . ALA A 1 324 ? 28.068 -4.596 -20.497 1.00 69.06 324 ALA A C 1
ATOM 2595 O O . ALA A 1 324 ? 28.983 -5.360 -20.798 1.00 69.06 324 ALA A O 1
ATOM 2596 N N . GLU A 1 325 ? 28.193 -3.687 -19.527 1.00 70.06 325 GLU A N 1
ATOM 2597 C CA . GLU A 1 325 ? 29.356 -3.566 -18.635 1.00 70.06 325 GLU A CA 1
ATOM 2598 C C . GLU A 1 325 ? 29.468 -4.733 -17.627 1.00 70.06 325 GLU A C 1
ATOM 2600 O O . GLU A 1 325 ? 30.428 -4.789 -16.856 1.00 70.06 325 GLU A O 1
ATOM 2605 N N . GLY A 1 326 ? 28.513 -5.673 -17.616 1.00 59.88 326 GLY A N 1
ATOM 2606 C CA . GLY A 1 326 ? 28.480 -6.795 -16.673 1.00 59.88 326 GLY A CA 1
ATOM 2607 C C . GLY A 1 326 ? 28.031 -6.391 -15.267 1.00 59.88 326 GLY A C 1
ATOM 2608 O O . GLY A 1 326 ? 28.271 -7.120 -14.306 1.00 59.88 326 GLY A O 1
ATOM 2609 N N . LEU A 1 327 ? 27.373 -5.235 -15.121 1.00 59.22 327 LEU A N 1
ATOM 2610 C CA . LEU A 1 327 ? 26.828 -4.745 -13.851 1.00 59.22 327 LEU A CA 1
ATOM 2611 C C . LEU A 1 327 ? 25.445 -5.357 -13.565 1.00 59.22 327 LEU A C 1
ATOM 2613 O O . LEU A 1 327 ? 24.476 -4.643 -13.314 1.00 59.22 327 LEU A O 1
ATOM 2617 N N . ILE A 1 328 ? 25.360 -6.689 -13.593 1.00 53.66 328 ILE A N 1
ATOM 2618 C CA . ILE A 1 328 ? 24.160 -7.490 -13.281 1.00 53.66 328 ILE A CA 1
ATOM 2619 C C . ILE A 1 328 ? 24.562 -8.587 -12.262 1.00 53.66 328 ILE A C 1
ATOM 2621 O O . ILE A 1 328 ? 25.738 -8.929 -12.166 1.00 53.66 328 ILE A O 1
ATOM 2625 N N . PRO A 1 329 ? 23.667 -9.070 -11.382 1.00 47.00 329 PRO A N 1
ATOM 2626 C CA . PRO A 1 329 ? 23.754 -8.796 -9.951 1.00 47.00 329 PRO A CA 1
ATOM 2627 C C . PRO A 1 329 ? 24.055 -10.050 -9.132 1.00 47.00 329 PRO A C 1
ATOM 2629 O O . PRO A 1 329 ? 23.344 -11.047 -9.190 1.00 47.00 329 PRO A O 1
ATOM 2632 N N . GLY A 1 330 ? 25.030 -9.928 -8.238 1.00 41.62 330 GLY A N 1
ATOM 2633 C CA . GLY A 1 330 ? 25.288 -10.925 -7.206 1.00 41.62 330 GLY A CA 1
ATOM 2634 C C . GLY A 1 330 ? 26.185 -10.432 -6.080 1.00 41.62 330 GLY A C 1
ATOM 2635 O O . GLY A 1 330 ? 26.853 -11.250 -5.471 1.00 41.62 330 GLY A O 1
ATOM 2636 N N . GLY A 1 331 ? 26.270 -9.121 -5.810 1.00 41.59 331 GLY A N 1
ATOM 2637 C CA . GLY A 1 331 ? 26.876 -8.566 -4.583 1.00 41.59 331 GLY A CA 1
ATOM 2638 C C . GLY A 1 331 ? 28.339 -8.924 -4.253 1.00 41.59 331 GLY A C 1
ATOM 2639 O O . GLY A 1 331 ? 28.861 -8.452 -3.246 1.00 41.59 331 GLY A O 1
ATOM 2640 N N . ALA A 1 332 ? 29.028 -9.712 -5.069 1.00 32.53 332 ALA A N 1
ATOM 2641 C CA . ALA A 1 332 ? 30.442 -10.017 -4.967 1.00 32.53 332 ALA A CA 1
ATOM 2642 C C . ALA A 1 332 ? 30.947 -10.356 -6.367 1.00 32.53 332 ALA A C 1
ATOM 2644 O O . ALA A 1 332 ? 30.442 -11.273 -7.009 1.00 32.53 332 ALA A O 1
ATOM 2645 N N . LEU A 1 333 ? 31.969 -9.631 -6.819 1.00 31.27 333 LEU A N 1
ATOM 2646 C CA . LEU A 1 333 ? 32.820 -10.063 -7.919 1.00 31.27 333 LEU A CA 1
ATOM 2647 C C . LEU A 1 333 ? 33.366 -11.452 -7.561 1.00 31.27 333 LEU A C 1
ATOM 2649 O O . LEU A 1 333 ? 34.295 -11.557 -6.756 1.00 31.27 333 LEU A O 1
ATOM 2653 N N . LYS A 1 334 ? 32.808 -12.524 -8.130 1.00 31.50 334 LYS A N 1
ATOM 2654 C CA . LYS A 1 334 ? 33.623 -13.716 -8.345 1.00 31.50 334 LYS A CA 1
ATOM 2655 C C . LYS A 1 334 ? 34.531 -13.393 -9.531 1.00 31.50 334 LYS A C 1
ATOM 2657 O O . LYS A 1 334 ? 34.025 -12.962 -10.565 1.00 31.50 334 LYS A O 1
ATOM 2662 N N . PRO A 1 335 ? 35.861 -13.490 -9.365 1.00 31.75 335 PRO A N 1
ATOM 2663 C CA . PRO A 1 335 ? 36.777 -13.269 -10.466 1.00 31.75 335 PRO A CA 1
ATOM 2664 C C . PRO A 1 335 ? 36.444 -14.258 -11.581 1.00 31.75 335 PRO A C 1
ATOM 2666 O O . PRO A 1 335 ? 36.093 -15.405 -11.320 1.00 31.75 335 PRO A O 1
ATOM 2669 N N . ILE A 1 336 ? 36.525 -13.739 -12.799 1.00 38.81 336 ILE A N 1
ATOM 2670 C CA . ILE A 1 336 ? 36.257 -14.391 -14.073 1.00 38.81 336 ILE A CA 1
ATOM 2671 C C . ILE A 1 336 ? 36.991 -15.737 -14.129 1.00 38.81 336 ILE A C 1
ATOM 2673 O O . ILE A 1 336 ? 38.177 -15.777 -14.436 1.00 38.81 336 ILE A O 1
ATOM 2677 N N . ASP A 1 337 ? 36.265 -16.819 -13.862 1.00 33.81 337 ASP A N 1
ATOM 2678 C CA . ASP A 1 337 ? 36.528 -18.131 -14.438 1.00 33.81 337 ASP A CA 1
ATOM 2679 C C . ASP A 1 337 ? 35.310 -18.444 -15.308 1.00 33.81 337 ASP A C 1
ATOM 2681 O O . ASP A 1 337 ? 34.238 -18.817 -14.837 1.00 33.81 337 ASP A O 1
ATOM 2685 N N . THR A 1 338 ? 35.472 -18.175 -16.600 1.00 44.12 338 THR A N 1
ATOM 2686 C CA . THR A 1 338 ? 34.495 -18.390 -17.669 1.00 44.12 338 THR A CA 1
ATOM 2687 C C . THR A 1 338 ? 33.881 -19.788 -17.607 1.00 44.12 338 THR A C 1
ATOM 2689 O O . THR A 1 338 ? 34.536 -20.770 -17.963 1.00 44.12 338 THR A O 1
ATOM 2692 N N . THR A 1 339 ? 32.600 -19.866 -17.245 1.00 39.53 339 THR A N 1
ATOM 2693 C CA . THR A 1 339 ? 31.729 -20.988 -17.608 1.00 39.53 339 THR A CA 1
ATOM 2694 C C . THR A 1 339 ? 30.591 -20.448 -18.473 1.00 39.53 339 THR A C 1
ATOM 2696 O O . THR A 1 339 ? 30.019 -19.402 -18.190 1.00 39.53 339 THR A O 1
ATOM 2699 N N . VAL A 1 340 ? 30.316 -21.138 -19.580 1.00 47.56 340 VAL A N 1
ATOM 2700 C CA . VAL A 1 340 ? 29.371 -20.740 -20.647 1.00 47.56 340 VAL A CA 1
ATOM 2701 C C . VAL A 1 340 ? 27.906 -20.696 -20.158 1.00 47.56 340 VAL A C 1
ATOM 2703 O O . VAL A 1 340 ? 27.036 -20.155 -20.832 1.00 47.56 340 VAL A O 1
ATOM 2706 N N . ASP A 1 341 ? 27.642 -21.229 -18.963 1.00 44.00 341 ASP A N 1
ATOM 2707 C CA . ASP A 1 341 ? 26.308 -21.392 -18.375 1.00 44.00 341 ASP A CA 1
ATOM 2708 C C . ASP A 1 341 ? 25.751 -20.076 -17.781 1.00 44.00 341 ASP A C 1
ATOM 2710 O O . ASP A 1 341 ? 24.565 -19.788 -17.908 1.00 44.00 341 ASP A O 1
ATOM 2714 N N . GLU A 1 342 ? 26.606 -19.211 -17.213 1.00 48.56 342 GLU A N 1
ATOM 2715 C CA . GLU A 1 342 ? 26.177 -17.947 -16.575 1.00 48.56 342 GLU A CA 1
ATOM 2716 C C . GLU A 1 342 ? 25.821 -16.849 -17.597 1.00 48.56 342 GLU A C 1
ATOM 2718 O O . GLU A 1 342 ? 24.972 -15.996 -17.338 1.00 48.56 342 GLU A O 1
ATOM 2723 N N . THR A 1 343 ? 26.426 -16.871 -18.791 1.00 48.62 343 THR A N 1
ATOM 2724 C CA . THR A 1 343 ? 26.100 -15.919 -19.867 1.00 48.62 343 THR A CA 1
ATOM 2725 C C . THR A 1 343 ? 24.721 -16.172 -20.474 1.00 48.62 343 THR A C 1
ATOM 2727 O O . THR A 1 343 ? 24.048 -15.219 -20.851 1.00 48.62 343 THR A O 1
ATOM 2730 N N . CYS A 1 344 ? 24.279 -17.434 -20.526 1.00 48.78 344 CYS A N 1
ATOM 2731 C CA . CYS A 1 344 ? 22.948 -17.804 -21.015 1.00 48.78 344 CYS A CA 1
ATOM 2732 C C . CYS A 1 344 ? 21.848 -17.301 -20.063 1.00 48.78 344 CYS A C 1
ATOM 2734 O O . CYS A 1 344 ? 20.848 -16.744 -20.512 1.00 48.78 344 CYS A O 1
ATOM 2736 N N . ASP A 1 345 ? 22.079 -17.417 -18.749 1.00 57.88 345 ASP A N 1
ATOM 2737 C CA . ASP A 1 345 ? 21.150 -16.972 -17.700 1.00 57.88 345 ASP A CA 1
ATOM 2738 C C . ASP A 1 345 ? 20.952 -15.447 -17.728 1.00 57.88 345 ASP A C 1
ATOM 2740 O O . ASP A 1 345 ? 19.832 -14.941 -17.681 1.00 57.88 345 ASP A O 1
ATOM 2744 N N . VAL A 1 346 ? 22.030 -14.681 -17.923 1.00 61.38 346 VAL A N 1
ATOM 2745 C CA . VAL A 1 346 ? 21.949 -13.217 -18.036 1.00 61.38 346 VAL A CA 1
ATOM 2746 C C . VAL A 1 346 ? 21.128 -12.776 -19.253 1.00 61.38 346 VAL A C 1
ATOM 2748 O O . VAL A 1 346 ? 20.322 -11.839 -19.176 1.00 61.38 346 VAL A O 1
ATOM 2751 N N . THR A 1 347 ? 21.334 -13.434 -20.388 1.00 60.03 347 THR A N 1
ATOM 2752 C CA . THR A 1 347 ? 20.677 -13.060 -21.636 1.00 60.03 347 THR A CA 1
ATOM 2753 C C . THR A 1 347 ? 19.186 -13.389 -21.634 1.00 60.03 347 THR A C 1
ATOM 2755 O O . THR A 1 347 ? 18.365 -12.536 -21.986 1.00 60.03 347 THR A O 1
ATOM 2758 N N . GLU A 1 348 ? 18.807 -14.579 -21.177 1.00 63.44 348 GLU A N 1
ATOM 2759 C CA . GLU A 1 348 ? 17.398 -14.968 -21.086 1.00 63.44 348 GLU A CA 1
ATOM 2760 C C . GLU A 1 348 ? 16.651 -14.197 -19.988 1.00 63.44 348 GLU A C 1
ATOM 2762 O O . GLU A 1 348 ? 15.484 -13.843 -20.169 1.00 63.44 348 GLU A O 1
ATOM 2767 N N . HIS A 1 349 ? 17.310 -13.894 -18.865 1.00 65.88 349 HIS A N 1
ATOM 2768 C CA . HIS A 1 349 ? 16.640 -13.305 -17.706 1.00 65.88 349 HIS A CA 1
ATOM 2769 C C . HIS A 1 349 ? 16.503 -11.778 -17.768 1.00 65.88 349 HIS A C 1
ATOM 2771 O O . HIS A 1 349 ? 15.514 -11.237 -17.268 1.00 65.88 349 HIS A O 1
ATOM 2777 N N . TYR A 1 350 ? 17.465 -11.072 -18.375 1.00 68.88 350 TYR A N 1
ATOM 2778 C CA . TYR A 1 350 ? 17.498 -9.601 -18.364 1.00 68.88 350 TYR A CA 1
ATOM 2779 C C . TYR A 1 350 ? 17.377 -8.983 -19.760 1.00 68.88 350 TYR A C 1
ATOM 2781 O O . TYR A 1 350 ? 16.595 -8.049 -19.951 1.00 68.88 350 TYR A O 1
ATOM 2789 N N . TRP A 1 351 ? 18.109 -9.502 -20.749 1.00 70.88 351 TRP A N 1
ATOM 2790 C CA . TRP A 1 351 ? 18.113 -8.930 -22.099 1.00 70.88 351 TRP A CA 1
ATOM 2791 C C . TRP A 1 351 ? 16.833 -9.232 -22.872 1.00 70.88 351 TRP A C 1
ATOM 2793 O O . TRP A 1 351 ? 16.257 -8.315 -23.459 1.00 70.88 351 TRP A O 1
ATOM 2803 N N . PHE A 1 352 ? 16.359 -10.484 -22.853 1.00 69.69 352 PHE A N 1
ATOM 2804 C CA . PHE A 1 352 ? 15.153 -10.872 -23.590 1.00 69.69 352 PHE A CA 1
ATOM 2805 C C . PHE A 1 352 ? 13.932 -10.032 -23.187 1.00 69.69 352 PHE A C 1
ATOM 2807 O O . PHE A 1 352 ? 13.325 -9.425 -24.069 1.00 69.69 352 PHE A O 1
ATOM 2814 N N . PRO A 1 353 ? 13.580 -9.897 -21.895 1.00 69.00 353 PRO A N 1
ATOM 2815 C CA . PRO A 1 353 ? 12.419 -9.100 -21.516 1.00 69.00 353 PRO A CA 1
ATOM 2816 C C . PRO A 1 353 ? 12.574 -7.594 -21.796 1.00 69.00 353 PRO A C 1
ATOM 2818 O O . PRO A 1 353 ? 11.592 -6.939 -22.141 1.00 69.00 353 PRO A O 1
ATOM 2821 N N . MET A 1 354 ? 13.791 -7.040 -21.679 1.00 73.50 354 MET A N 1
ATOM 2822 C CA . MET A 1 354 ? 14.058 -5.635 -22.019 1.00 73.50 354 MET A CA 1
ATOM 2823 C C . MET A 1 354 ? 13.834 -5.376 -23.510 1.00 73.50 354 MET A C 1
ATOM 2825 O O . MET A 1 354 ? 13.151 -4.422 -23.877 1.00 73.50 354 MET A O 1
ATOM 2829 N N . LEU A 1 355 ? 14.369 -6.245 -24.369 1.00 72.06 355 LEU A N 1
ATOM 2830 C CA . LEU A 1 355 ? 14.224 -6.133 -25.818 1.00 72.06 355 LEU A CA 1
ATOM 2831 C C . LEU A 1 355 ? 12.807 -6.456 -26.297 1.00 72.06 355 LEU A C 1
ATOM 2833 O O . LEU A 1 355 ? 12.317 -5.783 -27.199 1.00 72.06 355 LEU A O 1
ATOM 2837 N N . ALA A 1 356 ? 12.129 -7.425 -25.682 1.00 70.56 356 ALA A N 1
ATOM 2838 C CA . ALA A 1 356 ? 10.722 -7.711 -25.954 1.00 70.56 356 ALA A CA 1
ATOM 2839 C C . ALA A 1 356 ? 9.848 -6.490 -25.636 1.00 70.56 356 ALA A C 1
ATOM 2841 O O . ALA A 1 356 ? 9.066 -6.057 -26.475 1.00 70.56 356 ALA A O 1
ATOM 2842 N N . GLY A 1 357 ? 10.061 -5.859 -24.479 1.00 69.06 357 GLY A N 1
ATOM 2843 C CA . GLY A 1 357 ? 9.353 -4.637 -24.116 1.00 69.06 357 GLY A CA 1
ATOM 2844 C C . GLY A 1 357 ? 9.639 -3.459 -25.053 1.00 69.06 357 GLY A C 1
ATOM 2845 O O . GLY A 1 357 ? 8.725 -2.716 -25.399 1.00 69.06 357 GLY A O 1
ATOM 2846 N N . LEU A 1 358 ? 10.883 -3.308 -25.524 1.00 71.56 358 LEU A N 1
ATOM 2847 C CA . LEU A 1 358 ? 11.233 -2.333 -26.566 1.00 71.56 358 LEU A CA 1
ATOM 2848 C C . LEU A 1 358 ? 10.573 -2.660 -27.911 1.00 71.56 358 LEU A C 1
ATOM 2850 O O . LEU A 1 358 ? 10.157 -1.742 -28.610 1.00 71.56 358 LEU A O 1
ATOM 2854 N N . SER A 1 359 ? 10.453 -3.942 -28.263 1.00 67.69 359 SER A N 1
ATOM 2855 C CA . SER A 1 359 ? 9.712 -4.388 -29.445 1.00 67.69 359 SER A CA 1
ATOM 2856 C C . SER A 1 359 ? 8.235 -4.015 -29.328 1.00 67.69 359 SER A C 1
ATOM 2858 O O . SER A 1 359 ? 7.679 -3.463 -30.272 1.00 67.69 359 SER A O 1
ATOM 2860 N N . ASP A 1 360 ? 7.611 -4.218 -28.168 1.00 66.69 360 ASP A N 1
ATOM 2861 C CA . ASP A 1 360 ? 6.206 -3.861 -27.930 1.00 66.69 360 ASP A CA 1
ATOM 2862 C C . ASP A 1 360 ? 5.954 -2.348 -28.049 1.00 66.69 360 ASP A C 1
ATOM 2864 O O . ASP A 1 360 ? 4.916 -1.945 -28.578 1.00 66.69 360 ASP A O 1
ATOM 2868 N N . LEU A 1 361 ? 6.922 -1.494 -27.671 1.00 66.00 361 LEU A N 1
ATOM 2869 C CA . LEU A 1 361 ? 6.852 -0.041 -27.927 1.00 66.00 361 LEU A CA 1
ATOM 2870 C C . LEU A 1 361 ? 6.676 0.284 -29.420 1.00 66.00 361 LEU A C 1
ATOM 2872 O O . LEU A 1 361 ? 6.121 1.335 -29.756 1.00 66.00 361 LEU A O 1
ATOM 2876 N N . THR A 1 362 ? 7.168 -0.591 -30.302 1.00 60.56 362 THR A N 1
ATOM 2877 C CA . THR A 1 362 ? 7.054 -0.453 -31.763 1.00 60.56 362 THR A CA 1
ATOM 2878 C C . THR A 1 362 ? 5.734 -1.005 -32.293 1.00 60.56 362 THR A C 1
ATOM 2880 O O . THR A 1 362 ? 5.189 -0.450 -33.243 1.00 60.56 362 THR A O 1
ATOM 2883 N N . SER A 1 363 ? 5.199 -2.047 -31.648 1.00 55.62 363 SER A N 1
ATOM 2884 C CA . SER A 1 363 ? 4.010 -2.789 -32.079 1.00 55.62 363 SER A CA 1
ATOM 2885 C C . SER A 1 363 ? 2.689 -2.141 -31.676 1.00 55.62 363 SER A C 1
ATOM 2887 O O . SER A 1 363 ? 1.795 -1.978 -32.502 1.00 55.62 363 SER A O 1
ATOM 2889 N N . ASP A 1 364 ? 2.550 -1.727 -30.414 1.00 51.72 364 ASP A N 1
ATOM 2890 C CA . ASP A 1 364 ? 1.263 -1.308 -29.823 1.00 51.72 364 ASP A CA 1
ATOM 2891 C C . ASP A 1 364 ? 0.764 0.068 -30.317 1.00 51.72 364 ASP A C 1
ATOM 2893 O O . ASP A 1 364 ? -0.299 0.564 -29.924 1.00 51.72 364 ASP A O 1
ATOM 2897 N N . ARG A 1 365 ? 1.527 0.729 -31.193 1.00 53.25 365 ARG A N 1
ATOM 2898 C CA . ARG A 1 365 ? 1.205 2.062 -31.725 1.00 53.25 365 ARG A CA 1
ATOM 2899 C C . ARG A 1 365 ? 0.199 2.038 -32.880 1.00 53.25 365 ARG A C 1
ATOM 2901 O O . ARG A 1 365 ? -0.360 3.091 -33.182 1.00 53.25 365 ARG A O 1
ATOM 2908 N N . GLU A 1 366 ? -0.111 0.865 -33.439 1.00 44.59 366 GLU A N 1
ATOM 2909 C CA . GLU A 1 366 ? -1.090 0.660 -34.524 1.00 44.59 366 GLU A CA 1
ATOM 2910 C C . GLU A 1 366 ? -2.547 0.984 -34.111 1.00 44.59 366 GLU A C 1
ATOM 2912 O O . GLU A 1 366 ? -3.360 1.377 -34.942 1.00 44.59 366 GLU A O 1
ATOM 2917 N N . GLN A 1 367 ? -2.895 0.895 -32.817 1.00 49.94 367 GLN A N 1
ATOM 2918 C CA . GLN A 1 367 ? -4.263 1.151 -32.320 1.00 49.94 367 GLN A CA 1
ATOM 2919 C C . GLN A 1 367 ? -4.529 2.590 -31.836 1.00 49.94 367 GLN A C 1
ATOM 2921 O O . GLN A 1 367 ? -5.641 2.899 -31.391 1.00 49.94 367 GLN A O 1
ATOM 2926 N N . ARG A 1 368 ? -3.543 3.497 -31.894 1.00 46.34 368 ARG A N 1
ATOM 2927 C CA . ARG A 1 368 ? -3.735 4.911 -31.517 1.00 46.34 368 ARG A CA 1
ATOM 2928 C C . ARG A 1 368 ? -4.348 5.680 -32.692 1.00 46.34 368 ARG A C 1
ATOM 2930 O O . ARG A 1 368 ? -3.989 5.453 -33.837 1.00 46.34 368 ARG A O 1
ATOM 2937 N N . SER A 1 369 ? -5.284 6.594 -32.411 1.00 45.12 369 SER A N 1
ATOM 2938 C CA . SER A 1 369 ? -5.970 7.399 -33.436 1.00 45.12 369 SER A CA 1
ATOM 2939 C C . SER A 1 369 ? -4.981 7.994 -34.445 1.00 45.12 369 SER A C 1
ATOM 2941 O O . SER A 1 369 ? -3.993 8.597 -34.023 1.00 45.12 369 SER A O 1
ATOM 2943 N N . GLU A 1 370 ? -5.294 7.886 -35.739 1.00 46.84 370 GLU A N 1
ATOM 2944 C CA . GLU A 1 370 ? -4.436 8.200 -36.900 1.00 46.84 370 GLU A CA 1
ATOM 2945 C C . GLU A 1 370 ? -3.730 9.575 -36.850 1.00 46.84 370 GLU A C 1
ATOM 2947 O O . GLU A 1 370 ? -2.682 9.748 -37.460 1.00 46.84 370 GLU A O 1
ATOM 2952 N N . ASN A 1 371 ? -4.240 10.538 -36.072 1.00 41.19 371 ASN A N 1
ATOM 2953 C CA . ASN A 1 371 ? -3.640 11.869 -35.922 1.00 41.19 371 ASN A CA 1
ATOM 2954 C C . ASN A 1 371 ? -2.566 11.985 -34.821 1.00 41.19 371 ASN A C 1
ATOM 2956 O O . ASN A 1 371 ? -1.822 12.957 -34.829 1.00 41.19 371 ASN A O 1
ATOM 2960 N N . CYS A 1 372 ? -2.481 11.042 -33.873 1.00 43.12 372 CYS A N 1
ATOM 2961 C CA . CYS A 1 372 ? -1.480 11.066 -32.791 1.00 43.12 372 CYS A CA 1
ATOM 2962 C C . CYS A 1 372 ? -0.232 10.232 -33.131 1.00 43.12 372 CYS A C 1
ATOM 2964 O O . CYS A 1 372 ? 0.827 10.455 -32.565 1.00 43.12 372 CYS A O 1
ATOM 2966 N N . ALA A 1 373 ? -0.341 9.269 -34.053 1.00 45.34 373 ALA A N 1
ATOM 2967 C CA . ALA A 1 373 ? 0.767 8.382 -34.419 1.00 45.34 373 ALA A CA 1
ATOM 2968 C C . ALA A 1 373 ? 1.847 9.075 -35.280 1.00 45.34 373 ALA A C 1
ATOM 2970 O O . ALA A 1 373 ? 3.028 8.776 -35.128 1.00 45.34 373 ALA A O 1
ATOM 2971 N N . LEU A 1 374 ? 1.447 10.035 -36.126 1.00 41.72 374 LEU A N 1
ATOM 2972 C CA . LEU A 1 374 ? 2.296 10.626 -37.171 1.00 41.72 374 LEU A CA 1
ATOM 2973 C C . LEU A 1 374 ? 3.478 11.471 -36.653 1.00 41.72 374 LEU A C 1
ATOM 2975 O O . LEU A 1 374 ? 4.518 11.492 -37.299 1.00 41.72 374 LEU A O 1
ATOM 2979 N N . GLU A 1 375 ? 3.359 12.156 -35.509 1.00 47.25 375 GLU A N 1
ATOM 2980 C CA . GLU A 1 375 ? 4.486 12.899 -34.900 1.00 47.25 375 GLU A CA 1
ATOM 2981 C C . GLU A 1 375 ? 5.300 12.033 -33.917 1.00 47.25 375 GLU A C 1
ATOM 2983 O O . GLU A 1 375 ? 6.509 12.222 -33.757 1.00 47.25 375 GLU A O 1
ATOM 2988 N N . ASP A 1 376 ? 4.660 11.043 -33.290 1.00 50.09 376 ASP A N 1
ATOM 2989 C CA . ASP A 1 376 ? 5.222 10.281 -32.170 1.00 50.09 376 ASP A CA 1
ATOM 2990 C C . ASP A 1 376 ? 6.228 9.204 -32.600 1.00 50.09 376 ASP A C 1
ATOM 2992 O O . ASP A 1 376 ? 7.104 8.832 -31.808 1.00 50.09 376 ASP A O 1
ATOM 2996 N N . VAL A 1 377 ? 6.090 8.663 -33.818 1.00 51.28 377 VAL A N 1
ATOM 2997 C CA . VAL A 1 377 ? 6.994 7.643 -34.376 1.00 51.28 377 VAL A CA 1
ATOM 2998 C C . VAL A 1 377 ? 8.311 8.276 -34.821 1.00 51.28 377 VAL A C 1
ATOM 3000 O O . VAL A 1 377 ? 9.361 7.830 -34.365 1.00 51.28 377 VAL A O 1
ATOM 3003 N N . CYS A 1 378 ? 8.281 9.356 -35.608 1.00 54.16 378 CYS A N 1
ATOM 3004 C CA . CYS A 1 378 ? 9.501 10.005 -36.109 1.00 54.16 378 CYS A CA 1
ATOM 3005 C C . CYS A 1 378 ? 10.363 10.593 -34.981 1.00 54.16 378 CYS A C 1
ATOM 3007 O O . CYS A 1 378 ? 11.588 10.535 -35.025 1.00 54.16 378 CYS A O 1
ATOM 3009 N N . PHE A 1 379 ? 9.742 11.121 -33.922 1.00 60.12 379 PHE A N 1
ATOM 3010 C CA . PHE A 1 379 ? 10.480 11.806 -32.859 1.00 60.12 379 PHE A CA 1
ATOM 3011 C C . PHE A 1 379 ? 11.352 10.882 -31.993 1.00 60.12 379 PHE A C 1
ATOM 3013 O O . PHE A 1 379 ? 12.425 11.291 -31.541 1.00 60.12 379 PHE A O 1
ATOM 3020 N N . MET A 1 380 ? 10.912 9.641 -31.755 1.00 62.59 380 MET A N 1
ATOM 3021 C CA . MET A 1 380 ? 11.640 8.682 -30.908 1.00 62.59 380 MET A CA 1
ATOM 3022 C C . MET A 1 380 ? 12.451 7.657 -31.704 1.00 62.59 380 MET A C 1
ATOM 3024 O O . MET A 1 380 ? 13.263 6.920 -31.133 1.00 62.59 380 MET A O 1
ATOM 3028 N N . LEU A 1 381 ? 12.252 7.625 -33.024 1.00 68.19 381 LEU A N 1
ATOM 3029 C CA . LEU A 1 381 ? 12.914 6.701 -33.931 1.00 68.19 381 LEU A CA 1
ATOM 3030 C C . LEU A 1 381 ? 14.445 6.722 -33.782 1.00 68.19 381 LEU A C 1
ATOM 3032 O O . LEU A 1 381 ? 15.020 5.644 -33.639 1.00 68.19 381 LEU A O 1
ATOM 3036 N N . PRO A 1 382 ? 15.137 7.877 -33.694 1.00 70.00 382 PRO A N 1
ATOM 3037 C CA . PRO A 1 382 ? 16.595 7.875 -33.595 1.00 70.00 382 PRO A CA 1
ATOM 3038 C C . PRO A 1 382 ? 17.126 7.200 -32.322 1.00 70.00 382 PRO A C 1
ATOM 3040 O O . PRO A 1 382 ? 18.136 6.496 -32.380 1.00 70.00 382 PRO A O 1
ATOM 3043 N N . GLN A 1 383 ? 16.470 7.385 -31.165 1.00 68.62 383 GLN A N 1
ATOM 3044 C CA . GLN A 1 383 ? 16.952 6.774 -29.918 1.00 68.62 383 GLN A CA 1
ATOM 3045 C C . GLN A 1 383 ? 16.636 5.281 -29.866 1.00 68.62 383 GLN A C 1
ATOM 3047 O O . GLN A 1 383 ? 17.493 4.499 -29.453 1.00 68.62 383 GLN A O 1
ATOM 3052 N N . LEU A 1 384 ? 15.446 4.885 -30.323 1.00 70.75 384 LEU A N 1
ATOM 3053 C CA . LEU A 1 384 ? 15.047 3.484 -30.388 1.00 70.75 384 LEU A CA 1
ATOM 3054 C C . LEU A 1 384 ? 15.909 2.696 -31.387 1.00 70.75 384 LEU A C 1
ATOM 3056 O O . LEU A 1 384 ? 16.404 1.624 -31.048 1.00 70.75 384 LEU A O 1
ATOM 3060 N N . LEU A 1 385 ? 16.152 3.247 -32.583 1.00 73.69 385 LEU A N 1
ATOM 3061 C CA . LEU A 1 385 ? 17.033 2.637 -33.582 1.00 73.69 385 LEU A CA 1
ATOM 3062 C C . LEU A 1 385 ? 18.461 2.513 -33.074 1.00 73.69 385 LEU A C 1
ATOM 3064 O O . LEU A 1 385 ? 19.073 1.460 -33.236 1.00 73.69 385 LEU A O 1
ATOM 3068 N N . SER A 1 386 ? 18.987 3.561 -32.435 1.00 75.12 386 SER A N 1
ATOM 3069 C CA . SER A 1 386 ? 20.321 3.495 -31.846 1.00 75.12 386 SER A CA 1
ATOM 3070 C C . SER A 1 386 ? 20.413 2.374 -30.813 1.00 75.12 386 SER A C 1
ATOM 3072 O O . SER A 1 386 ? 21.386 1.631 -30.839 1.00 75.12 386 SER A O 1
ATOM 3074 N N . LEU A 1 387 ? 19.410 2.229 -29.943 1.00 75.62 387 LEU A N 1
ATOM 3075 C CA . LEU A 1 387 ? 19.390 1.196 -28.909 1.00 75.62 387 LEU A CA 1
ATOM 3076 C C . LEU A 1 387 ? 19.316 -0.216 -29.509 1.00 75.62 387 LEU A C 1
ATOM 3078 O O . LEU A 1 387 ? 20.144 -1.066 -29.186 1.00 75.62 387 LEU A O 1
ATOM 3082 N N . LEU A 1 388 ? 18.374 -0.460 -30.427 1.00 76.56 388 LEU A N 1
ATOM 3083 C CA . LEU A 1 388 ? 18.212 -1.762 -31.086 1.00 76.56 388 LEU A CA 1
ATOM 3084 C C . LEU A 1 388 ? 19.456 -2.156 -31.895 1.00 76.56 388 LEU A C 1
ATOM 3086 O O . LEU A 1 388 ? 19.869 -3.314 -31.880 1.00 76.56 388 LEU A O 1
ATOM 3090 N N . LEU A 1 389 ? 20.093 -1.203 -32.578 1.00 78.44 389 LEU A N 1
ATOM 3091 C CA . LEU A 1 389 ? 21.289 -1.474 -33.375 1.00 78.44 389 LEU A CA 1
ATOM 3092 C C . LEU A 1 389 ? 22.548 -1.653 -32.531 1.00 78.44 389 LEU A C 1
ATOM 3094 O O . LEU A 1 389 ? 23.430 -2.411 -32.930 1.00 78.44 389 LEU A O 1
ATOM 3098 N N . ASP A 1 390 ? 22.648 -1.004 -31.374 1.00 78.56 390 ASP A N 1
ATOM 3099 C CA . ASP A 1 390 ? 23.726 -1.280 -30.422 1.00 78.56 390 ASP A CA 1
ATOM 3100 C C . ASP A 1 390 ? 23.568 -2.683 -29.809 1.00 78.56 390 ASP A C 1
ATOM 3102 O O . ASP A 1 390 ? 24.558 -3.406 -29.664 1.00 78.56 390 ASP A O 1
ATOM 3106 N N . CYS A 1 391 ? 22.329 -3.138 -29.591 1.00 75.44 391 CYS A N 1
ATOM 3107 C CA . CYS A 1 391 ? 22.039 -4.521 -29.204 1.00 75.44 391 CYS A CA 1
ATOM 3108 C C . CYS A 1 391 ? 22.333 -5.528 -30.338 1.00 75.44 391 CYS A C 1
ATOM 3110 O O . CYS A 1 391 ? 22.866 -6.609 -30.086 1.00 75.44 391 CYS A O 1
ATOM 3112 N N . ALA A 1 392 ? 22.096 -5.161 -31.603 1.00 76.94 392 ALA A N 1
ATOM 3113 C CA . ALA A 1 392 ? 22.421 -5.986 -32.775 1.00 76.94 392 ALA A CA 1
ATOM 3114 C C . ALA A 1 392 ? 23.934 -6.163 -33.028 1.00 76.94 392 ALA A C 1
ATOM 3116 O O . ALA A 1 392 ? 24.329 -7.011 -33.828 1.00 76.94 392 ALA A O 1
ATOM 3117 N N . LYS A 1 393 ? 24.788 -5.381 -32.356 1.00 76.94 393 LYS A N 1
ATOM 3118 C CA . LYS A 1 393 ? 26.256 -5.508 -32.412 1.00 76.94 393 LYS A CA 1
ATOM 3119 C C . LYS A 1 393 ? 26.830 -6.372 -31.283 1.00 76.94 393 LYS A C 1
ATOM 3121 O O . LYS A 1 393 ? 28.048 -6.539 -31.219 1.00 76.94 393 LYS A O 1
ATOM 3126 N N . LYS A 1 394 ? 26.003 -6.877 -30.360 1.00 74.19 394 LYS A N 1
ATOM 3127 C CA . LYS A 1 394 ? 26.475 -7.698 -29.233 1.00 74.19 394 LYS A CA 1
ATOM 3128 C C . LYS A 1 394 ? 26.931 -9.077 -29.719 1.00 74.19 394 LYS A C 1
ATOM 3130 O O . LYS A 1 394 ? 26.526 -9.554 -30.773 1.00 74.19 394 LYS A O 1
ATOM 3135 N N . THR A 1 395 ? 27.795 -9.729 -28.942 1.00 69.50 395 THR A N 1
ATOM 3136 C CA . THR A 1 395 ? 28.338 -11.058 -29.276 1.00 69.50 395 THR A CA 1
ATOM 3137 C C . THR A 1 395 ? 27.334 -12.191 -29.057 1.00 69.50 395 THR A C 1
ATOM 3139 O O . THR A 1 395 ? 27.487 -13.264 -29.637 1.00 69.50 395 THR A O 1
ATOM 3142 N N . ASP A 1 396 ? 26.315 -11.964 -28.226 1.00 68.94 396 ASP A N 1
ATOM 3143 C CA . ASP A 1 396 ? 25.267 -12.940 -27.942 1.00 68.94 396 ASP A CA 1
ATOM 3144 C C . ASP A 1 396 ? 24.246 -13.010 -29.089 1.00 68.94 396 ASP A C 1
ATOM 3146 O O . ASP A 1 396 ? 23.536 -12.047 -29.383 1.00 68.94 396 ASP A O 1
ATOM 3150 N N . GLN A 1 397 ? 24.157 -14.178 -29.727 1.00 71.31 397 GLN A N 1
ATOM 3151 C CA . GLN A 1 397 ? 23.293 -14.408 -30.888 1.00 71.31 397 GLN A CA 1
ATOM 3152 C C . GLN A 1 397 ? 21.799 -14.231 -30.588 1.00 71.31 397 GLN A C 1
ATOM 3154 O O . GLN A 1 397 ? 21.041 -13.842 -31.478 1.00 71.31 397 GLN A O 1
ATOM 3159 N N . SER A 1 398 ? 21.357 -14.494 -29.358 1.00 68.19 398 SER A N 1
ATOM 3160 C CA . SER A 1 398 ? 19.950 -14.343 -28.982 1.00 68.19 398 SER A CA 1
ATOM 3161 C C . SER A 1 398 ? 19.567 -12.868 -28.813 1.00 68.19 398 SER A C 1
ATOM 3163 O O . SER A 1 398 ? 18.550 -12.449 -29.368 1.00 68.19 398 SER A O 1
ATOM 3165 N N . VAL A 1 399 ? 20.425 -12.052 -28.182 1.00 70.38 399 VAL A N 1
ATOM 3166 C CA . VAL A 1 399 ? 20.273 -10.581 -28.103 1.00 70.38 399 VAL A CA 1
ATOM 3167 C C . VAL A 1 399 ? 20.186 -9.984 -29.502 1.00 70.38 399 VAL A C 1
ATOM 3169 O O . VAL A 1 399 ? 19.280 -9.198 -29.789 1.00 70.38 399 VAL A O 1
ATOM 3172 N N . VAL A 1 400 ? 21.096 -10.391 -30.392 1.00 76.25 400 VAL A N 1
ATOM 3173 C CA . VAL A 1 400 ? 21.124 -9.930 -31.786 1.00 76.25 400 VAL A CA 1
ATOM 3174 C C . VAL A 1 400 ? 19.839 -10.320 -32.515 1.00 76.25 400 VAL A C 1
ATOM 3176 O O . VAL A 1 400 ? 19.218 -9.465 -33.140 1.00 76.25 400 VAL A O 1
ATOM 3179 N N . SER A 1 401 ? 19.402 -11.575 -32.395 1.00 74.88 401 SER A N 1
ATOM 3180 C CA . SER A 1 401 ? 18.180 -12.082 -33.031 1.00 74.88 401 SER A CA 1
ATOM 3181 C C . SER A 1 401 ? 16.932 -11.291 -32.624 1.00 74.88 401 SER A C 1
ATOM 3183 O O . SER A 1 401 ? 16.185 -10.835 -33.489 1.00 74.88 401 SER A O 1
ATOM 3185 N N . ILE A 1 402 ? 16.728 -11.057 -31.324 1.00 69.69 402 ILE A N 1
ATOM 3186 C CA . ILE A 1 402 ? 15.558 -10.319 -30.817 1.00 69.69 402 ILE A CA 1
ATOM 3187 C C . ILE A 1 402 ? 15.625 -8.852 -31.245 1.00 69.69 402 ILE A C 1
ATOM 3189 O O . ILE A 1 402 ? 14.620 -8.293 -31.675 1.00 69.69 402 ILE A O 1
ATOM 3193 N N . SER A 1 403 ? 16.809 -8.236 -31.180 1.00 75.31 403 SER A N 1
ATOM 3194 C CA . SER A 1 403 ? 17.004 -6.833 -31.570 1.00 75.31 403 SER A CA 1
ATOM 3195 C C . SER A 1 403 ? 16.749 -6.611 -33.058 1.00 75.31 403 SER A C 1
ATOM 3197 O O . SER A 1 403 ? 16.100 -5.638 -33.439 1.00 75.31 403 SER A O 1
ATOM 3199 N N . LEU A 1 404 ? 17.217 -7.530 -33.907 1.00 80.31 404 LEU A N 1
ATOM 3200 C CA . LEU A 1 404 ? 16.929 -7.516 -35.340 1.00 80.31 404 LEU A CA 1
ATOM 3201 C C . LEU A 1 404 ? 15.455 -7.822 -35.620 1.00 80.31 404 LEU A C 1
ATOM 3203 O O . LEU A 1 404 ? 14.871 -7.184 -36.489 1.00 80.31 404 LEU A O 1
ATOM 3207 N N . GLY A 1 405 ? 14.835 -8.737 -34.872 1.00 75.00 405 GLY A N 1
ATOM 3208 C CA . GLY A 1 405 ? 13.398 -9.007 -34.954 1.00 75.00 405 GLY A CA 1
ATOM 3209 C C . GLY A 1 405 ? 12.555 -7.771 -34.635 1.00 75.00 405 GLY A C 1
ATOM 3210 O O . GLY A 1 405 ? 11.673 -7.419 -35.413 1.00 75.00 405 GLY A O 1
ATOM 3211 N N . ALA A 1 406 ? 12.881 -7.060 -33.553 1.00 72.62 406 ALA A N 1
ATOM 3212 C CA . ALA A 1 406 ? 12.243 -5.799 -33.178 1.00 72.62 406 ALA A CA 1
ATOM 3213 C C . ALA A 1 406 ? 12.475 -4.699 -34.229 1.00 72.62 406 ALA A C 1
ATOM 3215 O O . ALA A 1 406 ? 11.564 -3.934 -34.535 1.00 72.62 406 ALA A O 1
ATOM 3216 N N . LEU A 1 407 ? 13.673 -4.639 -34.823 1.00 77.75 407 LEU A N 1
ATOM 3217 C CA . LEU A 1 407 ? 13.992 -3.701 -35.901 1.00 77.75 407 LEU A CA 1
ATOM 3218 C C . LEU A 1 407 ? 13.172 -3.978 -37.169 1.00 77.75 407 LEU A C 1
ATOM 3220 O O . LEU A 1 407 ? 12.639 -3.047 -37.766 1.00 77.75 407 LEU A O 1
ATOM 3224 N N . VAL A 1 408 ? 13.062 -5.245 -37.575 1.00 80.19 408 VAL A N 1
ATOM 3225 C CA . VAL A 1 408 ? 12.228 -5.658 -38.714 1.00 80.19 408 VAL A CA 1
ATOM 3226 C C . VAL A 1 408 ? 10.766 -5.336 -38.432 1.00 80.19 408 VAL A C 1
ATOM 3228 O O . VAL A 1 408 ? 10.114 -4.722 -39.266 1.00 80.19 408 VAL A O 1
ATOM 3231 N N . HIS A 1 409 ? 10.277 -5.649 -37.233 1.00 71.25 409 HIS A N 1
ATOM 3232 C CA . HIS A 1 409 ? 8.909 -5.341 -36.834 1.00 71.25 409 HIS A CA 1
ATOM 3233 C C . HIS A 1 409 ? 8.611 -3.832 -36.858 1.00 71.25 409 HIS A C 1
ATOM 3235 O O . HIS A 1 409 ? 7.582 -3.406 -37.378 1.00 71.25 409 HIS A O 1
ATOM 3241 N N . LEU A 1 410 ? 9.535 -3.004 -36.362 1.00 75.00 410 LEU A N 1
ATOM 3242 C CA . LEU A 1 410 ? 9.450 -1.544 -36.424 1.00 75.00 410 LEU A CA 1
ATOM 3243 C C . LEU A 1 410 ? 9.363 -1.031 -37.870 1.00 75.00 410 LEU A C 1
ATOM 3245 O O . LEU A 1 410 ? 8.608 -0.100 -38.147 1.00 75.00 410 LEU A O 1
ATOM 3249 N N . ILE A 1 411 ? 10.126 -1.632 -38.785 1.00 77.06 411 ILE A N 1
ATOM 3250 C CA . ILE A 1 411 ? 10.095 -1.302 -40.213 1.00 77.06 411 ILE A CA 1
ATOM 3251 C C . ILE A 1 411 ? 8.769 -1.743 -40.846 1.00 77.06 411 ILE A C 1
ATOM 3253 O O . ILE A 1 411 ? 8.156 -0.962 -41.573 1.00 77.06 411 ILE A O 1
ATOM 3257 N N . ASP A 1 412 ? 8.313 -2.957 -40.551 1.00 73.56 412 ASP A N 1
ATOM 3258 C CA . ASP A 1 412 ? 7.101 -3.535 -41.134 1.00 73.56 412 ASP A CA 1
ATOM 3259 C C . ASP A 1 412 ? 5.835 -2.804 -40.665 1.00 73.56 412 ASP A C 1
ATOM 3261 O O . ASP A 1 412 ? 4.960 -2.497 -41.476 1.00 73.56 412 ASP A O 1
ATOM 3265 N N . VAL A 1 413 ? 5.745 -2.485 -39.370 1.00 65.56 413 VAL A N 1
ATOM 3266 C CA . VAL A 1 413 ? 4.574 -1.827 -38.771 1.00 65.56 413 VAL A CA 1
ATOM 3267 C C . VAL A 1 413 ? 4.648 -0.307 -38.880 1.00 65.56 413 VAL A C 1
ATOM 3269 O O . VAL A 1 413 ? 3.630 0.335 -39.105 1.00 65.56 413 VAL A O 1
ATOM 3272 N N . GLY A 1 414 ? 5.827 0.300 -38.727 1.00 65.25 414 GLY A N 1
ATOM 3273 C CA . GLY A 1 414 ? 5.986 1.756 -38.622 1.00 65.25 414 GLY A CA 1
ATOM 3274 C C . GLY A 1 414 ? 6.655 2.430 -39.819 1.00 65.25 414 GLY A C 1
ATOM 3275 O O . GLY A 1 414 ? 6.570 3.651 -39.945 1.00 65.25 414 GLY A O 1
ATOM 3276 N N . GLY A 1 415 ? 7.287 1.673 -40.721 1.00 70.19 415 GLY A N 1
ATOM 3277 C CA . GLY A 1 415 ? 8.127 2.227 -41.789 1.00 70.19 415 GLY A CA 1
ATOM 3278 C C . GLY A 1 415 ? 7.379 3.114 -42.786 1.00 70.19 415 GLY A C 1
ATOM 3279 O O . GLY A 1 415 ? 7.976 4.003 -43.390 1.00 70.19 415 GLY A O 1
ATOM 3280 N N . TYR A 1 416 ? 6.060 2.944 -42.926 1.00 70.81 416 TYR A N 1
ATOM 3281 C CA . TYR A 1 416 ? 5.239 3.822 -43.768 1.00 70.81 416 TYR A CA 1
ATOM 3282 C C . TYR A 1 416 ? 5.138 5.259 -43.230 1.00 70.81 416 TYR A C 1
ATOM 3284 O O . TYR A 1 416 ? 4.781 6.162 -43.985 1.00 70.81 416 TYR A O 1
ATOM 3292 N N . GLN A 1 417 ? 5.424 5.469 -41.941 1.00 67.31 417 GLN A N 1
ATOM 3293 C CA . GLN A 1 417 ? 5.401 6.782 -41.290 1.00 67.31 417 GLN A CA 1
ATOM 3294 C C . GLN A 1 417 ? 6.757 7.493 -41.361 1.00 67.31 417 GLN A C 1
ATOM 3296 O O . GLN A 1 417 ? 6.843 8.667 -41.017 1.00 67.31 417 GLN A O 1
ATOM 3301 N N . PHE A 1 418 ? 7.818 6.805 -41.791 1.00 75.25 418 PHE A N 1
ATOM 3302 C CA . PHE A 1 418 ? 9.171 7.352 -41.780 1.00 75.25 418 PHE A CA 1
ATOM 3303 C C . PHE A 1 418 ? 9.343 8.396 -42.881 1.00 75.25 418 PHE A C 1
ATOM 3305 O O . PHE A 1 418 ? 8.975 8.176 -44.039 1.00 75.25 418 PHE A O 1
ATOM 3312 N N . SER A 1 419 ? 9.950 9.524 -42.525 1.00 77.88 419 SER A N 1
ATOM 3313 C CA . SER A 1 419 ? 10.425 10.500 -43.500 1.00 77.88 419 SER A CA 1
ATOM 3314 C C . SER A 1 419 ? 11.651 9.981 -44.265 1.00 77.88 419 SER A C 1
ATOM 3316 O O . SER A 1 419 ? 12.291 9.003 -43.876 1.00 77.88 419 SER A O 1
ATOM 3318 N N . ASP A 1 420 ? 12.034 10.658 -45.349 1.00 79.94 420 ASP A N 1
ATOM 3319 C CA . ASP A 1 420 ? 13.269 10.325 -46.074 1.00 79.94 420 ASP A CA 1
ATOM 3320 C C . ASP A 1 420 ? 14.520 10.439 -45.173 1.00 79.94 420 ASP A C 1
ATOM 3322 O O . ASP A 1 420 ? 15.475 9.679 -45.331 1.00 79.94 420 ASP A O 1
ATOM 3326 N N . GLU A 1 421 ? 14.512 11.363 -44.204 1.00 77.81 421 GLU A N 1
ATOM 3327 C CA . GLU A 1 421 ? 15.595 11.549 -43.227 1.00 77.81 421 GLU A CA 1
ATOM 3328 C C . GLU A 1 421 ? 15.645 10.406 -42.197 1.00 77.81 421 GLU A C 1
ATOM 3330 O O . GLU A 1 421 ? 16.727 9.938 -41.823 1.00 77.81 421 GLU A O 1
ATOM 3335 N N . ASP A 1 422 ? 14.478 9.899 -41.801 1.00 74.25 422 ASP A N 1
ATOM 3336 C CA . ASP A 1 422 ? 14.333 8.728 -40.934 1.00 74.25 422 ASP A CA 1
ATOM 3337 C C . ASP A 1 422 ? 14.867 7.461 -41.619 1.00 74.25 422 ASP A C 1
ATOM 3339 O O . ASP A 1 422 ? 15.651 6.710 -41.031 1.00 74.25 422 ASP A O 1
ATOM 3343 N N . TRP A 1 423 ? 14.515 7.256 -42.894 1.00 83.94 423 TRP A N 1
ATOM 3344 C CA . TRP A 1 423 ? 15.029 6.153 -43.711 1.00 83.94 423 TRP A CA 1
ATOM 3345 C C . TRP A 1 423 ? 16.539 6.242 -43.937 1.00 83.94 423 TRP A C 1
ATOM 3347 O O . TRP A 1 423 ? 17.233 5.227 -43.858 1.00 83.94 423 TRP A O 1
ATOM 3357 N N . ASP A 1 424 ? 17.071 7.437 -44.192 1.00 82.25 424 ASP A N 1
ATOM 3358 C CA . ASP A 1 424 ? 18.512 7.643 -44.343 1.00 82.25 424 ASP A CA 1
ATOM 3359 C C . ASP A 1 424 ? 19.260 7.338 -43.035 1.00 82.25 424 ASP A C 1
ATOM 3361 O O . ASP A 1 424 ? 20.289 6.657 -43.052 1.00 82.25 424 ASP A O 1
ATOM 3365 N N . THR A 1 425 ? 18.713 7.755 -41.889 1.00 79.31 425 THR A N 1
ATOM 3366 C CA . THR A 1 425 ? 19.252 7.422 -40.561 1.00 79.31 425 THR A CA 1
ATOM 3367 C C . THR A 1 425 ? 19.242 5.912 -40.326 1.00 79.31 425 THR A C 1
ATOM 3369 O O . THR A 1 425 ? 20.285 5.338 -40.009 1.00 79.31 425 THR A O 1
ATOM 3372 N N . LEU A 1 426 ? 18.106 5.250 -40.565 1.00 79.25 426 LEU A N 1
ATOM 3373 C CA . LEU A 1 426 ? 17.957 3.800 -40.435 1.00 79.25 426 LEU A CA 1
ATOM 3374 C C . LEU A 1 426 ? 18.976 3.042 -41.295 1.00 79.25 426 LEU A C 1
ATOM 3376 O O . LEU A 1 426 ? 19.722 2.202 -40.789 1.00 79.25 426 LEU A O 1
ATOM 3380 N N . LEU A 1 427 ? 19.031 3.343 -42.593 1.00 84.50 427 LEU A N 1
ATOM 3381 C CA . LEU A 1 427 ? 19.898 2.644 -43.541 1.00 84.50 427 LEU A CA 1
ATOM 3382 C C . LEU A 1 427 ? 21.381 2.881 -43.238 1.00 84.50 427 LEU A C 1
ATOM 3384 O O . LEU A 1 427 ? 22.178 1.943 -43.333 1.00 84.50 427 LEU A O 1
ATOM 3388 N N . LYS A 1 428 ? 21.764 4.099 -42.830 1.00 81.19 428 LYS A N 1
ATOM 3389 C CA . LYS A 1 428 ? 23.127 4.390 -42.359 1.00 81.19 428 LYS A CA 1
ATOM 3390 C C . LYS A 1 428 ? 23.467 3.556 -41.131 1.00 81.19 428 LYS A C 1
ATOM 3392 O O . LYS A 1 428 ? 24.510 2.910 -41.122 1.00 81.19 428 LYS A O 1
ATOM 3397 N N . SER A 1 429 ? 22.591 3.514 -40.131 1.00 76.69 429 SER A N 1
ATOM 3398 C CA . SER A 1 429 ? 22.865 2.780 -38.898 1.00 76.69 429 SER A CA 1
ATOM 3399 C C . SER A 1 429 ? 22.898 1.254 -39.107 1.00 76.69 429 SER A C 1
ATOM 3401 O O . SER A 1 429 ? 23.764 0.594 -38.532 1.00 76.69 429 SER A O 1
ATOM 3403 N N . ILE A 1 430 ? 22.050 0.687 -39.980 1.00 80.25 430 ILE A N 1
ATOM 3404 C CA . ILE A 1 430 ? 22.113 -0.737 -40.381 1.00 80.25 430 ILE A CA 1
ATOM 3405 C C . ILE A 1 430 ? 23.430 -1.047 -41.097 1.00 80.25 430 ILE A C 1
ATOM 3407 O O . ILE A 1 430 ? 24.087 -2.048 -40.797 1.00 80.25 430 ILE A O 1
ATOM 3411 N N . ARG A 1 431 ? 23.835 -0.189 -42.039 1.00 82.94 431 ARG A N 1
ATOM 3412 C CA . ARG A 1 431 ? 25.107 -0.329 -42.756 1.00 82.94 431 ARG A CA 1
ATOM 3413 C C . ARG A 1 431 ? 26.285 -0.319 -41.782 1.00 82.94 431 ARG A C 1
ATOM 3415 O O . ARG A 1 431 ? 27.152 -1.185 -41.866 1.00 82.94 431 ARG A O 1
ATOM 3422 N N . ASP A 1 432 ? 26.306 0.628 -40.852 1.00 79.88 432 ASP A N 1
ATOM 3423 C CA . ASP A 1 432 ? 27.391 0.777 -39.882 1.00 79.88 432 ASP A CA 1
ATOM 3424 C C . ASP A 1 432 ? 27.444 -0.424 -38.911 1.00 79.88 432 ASP A C 1
ATOM 3426 O O . ASP A 1 432 ? 28.528 -0.929 -38.606 1.00 79.88 432 ASP A O 1
ATOM 3430 N N . ALA A 1 433 ? 26.289 -0.956 -38.489 1.00 77.50 433 ALA A N 1
ATOM 3431 C CA . ALA A 1 433 ? 26.214 -2.198 -37.715 1.00 77.50 433 ALA A CA 1
ATOM 3432 C C . ALA A 1 433 ? 26.740 -3.405 -38.511 1.00 77.50 433 ALA A C 1
ATOM 3434 O O . ALA A 1 433 ? 27.562 -4.154 -37.991 1.00 77.50 433 ALA A O 1
ATOM 3435 N N . SER A 1 434 ? 26.353 -3.535 -39.784 1.00 78.19 434 SER A N 1
ATOM 3436 C CA . SER A 1 434 ? 26.792 -4.623 -40.674 1.00 78.19 434 SER A CA 1
ATOM 3437 C C . SER A 1 434 ? 28.307 -4.623 -40.911 1.00 78.19 434 SER A C 1
ATOM 3439 O O . SER A 1 434 ? 28.919 -5.684 -40.988 1.00 78.19 434 SER A O 1
ATOM 3441 N N . TYR A 1 435 ? 28.932 -3.442 -41.003 1.00 80.94 435 TYR A N 1
ATOM 3442 C CA . TYR A 1 435 ? 30.394 -3.331 -41.062 1.00 80.94 435 TYR A CA 1
ATOM 3443 C C . TYR A 1 435 ? 31.063 -3.712 -39.740 1.00 80.94 435 TYR A C 1
ATOM 3445 O O . TYR A 1 435 ? 32.150 -4.281 -39.744 1.00 80.94 435 TYR A O 1
ATOM 3453 N N . THR A 1 436 ? 30.425 -3.404 -38.611 1.00 77.94 436 THR A N 1
ATOM 3454 C CA . THR A 1 436 ? 30.977 -3.682 -37.278 1.00 77.94 436 THR A CA 1
ATOM 3455 C C . THR A 1 436 ? 30.921 -5.173 -36.932 1.00 77.94 436 THR A C 1
ATOM 3457 O O . THR A 1 436 ? 31.813 -5.674 -36.254 1.00 77.94 436 THR A O 1
ATOM 3460 N N . THR A 1 437 ? 29.905 -5.895 -37.411 1.00 75.88 437 THR A N 1
ATOM 3461 C CA . THR A 1 437 ? 29.707 -7.334 -37.161 1.00 75.88 437 THR A CA 1
ATOM 3462 C C . THR A 1 437 ? 30.279 -8.233 -38.262 1.00 75.88 437 THR A C 1
ATOM 3464 O O . THR A 1 437 ? 30.073 -9.448 -38.238 1.00 75.88 437 THR A O 1
ATOM 3467 N N . GLN A 1 438 ? 31.002 -7.664 -39.234 1.00 72.75 438 GLN A N 1
ATOM 3468 C CA . GLN A 1 438 ? 31.545 -8.407 -40.367 1.00 72.75 438 GLN A CA 1
ATOM 3469 C C . GLN A 1 438 ? 32.551 -9.483 -39.898 1.00 72.75 438 GLN A C 1
ATOM 3471 O O . GLN A 1 438 ? 33.499 -9.154 -39.179 1.00 72.75 438 GLN A O 1
ATOM 3476 N N . PRO A 1 439 ? 32.406 -10.756 -40.323 1.00 64.25 439 PRO A N 1
ATOM 3477 C CA . PRO A 1 439 ? 33.377 -11.799 -40.007 1.00 64.25 439 PRO A CA 1
ATOM 3478 C C . PRO A 1 439 ? 34.757 -11.441 -40.562 1.00 64.25 439 PRO A C 1
ATOM 3480 O O . PRO A 1 439 ? 34.894 -11.114 -41.745 1.00 64.25 439 PRO A O 1
ATOM 3483 N N . LEU A 1 440 ? 35.792 -11.525 -39.723 1.00 58.03 440 LEU A N 1
ATOM 3484 C CA . LEU A 1 440 ? 37.170 -11.197 -40.104 1.00 58.03 440 LEU A CA 1
ATOM 3485 C C . LEU A 1 440 ? 37.689 -12.079 -41.256 1.00 58.03 440 LEU A C 1
ATOM 3487 O O . LEU A 1 440 ? 38.574 -11.646 -41.995 1.00 58.03 440 LEU A O 1
ATOM 3491 N N . GLU A 1 441 ? 37.132 -13.278 -41.465 1.00 60.06 441 GLU A N 1
ATOM 3492 C CA . GLU A 1 441 ? 37.531 -14.145 -42.581 1.00 60.06 441 GLU A CA 1
ATOM 3493 C C . GLU A 1 441 ? 37.180 -13.551 -43.956 1.00 60.06 441 GLU A C 1
ATOM 3495 O O . GLU A 1 441 ? 37.925 -13.747 -44.914 1.00 60.06 441 GLU A O 1
ATOM 3500 N N . LEU A 1 442 ? 36.114 -12.749 -44.055 1.00 53.72 442 LEU A N 1
ATOM 3501 C CA . LEU A 1 442 ? 35.717 -12.071 -45.299 1.00 53.72 442 LEU A CA 1
ATOM 3502 C C . LEU A 1 442 ? 36.592 -10.851 -45.635 1.00 53.72 442 LEU A C 1
ATOM 3504 O O . LEU A 1 442 ? 36.559 -10.364 -46.765 1.00 53.72 442 LEU A O 1
ATOM 3508 N N . LEU A 1 443 ? 37.386 -10.358 -44.678 1.00 52.47 443 LEU A N 1
ATOM 3509 C CA . LEU A 1 443 ? 38.351 -9.270 -44.883 1.00 52.47 443 LEU A CA 1
ATOM 3510 C C . LEU A 1 443 ? 39.674 -9.762 -45.486 1.00 52.47 443 LEU A C 1
ATOM 3512 O O . LEU A 1 443 ? 40.334 -9.000 -46.191 1.00 52.47 443 LEU A O 1
ATOM 3516 N N . ASN A 1 444 ? 40.046 -11.027 -45.262 1.00 47.56 444 ASN A N 1
ATOM 3517 C CA . ASN A 1 444 ? 41.263 -11.608 -45.839 1.00 47.56 444 ASN A CA 1
ATOM 3518 C C . ASN A 1 444 ? 41.103 -12.033 -47.309 1.00 47.56 444 ASN A C 1
ATOM 3520 O O . ASN A 1 444 ? 42.093 -12.031 -48.037 1.00 47.56 444 ASN A O 1
ATOM 3524 N N . ASP A 1 445 ? 39.884 -12.328 -47.771 1.00 46.88 445 ASP A N 1
ATOM 3525 C CA . ASP A 1 445 ? 39.624 -12.714 -49.171 1.00 46.88 445 ASP A CA 1
ATOM 3526 C C . ASP A 1 445 ? 39.430 -11.517 -50.125 1.00 46.88 445 ASP A C 1
ATOM 3528 O O . ASP A 1 445 ? 39.411 -11.682 -51.345 1.00 46.88 445 ASP A O 1
ATOM 3532 N N . LEU A 1 446 ? 39.351 -10.289 -49.598 1.00 47.56 446 LEU A N 1
ATOM 3533 C CA . LEU A 1 446 ? 39.277 -9.047 -50.381 1.00 47.56 446 LEU A CA 1
ATOM 3534 C C . LEU A 1 446 ? 40.541 -8.191 -50.203 1.00 47.56 446 LEU A C 1
ATOM 3536 O O . LEU A 1 446 ? 40.488 -6.975 -50.006 1.00 47.56 446 LEU A O 1
ATOM 3540 N N . GLY A 1 447 ? 41.707 -8.829 -50.307 1.00 40.12 447 GLY A N 1
ATOM 3541 C CA . GLY A 1 447 ? 42.977 -8.139 -50.499 1.00 40.12 447 GLY A CA 1
ATOM 3542 C C . GLY A 1 447 ? 42.992 -7.398 -51.838 1.00 40.12 447 GLY A C 1
ATOM 3543 O O . GLY A 1 447 ? 43.159 -7.997 -52.897 1.00 40.12 447 GLY A O 1
ATOM 3544 N N . PHE A 1 448 ? 42.836 -6.074 -51.799 1.00 38.16 448 PHE A N 1
ATOM 3545 C CA . PHE A 1 448 ? 43.189 -5.198 -52.913 1.00 38.16 448 PHE A CA 1
ATOM 3546 C C . PHE A 1 448 ? 44.688 -5.345 -53.220 1.00 38.16 448 PHE A C 1
ATOM 3548 O O . PHE A 1 448 ? 45.526 -4.704 -52.581 1.00 38.16 448 PHE A O 1
ATOM 3555 N N . ASP A 1 449 ? 45.024 -6.135 -54.240 1.00 34.16 449 ASP A N 1
ATOM 3556 C CA . ASP A 1 449 ? 46.330 -6.090 -54.894 1.00 34.16 449 ASP A CA 1
ATOM 3557 C C . ASP A 1 449 ? 46.498 -4.731 -55.586 1.00 34.16 449 ASP A C 1
ATOM 3559 O O . ASP A 1 449 ? 46.132 -4.501 -56.742 1.00 34.16 449 ASP A O 1
ATOM 3563 N N . ASN A 1 450 ? 47.056 -3.778 -54.848 1.00 33.72 450 ASN A N 1
ATOM 3564 C CA . ASN A 1 450 ? 47.485 -2.501 -55.380 1.00 33.72 450 ASN A CA 1
ATOM 3565 C C . ASN A 1 450 ? 48.960 -2.624 -55.775 1.00 33.72 450 ASN A C 1
ATOM 3567 O O . ASN A 1 450 ? 49.830 -2.588 -54.912 1.00 33.72 450 ASN A O 1
ATOM 3571 N N . THR A 1 451 ? 49.260 -2.757 -57.071 1.00 33.44 451 THR A N 1
ATOM 3572 C CA . THR A 1 451 ? 50.322 -1.993 -57.767 1.00 33.44 451 THR A CA 1
ATOM 3573 C C . THR A 1 451 ? 50.578 -2.512 -59.187 1.00 33.44 451 THR A C 1
ATOM 3575 O O . THR A 1 451 ? 51.360 -3.432 -59.401 1.00 33.44 451 THR A O 1
ATOM 3578 N N . LYS A 1 452 ? 49.989 -1.829 -60.180 1.00 34.38 452 LYS A N 1
ATOM 3579 C CA . LYS A 1 452 ? 50.630 -1.329 -61.422 1.00 34.38 452 LYS A CA 1
ATOM 3580 C C . LYS A 1 452 ? 49.548 -1.019 -62.456 1.00 34.38 452 LYS A C 1
ATOM 3582 O O . LYS A 1 452 ? 49.080 -1.910 -63.139 1.00 34.38 452 LYS A O 1
ATOM 3587 N N . HIS A 1 453 ? 49.176 0.256 -62.553 1.00 29.50 453 HIS A N 1
ATOM 3588 C CA . HIS A 1 453 ? 49.025 1.023 -63.802 1.00 29.50 453 HIS A CA 1
ATOM 3589 C C . HIS A 1 453 ? 48.226 2.304 -63.524 1.00 29.50 453 HIS A C 1
ATOM 3591 O O . HIS A 1 453 ? 47.049 2.431 -63.838 1.00 29.50 453 HIS A O 1
ATOM 3597 N N . ARG A 1 454 ? 48.905 3.309 -62.955 1.00 28.55 454 ARG A N 1
ATOM 3598 C CA . ARG A 1 454 ? 48.496 4.711 -63.086 1.00 28.55 454 ARG A CA 1
ATOM 3599 C C . ARG A 1 454 ? 49.476 5.400 -64.028 1.00 28.55 454 ARG A C 1
ATOM 3601 O O . ARG A 1 454 ? 50.649 5.522 -63.684 1.00 28.55 454 ARG A O 1
ATOM 3608 N N . LYS A 1 455 ? 48.951 5.804 -65.190 1.00 27.12 455 LYS A N 1
ATOM 3609 C CA . LYS A 1 455 ? 49.472 6.623 -66.314 1.00 27.12 455 LYS A CA 1
ATOM 3610 C C . LYS A 1 455 ? 48.994 5.884 -67.574 1.00 27.12 455 LYS A C 1
ATOM 3612 O O . LYS A 1 455 ? 49.495 4.808 -67.856 1.00 27.12 455 LYS A O 1
ATOM 3617 N N . VAL A 1 456 ? 47.957 6.331 -68.277 1.00 27.95 456 VAL A N 1
ATOM 3618 C CA . VAL A 1 456 ? 47.957 7.574 -69.056 1.00 27.95 456 VAL A CA 1
ATOM 3619 C C . VAL A 1 456 ? 46.561 8.214 -69.123 1.00 27.95 456 VAL A C 1
ATOM 3621 O O . VAL A 1 456 ? 45.534 7.555 -69.218 1.00 27.95 456 VAL A O 1
ATOM 3624 N N . LEU A 1 457 ? 46.608 9.539 -69.041 1.00 27.98 457 LEU A N 1
ATOM 3625 C CA . LEU A 1 457 ? 45.580 10.564 -69.157 1.00 27.98 457 LEU A CA 1
ATOM 3626 C C . LEU A 1 457 ? 44.753 10.530 -70.462 1.00 27.98 457 LEU A C 1
ATOM 3628 O O . LEU A 1 457 ? 45.308 10.388 -71.544 1.00 27.98 457 LEU A O 1
ATOM 3632 N N . THR A 1 458 ? 43.447 10.778 -70.314 1.00 29.33 458 THR A N 1
ATOM 3633 C CA . THR A 1 458 ? 42.576 11.660 -71.129 1.00 29.33 458 THR A CA 1
ATOM 3634 C C . THR A 1 458 ? 42.951 11.943 -72.596 1.00 29.33 458 THR A C 1
ATOM 3636 O O . THR A 1 458 ? 43.887 12.706 -72.824 1.00 29.33 458 THR A O 1
ATOM 3639 N N . ARG A 1 459 ? 42.111 11.487 -73.543 1.00 26.66 459 ARG A N 1
ATOM 3640 C CA . ARG A 1 459 ? 41.511 12.216 -74.698 1.00 26.66 459 ARG A CA 1
ATOM 3641 C C . ARG A 1 459 ? 41.114 11.216 -75.795 1.00 26.66 459 ARG A C 1
ATOM 3643 O O . ARG A 1 459 ? 41.978 10.532 -76.318 1.00 26.66 459 ARG A O 1
ATOM 3650 N N . ASP A 1 460 ? 39.830 11.115 -76.130 1.00 25.81 460 ASP A N 1
ATOM 3651 C CA . ASP A 1 460 ? 39.275 11.738 -77.343 1.00 25.81 460 ASP A CA 1
ATOM 3652 C C . ASP A 1 460 ? 37.836 11.271 -77.619 1.00 25.81 460 ASP A C 1
ATOM 3654 O O . ASP A 1 460 ? 37.506 10.087 -77.632 1.00 25.81 460 ASP A O 1
ATOM 3658 N N . LEU A 1 461 ? 36.982 12.273 -77.827 1.00 35.00 461 LEU A N 1
ATOM 3659 C CA . LEU A 1 461 ? 35.687 12.184 -78.488 1.00 35.00 461 LEU A CA 1
ATOM 3660 C C . LEU A 1 461 ? 35.915 11.876 -79.975 1.00 35.00 461 LEU A C 1
ATOM 3662 O O . LEU A 1 461 ? 36.738 12.551 -80.587 1.00 35.00 461 LEU A O 1
ATOM 3666 N N . ASN A 1 462 ? 35.169 10.922 -80.548 1.00 26.59 462 ASN A N 1
ATOM 3667 C CA . ASN A 1 462 ? 34.436 11.037 -81.825 1.00 26.59 462 ASN A CA 1
ATOM 3668 C C . ASN A 1 462 ? 33.909 9.661 -82.311 1.00 26.59 462 ASN A C 1
ATOM 3670 O O . ASN A 1 462 ? 34.645 8.691 -82.431 1.00 26.59 462 ASN A O 1
ATOM 3674 N N . SER A 1 463 ? 32.601 9.645 -82.583 1.00 25.92 463 SER A N 1
ATOM 3675 C CA . SER A 1 463 ? 31.718 8.713 -83.332 1.00 25.92 463 SER A CA 1
ATOM 3676 C C . SER A 1 463 ? 32.279 8.033 -84.609 1.00 25.92 463 SER A C 1
ATOM 3678 O O . SER A 1 463 ? 33.310 8.502 -85.084 1.00 25.92 463 SER A O 1
ATOM 3680 N N . PRO A 1 464 ? 31.535 7.156 -85.349 1.00 36.50 464 PRO A N 1
ATOM 3681 C CA . PRO A 1 464 ? 30.367 6.294 -85.052 1.00 36.50 464 PRO A CA 1
ATOM 3682 C C . PRO A 1 464 ? 30.523 4.811 -85.542 1.00 36.50 464 PRO A C 1
ATOM 3684 O O . PRO A 1 464 ? 31.541 4.416 -86.095 1.00 36.50 464 PRO A O 1
ATOM 3687 N N . SER A 1 465 ? 29.460 4.015 -85.328 1.00 31.08 465 SER A N 1
ATOM 3688 C CA . SER A 1 465 ? 29.167 2.609 -85.727 1.00 31.08 465 SER A CA 1
ATOM 3689 C C . SER A 1 465 ? 29.501 2.195 -87.189 1.00 31.08 465 SER A C 1
ATOM 3691 O O . SER A 1 465 ? 29.677 3.074 -88.034 1.00 31.08 465 SER A O 1
ATOM 3693 N N . PRO A 1 466 ? 29.505 0.880 -87.536 1.00 38.78 466 PRO A N 1
ATOM 3694 C CA . PRO A 1 466 ? 28.266 0.293 -88.093 1.00 38.78 466 PRO A CA 1
ATOM 3695 C C . PRO A 1 466 ? 27.944 -1.197 -87.761 1.00 38.78 466 PRO A C 1
ATOM 3697 O O . PRO A 1 466 ? 28.813 -2.058 -87.805 1.00 38.78 466 PRO A O 1
ATOM 3700 N N . VAL A 1 467 ? 26.632 -1.454 -87.565 1.00 27.25 467 VAL A N 1
ATOM 3701 C CA . VAL A 1 467 ? 25.765 -2.525 -88.156 1.00 27.25 467 VAL A CA 1
ATOM 3702 C C . VAL A 1 467 ? 26.103 -3.999 -87.809 1.00 27.25 467 VAL A C 1
ATOM 3704 O O . VAL A 1 467 ? 27.101 -4.530 -88.270 1.00 27.25 467 VAL A O 1
ATOM 3707 N N . ALA A 1 468 ? 25.387 -4.691 -86.906 1.00 28.53 468 ALA A N 1
ATOM 3708 C CA . ALA A 1 468 ? 24.009 -5.247 -86.906 1.00 28.53 468 ALA A CA 1
ATOM 3709 C C . ALA A 1 468 ? 23.878 -6.670 -87.489 1.00 28.53 468 ALA A C 1
ATOM 3711 O O . ALA A 1 468 ? 24.195 -6.853 -88.652 1.00 28.53 468 ALA A O 1
ATOM 3712 N N . VAL A 1 469 ? 23.344 -7.606 -86.681 1.00 28.47 469 VAL A N 1
ATOM 3713 C CA . VAL A 1 469 ? 22.360 -8.710 -86.908 1.00 28.47 469 VAL A CA 1
ATOM 3714 C C . VAL A 1 469 ? 22.233 -9.383 -85.516 1.00 28.47 469 VAL A C 1
ATOM 3716 O O . VAL A 1 469 ? 23.259 -9.616 -84.896 1.00 28.47 469 VAL A O 1
ATOM 3719 N N . GLY A 1 470 ? 21.113 -9.707 -84.865 1.00 26.09 470 GLY A N 1
ATOM 3720 C CA . GLY A 1 470 ? 19.693 -9.797 -85.189 1.00 26.09 470 GLY A CA 1
ATOM 3721 C C . GLY A 1 470 ? 19.127 -11.067 -84.514 1.00 26.09 470 GLY A C 1
ATOM 3722 O O . GLY A 1 470 ? 19.570 -12.145 -84.887 1.00 26.09 470 GLY A O 1
ATOM 3723 N N . ARG A 1 471 ? 18.126 -10.909 -83.617 1.00 28.33 471 ARG A N 1
ATOM 3724 C CA . ARG A 1 471 ? 17.172 -11.926 -83.072 1.00 28.33 471 ARG A CA 1
ATOM 3725 C C . ARG A 1 471 ? 17.734 -13.040 -82.171 1.00 28.33 471 ARG A C 1
ATOM 3727 O O . ARG A 1 471 ? 18.879 -13.426 -82.319 1.00 28.33 471 ARG A O 1
ATOM 3734 N N . ASP A 1 472 ? 16.996 -13.707 -81.284 1.00 24.44 472 ASP A N 1
ATOM 3735 C CA . ASP A 1 472 ? 15.723 -13.548 -80.555 1.00 24.44 472 ASP A CA 1
ATOM 3736 C C . ASP A 1 472 ? 15.678 -14.729 -79.548 1.00 24.44 472 ASP A C 1
ATOM 3738 O O . ASP A 1 472 ? 16.256 -15.780 -79.813 1.00 24.44 472 ASP A O 1
ATOM 3742 N N . LEU A 1 473 ? 14.910 -14.566 -78.464 1.00 26.09 473 LEU A N 1
ATOM 3743 C CA . LEU A 1 473 ? 14.114 -15.595 -77.761 1.00 26.09 473 LEU A CA 1
ATOM 3744 C C . LEU A 1 473 ? 14.780 -16.832 -77.094 1.00 26.09 473 LEU A C 1
ATOM 3746 O O . LEU A 1 473 ? 15.083 -17.841 -77.712 1.00 26.09 473 LEU A O 1
ATOM 3750 N N . SER A 1 474 ? 14.768 -16.781 -75.756 1.00 23.61 474 SER A N 1
ATOM 3751 C CA . SER A 1 474 ? 13.941 -17.619 -74.858 1.00 23.61 474 SER A CA 1
ATOM 3752 C C . SER A 1 474 ? 14.151 -19.150 -74.746 1.00 23.61 474 SER A C 1
ATOM 3754 O O . SER A 1 474 ? 13.878 -19.902 -75.674 1.00 23.61 474 SER A O 1
ATOM 3756 N N . TYR A 1 475 ? 14.449 -19.560 -73.502 1.00 25.95 475 TYR A N 1
ATOM 3757 C CA . TYR A 1 475 ? 14.103 -20.792 -72.761 1.00 25.95 475 TYR A CA 1
ATOM 3758 C C . TYR A 1 475 ? 14.209 -22.175 -73.442 1.00 25.95 475 TYR A C 1
ATOM 3760 O O . TYR A 1 475 ? 13.357 -22.534 -74.249 1.00 25.95 475 TYR A O 1
ATOM 3768 N N . LYS A 1 476 ? 15.066 -23.061 -72.897 1.00 24.28 476 LYS A N 1
ATOM 3769 C CA . LYS A 1 476 ? 14.627 -24.186 -72.033 1.00 24.28 476 LYS A CA 1
ATOM 3770 C C . LYS A 1 476 ? 15.769 -25.069 -71.496 1.00 24.28 476 LYS A C 1
ATOM 3772 O O . LYS A 1 476 ? 16.802 -25.251 -72.122 1.00 24.28 476 LYS A O 1
ATOM 3777 N N . CYS A 1 477 ? 15.449 -25.590 -70.312 1.00 24.59 477 CYS A N 1
ATOM 3778 C CA . CYS A 1 477 ? 15.998 -26.660 -69.477 1.00 24.59 477 CYS A CA 1
ATOM 3779 C C . CYS A 1 477 ? 16.427 -27.954 -70.194 1.00 24.59 477 CYS A C 1
ATOM 3781 O O . CYS A 1 477 ? 15.806 -28.305 -71.196 1.00 24.59 477 CYS A O 1
ATOM 3783 N N . ASN A 1 478 ? 17.426 -28.645 -69.620 1.00 24.11 478 ASN A N 1
ATOM 3784 C CA . ASN A 1 478 ? 17.511 -30.091 -69.296 1.00 24.11 478 ASN A CA 1
ATOM 3785 C C . ASN A 1 478 ? 19.002 -30.459 -69.092 1.00 24.11 478 ASN A C 1
ATOM 3787 O O . ASN A 1 478 ? 19.855 -29.832 -69.707 1.00 24.11 478 ASN A O 1
ATOM 3791 N N . ASP A 1 479 ? 19.461 -31.463 -68.349 1.00 25.42 479 ASP A N 1
ATOM 3792 C CA . ASP A 1 479 ? 18.944 -32.418 -67.360 1.00 25.42 479 ASP A CA 1
ATOM 3793 C C . ASP A 1 479 ? 20.163 -33.294 -66.962 1.00 25.42 479 ASP A C 1
ATOM 3795 O O . ASP A 1 479 ? 21.223 -33.190 -67.588 1.00 25.42 479 ASP A O 1
ATOM 3799 N N . ASN A 1 480 ? 19.936 -34.250 -66.059 1.00 28.19 480 ASN A N 1
ATOM 3800 C CA . ASN A 1 480 ? 20.647 -35.537 -65.903 1.00 28.19 480 ASN A CA 1
ATOM 3801 C C . ASN A 1 480 ? 21.813 -35.626 -64.904 1.00 28.19 480 ASN A C 1
ATOM 3803 O O . ASN A 1 480 ? 22.877 -35.053 -65.106 1.00 28.19 480 ASN A O 1
ATOM 3807 N N . PHE A 1 481 ? 21.607 -36.255 -63.734 1.00 25.53 481 PHE A N 1
ATOM 3808 C CA . PHE A 1 481 ? 21.367 -37.693 -63.420 1.00 25.53 481 PHE A CA 1
ATOM 3809 C C . PHE A 1 481 ? 22.685 -38.455 -63.235 1.00 25.53 481 PHE A C 1
ATOM 3811 O O . PHE A 1 481 ? 23.520 -38.417 -64.126 1.00 25.53 481 PHE A O 1
ATOM 3818 N N . TYR A 1 482 ? 22.818 -39.190 -62.121 1.00 27.91 482 TYR A N 1
ATOM 3819 C CA . TYR A 1 482 ? 22.988 -40.652 -62.125 1.00 27.91 482 TYR A CA 1
ATOM 3820 C C . TYR A 1 482 ? 22.585 -41.248 -60.765 1.00 27.91 482 TYR A C 1
ATOM 3822 O O . TYR A 1 482 ? 23.061 -40.832 -59.711 1.00 27.91 482 TYR A O 1
ATOM 3830 N N . GLU A 1 483 ? 21.682 -42.225 -60.845 1.00 27.23 483 GLU A N 1
ATOM 3831 C CA . GLU A 1 483 ? 21.224 -43.144 -59.801 1.00 27.23 483 GLU A CA 1
ATOM 3832 C C . GLU A 1 483 ? 22.201 -44.310 -59.559 1.00 27.23 483 GLU A C 1
ATOM 3834 O O . GLU A 1 483 ? 22.953 -44.704 -60.450 1.00 27.23 483 GLU A O 1
ATOM 3839 N N . ASN A 1 484 ? 22.089 -44.915 -58.372 1.00 28.92 484 ASN A N 1
ATOM 3840 C CA . ASN A 1 484 ? 21.854 -46.355 -58.112 1.00 28.92 484 ASN A CA 1
ATOM 3841 C C . ASN A 1 484 ? 21.745 -46.494 -56.573 1.00 28.92 484 ASN A C 1
ATOM 3843 O O . ASN A 1 484 ? 22.626 -46.003 -55.877 1.00 28.92 484 ASN A O 1
ATOM 3847 N N . GLY A 1 485 ? 20.683 -46.995 -55.924 1.00 28.88 485 GLY A N 1
ATOM 3848 C CA . GLY A 1 485 ? 19.882 -48.217 -56.134 1.00 28.88 485 GLY A CA 1
ATOM 3849 C C . GLY A 1 485 ? 20.519 -49.389 -55.350 1.00 28.88 485 GLY A C 1
ATOM 3850 O O . GLY A 1 485 ? 21.724 -49.563 -55.456 1.00 28.88 485 GLY A O 1
ATOM 3851 N N . SER A 1 486 ? 19.886 -50.257 -54.547 1.00 29.14 486 SER A N 1
ATOM 3852 C CA . SER A 1 486 ? 18.503 -50.483 -54.103 1.00 29.14 486 SER A CA 1
ATOM 3853 C C . SER A 1 486 ? 18.496 -51.548 -52.967 1.00 29.14 486 SER A C 1
ATOM 3855 O O . SER A 1 486 ? 19.106 -52.597 -53.122 1.00 29.14 486 SER A O 1
ATOM 3857 N N . THR A 1 487 ? 17.762 -51.280 -51.875 1.00 27.19 487 THR A N 1
ATOM 3858 C CA . THR A 1 487 ? 16.686 -52.097 -51.231 1.00 27.19 487 THR A CA 1
ATOM 3859 C C . THR A 1 487 ? 16.874 -53.436 -50.463 1.00 27.19 487 THR A C 1
ATOM 3861 O O . THR A 1 487 ? 17.543 -54.353 -50.923 1.00 27.19 487 THR A O 1
ATOM 3864 N N . VAL A 1 488 ? 15.991 -53.552 -49.438 1.00 27.78 488 VAL A N 1
ATOM 3865 C CA . VAL A 1 488 ? 15.364 -54.714 -48.728 1.00 27.78 488 VAL A CA 1
ATOM 3866 C C . VAL A 1 488 ? 16.164 -55.335 -47.561 1.00 27.78 488 VAL A C 1
ATOM 3868 O O . VAL A 1 488 ? 17.321 -55.669 -47.748 1.00 27.78 488 VAL A O 1
ATOM 3871 N N . GLY A 1 489 ? 15.652 -55.587 -46.343 1.00 26.28 489 GLY A N 1
ATOM 3872 C CA . GLY A 1 489 ? 14.346 -55.394 -45.687 1.00 26.28 489 GLY A CA 1
ATOM 3873 C C . GLY A 1 489 ? 14.247 -56.221 -44.374 1.00 26.28 489 GLY A C 1
ATOM 3874 O O . GLY A 1 489 ? 14.994 -57.179 -44.226 1.00 26.28 489 GLY A O 1
ATOM 3875 N N . ILE A 1 490 ? 13.272 -55.862 -43.514 1.00 27.62 490 ILE A N 1
ATOM 3876 C CA . ILE A 1 490 ? 12.434 -56.725 -42.633 1.00 27.62 490 ILE A CA 1
ATOM 3877 C C . ILE A 1 490 ? 12.937 -57.188 -41.222 1.00 27.62 490 ILE A C 1
ATOM 3879 O O . ILE A 1 490 ? 14.023 -57.742 -41.095 1.00 27.62 490 ILE A O 1
ATOM 3883 N N . ASP A 1 491 ? 12.015 -57.014 -40.240 1.00 27.36 491 ASP A N 1
ATOM 3884 C CA . ASP A 1 491 ? 11.777 -57.665 -38.913 1.00 27.36 491 ASP A CA 1
ATOM 3885 C C . ASP A 1 491 ? 12.763 -57.449 -37.742 1.00 27.36 491 ASP A C 1
ATOM 3887 O O . ASP A 1 491 ? 13.950 -57.246 -37.956 1.00 27.36 491 ASP A O 1
ATOM 3891 N N . GLU A 1 492 ? 12.428 -57.564 -36.447 1.00 28.88 492 GLU A N 1
ATOM 3892 C CA . GLU A 1 492 ? 11.254 -57.412 -35.550 1.00 28.88 492 GLU A CA 1
ATOM 3893 C C . GLU A 1 492 ? 11.843 -57.603 -34.111 1.00 28.88 492 GLU A C 1
ATOM 3895 O O . GLU A 1 492 ? 12.881 -58.245 -33.962 1.00 28.88 492 GLU A O 1
ATOM 3900 N N . ASP A 1 493 ? 11.200 -57.055 -33.072 1.00 25.72 493 ASP A N 1
ATOM 3901 C CA . ASP A 1 493 ? 11.301 -57.380 -31.626 1.00 25.72 493 ASP A CA 1
ATOM 3902 C C . ASP A 1 493 ? 12.620 -57.326 -30.794 1.00 25.72 493 ASP A C 1
ATOM 3904 O O . ASP A 1 493 ? 13.556 -58.101 -30.946 1.00 25.72 493 ASP A O 1
ATOM 3908 N N . GLY A 1 494 ? 12.566 -56.478 -29.747 1.00 26.48 494 GLY A N 1
ATOM 3909 C CA . GLY A 1 494 ? 12.743 -56.834 -28.323 1.00 26.48 494 GLY A CA 1
ATOM 3910 C C . GLY A 1 494 ? 14.099 -57.314 -27.771 1.00 26.48 494 GLY A C 1
ATOM 3911 O O . GLY A 1 494 ? 14.567 -58.392 -28.104 1.00 26.48 494 GLY A O 1
ATOM 3912 N N . ILE A 1 495 ? 14.636 -56.590 -26.769 1.00 27.08 495 ILE A N 1
ATOM 3913 C CA . ILE A 1 495 ? 15.011 -57.081 -25.414 1.00 27.08 495 ILE A CA 1
ATOM 3914 C C . ILE A 1 495 ? 15.773 -55.994 -24.623 1.00 27.08 495 ILE A C 1
ATOM 3916 O O . ILE A 1 495 ? 16.629 -55.281 -25.136 1.00 27.08 495 ILE A O 1
ATOM 3920 N N . ALA A 1 496 ? 15.413 -55.894 -23.340 1.00 27.34 496 ALA A N 1
ATOM 3921 C CA . ALA A 1 496 ? 16.007 -55.083 -22.280 1.00 27.34 496 ALA A CA 1
ATOM 3922 C C . ALA A 1 496 ? 17.423 -55.528 -21.857 1.00 27.34 496 ALA A C 1
ATOM 3924 O O . ALA A 1 496 ? 17.785 -56.670 -22.100 1.00 27.34 496 ALA A O 1
ATOM 3925 N N . LEU A 1 497 ? 18.155 -54.655 -21.140 1.00 27.03 497 LEU A N 1
ATOM 3926 C CA . LEU A 1 497 ? 19.107 -54.909 -20.024 1.00 27.03 497 LEU A CA 1
ATOM 3927 C C . LEU A 1 497 ? 19.746 -53.541 -19.651 1.00 27.03 497 LEU A C 1
ATOM 3929 O O . LEU A 1 497 ? 20.311 -52.883 -20.512 1.00 27.03 497 LEU A O 1
ATOM 3933 N N . HIS A 1 498 ? 19.432 -52.925 -18.504 1.00 26.05 498 HIS A N 1
ATOM 3934 C CA . HIS A 1 498 ? 19.964 -53.114 -17.135 1.00 26.05 498 HIS A CA 1
ATOM 3935 C C . HIS A 1 498 ? 21.232 -52.300 -16.779 1.00 26.05 498 HIS A C 1
ATOM 3937 O O . HIS A 1 498 ? 22.275 -52.497 -17.384 1.00 26.05 498 HIS A O 1
ATOM 3943 N N . HIS A 1 499 ? 21.108 -51.554 -15.660 1.00 25.77 499 HIS A N 1
ATOM 3944 C CA . HIS A 1 499 ? 22.137 -51.150 -14.670 1.00 25.77 499 HIS A CA 1
ATOM 3945 C C . HIS A 1 499 ? 23.202 -50.110 -15.102 1.00 25.77 499 HIS A C 1
ATOM 3947 O O . HIS A 1 499 ? 23.767 -50.207 -16.176 1.00 25.77 499 HIS A O 1
ATOM 3953 N N . ASN A 1 500 ? 23.518 -49.056 -14.334 1.00 28.17 500 ASN A N 1
ATOM 3954 C CA . ASN A 1 500 ? 23.720 -48.985 -12.880 1.00 28.17 500 ASN A CA 1
ATOM 3955 C C . ASN A 1 500 ? 23.157 -47.708 -12.225 1.00 28.17 500 ASN A C 1
ATOM 3957 O O . ASN A 1 500 ? 23.217 -46.613 -12.779 1.00 28.17 500 ASN A O 1
ATOM 3961 N N . GLN A 1 501 ? 22.658 -47.903 -11.003 1.00 27.47 501 GLN A N 1
ATOM 3962 C CA . GLN A 1 501 ? 22.523 -46.904 -9.942 1.00 27.47 501 GLN A CA 1
ATOM 3963 C C . GLN A 1 501 ? 23.908 -46.569 -9.380 1.00 27.47 501 GLN A C 1
ATOM 3965 O O . GLN A 1 501 ? 24.733 -47.470 -9.310 1.00 27.47 501 GLN A O 1
ATOM 3970 N N . ASP A 1 502 ? 24.092 -45.352 -8.863 1.00 25.42 502 ASP A N 1
ATOM 3971 C CA . ASP A 1 502 ? 24.866 -45.160 -7.636 1.00 25.42 502 ASP A CA 1
ATOM 3972 C C . ASP A 1 502 ? 24.200 -44.097 -6.750 1.00 25.42 502 ASP A C 1
ATOM 3974 O O . ASP A 1 502 ? 23.859 -42.988 -7.164 1.00 25.42 502 ASP A O 1
ATOM 3978 N N . ILE A 1 503 ? 23.949 -44.539 -5.523 1.00 27.69 503 ILE A N 1
ATOM 3979 C CA . ILE A 1 503 ? 23.407 -43.849 -4.358 1.00 27.69 503 ILE A CA 1
ATOM 3980 C C . ILE A 1 503 ? 24.616 -43.549 -3.477 1.00 27.69 503 ILE A C 1
ATOM 3982 O O . ILE A 1 503 ? 25.312 -44.499 -3.149 1.00 27.69 503 ILE A O 1
ATOM 3986 N N . GLU A 1 504 ? 24.826 -42.313 -3.009 1.00 25.78 504 GLU A N 1
ATOM 3987 C CA . GLU A 1 504 ? 25.708 -42.090 -1.848 1.00 25.78 504 GLU A CA 1
ATOM 3988 C C . GLU A 1 504 ? 25.439 -40.769 -1.084 1.00 25.78 504 GLU A C 1
ATOM 3990 O O . GLU A 1 504 ? 25.835 -39.669 -1.461 1.00 25.78 504 GLU A O 1
ATOM 3995 N N . ARG A 1 505 ? 24.734 -40.916 0.041 1.00 25.17 505 ARG A N 1
ATOM 3996 C CA . ARG A 1 505 ? 24.949 -40.321 1.384 1.00 25.17 505 ARG A CA 1
ATOM 3997 C C . ARG A 1 505 ? 24.533 -41.443 2.361 1.00 25.17 505 ARG A C 1
ATOM 3999 O O . ARG A 1 505 ? 23.661 -42.210 1.943 1.00 25.17 505 ARG A O 1
ATOM 4006 N N . PRO A 1 506 ? 25.027 -41.581 3.615 1.00 35.97 506 PRO A N 1
ATOM 4007 C CA . PRO A 1 506 ? 25.503 -40.527 4.535 1.00 35.97 506 PRO A CA 1
ATOM 4008 C C . PRO A 1 506 ? 26.716 -40.923 5.422 1.00 35.97 506 PRO A C 1
ATOM 4010 O O . PRO A 1 506 ? 27.002 -42.103 5.565 1.00 35.97 506 PRO A O 1
ATOM 4013 N N . VAL A 1 507 ? 27.356 -39.975 6.128 1.00 29.39 507 VAL A N 1
ATOM 4014 C CA . VAL A 1 507 ? 28.053 -40.271 7.405 1.00 29.39 507 VAL A CA 1
ATOM 4015 C C . VAL A 1 507 ? 28.007 -39.057 8.346 1.00 29.39 507 VAL A C 1
ATOM 4017 O O . VAL A 1 507 ? 28.492 -37.979 8.004 1.00 29.39 507 VAL A O 1
ATOM 4020 N N . ASP A 1 508 ? 27.436 -39.278 9.532 1.00 25.91 508 ASP A N 1
ATOM 4021 C CA . ASP A 1 508 ? 27.567 -38.481 10.755 1.00 25.91 508 ASP A CA 1
ATOM 4022 C C . ASP A 1 508 ? 28.937 -38.707 11.423 1.00 25.91 508 ASP A C 1
ATOM 4024 O O . ASP A 1 508 ? 29.411 -39.841 11.491 1.00 25.91 508 ASP A O 1
ATOM 4028 N N . MET A 1 509 ? 29.520 -37.672 12.036 1.00 30.03 509 MET A N 1
ATOM 4029 C CA . MET A 1 509 ? 30.373 -37.846 13.219 1.00 30.03 509 MET A CA 1
ATOM 4030 C C . MET A 1 509 ? 30.271 -36.641 14.161 1.00 30.03 509 MET A C 1
ATOM 4032 O O . MET A 1 509 ? 30.610 -35.512 13.809 1.00 30.03 509 MET A O 1
ATOM 4036 N N . GLU A 1 510 ? 29.821 -36.933 15.381 1.00 26.12 510 GLU A N 1
ATOM 4037 C CA . GLU A 1 510 ? 30.006 -36.145 16.599 1.00 26.12 510 GLU A CA 1
ATOM 4038 C C . GLU A 1 510 ? 31.479 -36.140 17.044 1.00 26.12 510 GLU A C 1
ATOM 4040 O O . GLU A 1 510 ? 32.201 -37.115 16.835 1.00 26.12 510 GLU A O 1
ATOM 4045 N N . GLY A 1 511 ? 31.907 -35.080 17.745 1.00 26.28 511 GLY A N 1
ATOM 4046 C CA . GLY A 1 511 ? 33.222 -35.050 18.395 1.00 26.28 511 GLY A CA 1
ATOM 4047 C C . GLY A 1 511 ? 33.651 -33.707 18.994 1.00 26.28 511 GLY A C 1
ATOM 4048 O O . GLY A 1 511 ? 34.577 -33.088 18.495 1.00 26.28 511 GLY A O 1
ATOM 4049 N N . SER A 1 512 ? 32.939 -33.275 20.040 1.00 27.86 512 SER A N 1
ATOM 4050 C CA . SER A 1 512 ? 33.366 -32.501 21.227 1.00 27.86 512 SER A CA 1
ATOM 4051 C C . SER A 1 512 ? 34.767 -31.846 21.289 1.00 27.86 512 SER A C 1
ATOM 4053 O O . SER A 1 512 ? 35.761 -32.551 21.219 1.00 27.86 512 SER A O 1
ATOM 4055 N N . GLU A 1 513 ? 34.809 -30.543 21.624 1.00 28.00 513 GLU A N 1
ATOM 4056 C CA . GLU A 1 513 ? 35.718 -29.837 22.576 1.00 28.00 513 GLU A CA 1
ATOM 4057 C C . GLU A 1 513 ? 35.412 -28.317 22.465 1.00 28.00 513 GLU A C 1
ATOM 4059 O O . GLU A 1 513 ? 35.423 -27.762 21.376 1.00 28.00 513 GLU A O 1
ATOM 4064 N N . GLY A 1 514 ? 34.902 -27.588 23.466 1.00 26.67 514 GLY A N 1
ATOM 4065 C CA . GLY A 1 514 ? 35.592 -27.123 24.675 1.00 26.67 514 GLY A CA 1
ATOM 4066 C C . GLY A 1 514 ? 35.564 -25.574 24.732 1.00 26.67 514 GLY A C 1
ATOM 4067 O O . GLY A 1 514 ? 36.202 -24.910 23.926 1.00 26.67 514 GLY A O 1
ATOM 4068 N N . ILE A 1 515 ? 34.787 -24.993 25.658 1.00 29.69 515 ILE A N 1
ATOM 4069 C CA . ILE A 1 515 ? 34.647 -23.536 25.930 1.00 29.69 515 ILE A CA 1
ATOM 4070 C C . ILE A 1 515 ? 35.878 -23.046 26.746 1.00 29.69 515 ILE A C 1
ATOM 4072 O O . ILE A 1 515 ? 36.497 -23.877 27.415 1.00 29.69 515 ILE A O 1
ATOM 4076 N N . PRO A 1 516 ? 36.241 -21.739 26.778 1.00 32.25 516 PRO A N 1
ATOM 4077 C CA . PRO A 1 516 ? 35.628 -20.820 27.755 1.00 32.25 516 PRO A CA 1
ATOM 4078 C C . PRO A 1 516 ? 35.340 -19.388 27.236 1.00 32.25 516 PRO A C 1
ATOM 4080 O O . PRO A 1 516 ? 36.070 -18.814 26.433 1.00 32.25 516 PRO A O 1
ATOM 4083 N N . SER A 1 517 ? 34.278 -18.791 27.785 1.00 27.30 517 SER A N 1
ATOM 4084 C CA . SER A 1 517 ? 33.955 -17.354 27.759 1.00 27.30 517 SER A CA 1
ATOM 4085 C C . SER A 1 517 ? 35.005 -16.488 28.480 1.00 27.30 517 SER A C 1
ATOM 4087 O O . SER A 1 517 ? 35.824 -17.004 29.242 1.00 27.30 517 SER A O 1
ATOM 4089 N N . PRO A 1 518 ? 34.851 -15.150 28.424 1.00 30.00 518 PRO A N 1
ATOM 4090 C CA . PRO A 1 518 ? 34.777 -14.425 29.694 1.00 30.00 518 PRO A CA 1
ATOM 4091 C C . PRO A 1 518 ? 33.628 -13.406 29.766 1.00 30.00 518 PRO A C 1
ATOM 4093 O O . PRO A 1 518 ? 33.294 -12.704 28.814 1.00 30.00 518 PRO A O 1
ATOM 4096 N N . SER A 1 519 ? 33.035 -13.326 30.957 1.00 26.23 519 SER A N 1
ATOM 4097 C CA . SER A 1 519 ? 32.064 -12.317 31.381 1.00 26.23 519 SER A CA 1
ATOM 4098 C C . SER A 1 519 ? 32.731 -11.018 31.848 1.00 26.23 519 SER A C 1
ATOM 4100 O O . SER A 1 519 ? 33.790 -11.050 32.466 1.00 26.23 519 SER A O 1
ATOM 4102 N N . GLY A 1 520 ? 31.987 -9.910 31.736 1.00 24.34 520 GLY A N 1
ATOM 4103 C CA . GLY A 1 520 ? 31.754 -9.026 32.884 1.00 24.34 520 GLY A CA 1
ATOM 4104 C C . GLY A 1 520 ? 32.211 -7.570 32.765 1.00 24.34 520 GLY A C 1
ATOM 4105 O O . GLY A 1 520 ? 33.384 -7.270 32.958 1.00 24.34 520 GLY A O 1
ATOM 4106 N N . ARG A 1 521 ? 31.248 -6.639 32.663 1.00 24.55 521 ARG A N 1
ATOM 4107 C CA . ARG A 1 521 ? 31.200 -5.495 33.592 1.00 24.55 521 ARG A CA 1
ATOM 4108 C C . ARG A 1 521 ? 29.817 -4.843 33.671 1.00 24.55 521 ARG A C 1
ATOM 4110 O O . ARG A 1 521 ? 29.297 -4.285 32.714 1.00 24.55 521 ARG A O 1
ATOM 4117 N N . THR A 1 522 ? 29.258 -4.928 34.868 1.00 23.38 522 THR A N 1
ATOM 4118 C CA . THR A 1 522 ? 28.107 -4.217 35.425 1.00 23.38 522 THR A CA 1
ATOM 4119 C C . THR A 1 522 ? 28.495 -2.791 35.826 1.00 23.38 522 THR A C 1
ATOM 4121 O O . THR A 1 522 ? 29.539 -2.617 36.448 1.00 23.38 522 THR A O 1
ATOM 4124 N N . MET A 1 523 ? 27.622 -1.804 35.580 1.00 23.86 523 MET A N 1
ATOM 4125 C CA . MET A 1 523 ? 27.453 -0.613 36.433 1.00 23.86 523 MET A CA 1
ATOM 4126 C C . MET A 1 523 ? 26.026 -0.033 36.323 1.00 23.86 523 MET A C 1
ATOM 4128 O O . MET A 1 523 ? 25.459 0.081 35.240 1.00 23.86 523 MET A O 1
ATOM 4132 N N . ARG A 1 524 ? 25.467 0.321 37.484 1.00 22.52 524 ARG A N 1
ATOM 4133 C CA . ARG A 1 524 ? 24.296 1.172 37.799 1.00 22.52 524 ARG A CA 1
ATOM 4134 C C . ARG A 1 524 ? 24.557 1.731 39.219 1.00 22.52 524 ARG A C 1
ATOM 4136 O O . ARG A 1 524 ? 25.318 1.079 39.936 1.00 22.52 524 ARG A O 1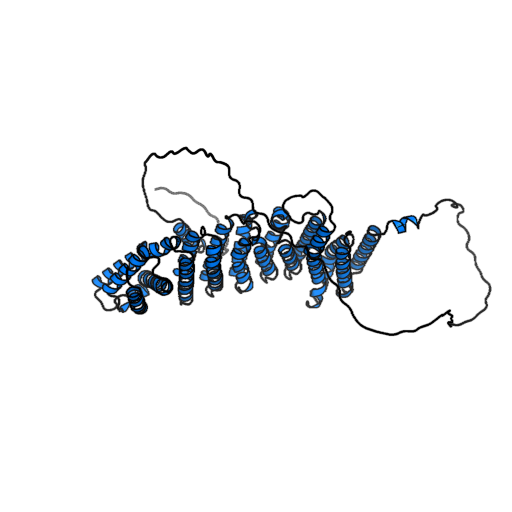
ATOM 4143 N N . PRO A 1 525 ? 23.815 2.731 39.735 1.00 34.53 525 PRO A N 1
ATOM 4144 C CA . PRO A 1 525 ? 23.192 3.908 39.107 1.00 34.53 525 PRO A CA 1
ATOM 4145 C C . PRO A 1 525 ? 23.478 5.211 39.913 1.00 34.53 525 PRO A C 1
ATOM 4147 O O . PRO A 1 525 ? 24.058 5.162 40.994 1.00 34.53 525 PRO A O 1
ATOM 4150 N N . THR A 1 526 ? 22.990 6.362 39.440 1.00 22.94 526 THR A N 1
ATOM 4151 C CA . THR A 1 526 ? 22.772 7.564 40.271 1.00 22.94 526 THR A CA 1
ATOM 4152 C C . THR A 1 526 ? 21.436 8.228 39.906 1.00 22.94 526 THR A C 1
ATOM 4154 O O . THR A 1 526 ? 21.138 8.412 38.727 1.00 22.94 526 THR A O 1
ATOM 4157 N N . GLU A 1 527 ? 20.635 8.511 40.939 1.00 23.55 527 GLU A N 1
ATOM 4158 C CA . GLU A 1 527 ? 19.403 9.333 40.994 1.00 23.55 527 GLU A CA 1
ATOM 4159 C C . GLU A 1 527 ? 19.762 10.827 40.746 1.00 23.55 527 GLU A C 1
ATOM 4161 O O . GLU A 1 527 ? 20.943 11.163 40.782 1.00 23.55 527 GLU A O 1
ATOM 4166 N N . ASP A 1 528 ? 18.909 11.821 40.466 1.00 23.16 528 ASP A N 1
ATOM 4167 C CA . ASP A 1 528 ? 17.492 12.106 40.738 1.00 23.16 528 ASP A CA 1
ATOM 4168 C C . ASP A 1 528 ? 17.041 13.307 39.846 1.00 23.16 528 ASP A C 1
ATOM 4170 O O . ASP A 1 528 ? 17.889 14.049 39.341 1.00 23.16 528 ASP A O 1
ATOM 4174 N N . GLY A 1 529 ? 15.730 13.544 39.684 1.00 23.39 529 GLY A N 1
ATOM 4175 C CA . GLY A 1 529 ? 15.175 14.792 39.120 1.00 23.39 529 GLY A CA 1
ATOM 4176 C C . GLY A 1 529 ? 13.836 14.639 38.379 1.00 23.39 529 GLY A C 1
ATOM 4177 O O . GLY A 1 529 ? 13.808 14.322 37.192 1.00 23.39 529 GLY A O 1
ATOM 4178 N N . GLY A 1 530 ? 12.714 14.865 39.072 1.00 20.36 530 GLY A N 1
ATOM 4179 C CA . GLY A 1 530 ?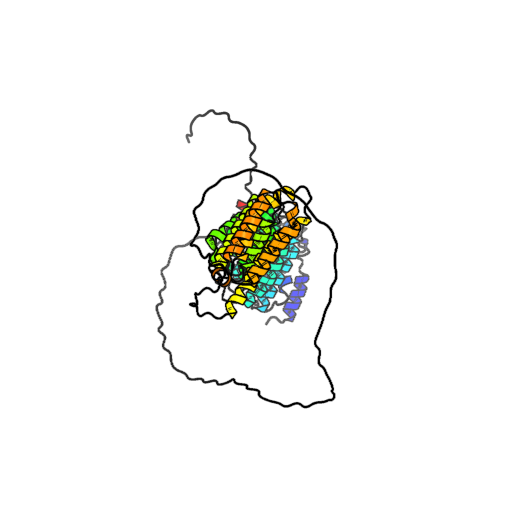 11.357 14.556 38.601 1.00 20.36 530 GLY A CA 1
ATOM 4180 C C . GLY A 1 530 ? 10.562 15.622 37.811 1.00 20.36 530 GLY A C 1
ATOM 4181 O O . GLY A 1 530 ? 10.827 16.818 37.881 1.00 20.36 530 GLY A O 1
ATOM 4182 N N . LEU A 1 531 ? 9.477 15.095 37.201 1.00 21.44 531 LEU A N 1
ATOM 4183 C CA . LEU A 1 531 ? 8.207 15.678 36.689 1.00 21.44 531 LEU A CA 1
ATOM 4184 C C . LEU A 1 531 ? 8.177 16.353 35.287 1.00 21.44 531 LEU A C 1
ATOM 4186 O O . LEU A 1 531 ? 9.132 17.034 34.934 1.00 21.44 531 LEU A O 1
ATOM 4190 N N . PRO A 1 532 ? 7.047 16.310 34.517 1.00 31.22 532 PRO A N 1
ATOM 4191 C CA . PRO A 1 532 ? 5.816 15.503 34.643 1.00 31.22 532 PRO A CA 1
ATOM 4192 C C . PRO A 1 532 ? 5.326 14.789 33.343 1.00 31.22 532 PRO A C 1
ATOM 4194 O O . PRO A 1 532 ? 5.713 15.104 32.225 1.00 31.22 532 PRO A O 1
ATOM 4197 N N . ARG A 1 533 ? 4.337 13.896 33.534 1.00 26.97 533 ARG A N 1
ATOM 4198 C CA . ARG A 1 533 ? 3.301 13.427 32.578 1.00 26.97 533 ARG A CA 1
ATOM 4199 C C . ARG A 1 533 ? 3.769 12.590 31.368 1.00 26.97 533 ARG A C 1
ATOM 4201 O O . ARG A 1 533 ? 3.994 13.093 30.273 1.00 26.97 533 ARG A O 1
ATOM 4208 N N . ASN A 1 534 ? 3.755 11.266 31.556 1.00 28.05 534 ASN A N 1
ATOM 4209 C CA . ASN A 1 534 ? 3.868 10.258 30.495 1.00 28.05 534 ASN A CA 1
ATOM 4210 C C . ASN A 1 534 ? 2.752 10.416 29.445 1.00 28.05 534 ASN A C 1
ATOM 4212 O O . ASN A 1 534 ? 1.617 10.000 29.671 1.00 28.05 534 ASN A O 1
ATOM 4216 N N . GLN A 1 535 ? 3.094 10.995 28.295 1.00 26.45 535 GLN A N 1
ATOM 4217 C CA . GLN A 1 535 ? 2.396 10.779 27.027 1.00 26.45 535 GLN A CA 1
ATOM 4218 C C . GLN A 1 535 ? 3.190 9.739 26.232 1.00 26.45 535 GLN A C 1
ATOM 4220 O O . GLN A 1 535 ? 4.401 9.891 26.052 1.00 26.45 535 GLN A O 1
ATOM 4225 N N . THR A 1 536 ? 2.529 8.676 25.778 1.00 38.22 536 THR A N 1
ATOM 4226 C CA . THR A 1 536 ? 3.134 7.660 24.911 1.00 38.22 536 THR A CA 1
ATOM 4227 C C . THR A 1 536 ? 3.445 8.259 23.536 1.00 38.22 536 THR A C 1
ATOM 4229 O O . THR A 1 536 ? 2.747 9.142 23.037 1.00 38.22 536 THR A O 1
ATOM 4232 N N . PHE A 1 537 ? 4.528 7.792 22.914 1.00 38.12 537 PHE A N 1
ATOM 4233 C CA . PHE A 1 537 ? 5.040 8.294 21.633 1.00 38.12 537 PHE A CA 1
ATOM 4234 C C . PHE A 1 537 ? 3.985 8.280 20.505 1.00 38.12 537 PHE A C 1
ATOM 4236 O O . PHE A 1 537 ? 3.954 9.204 19.697 1.00 38.12 537 PHE A O 1
ATOM 4243 N N . GLY A 1 538 ? 3.057 7.312 20.509 1.00 35.97 538 GLY A N 1
ATOM 4244 C CA . GLY A 1 538 ? 1.935 7.253 19.560 1.00 35.97 538 GLY A CA 1
ATOM 4245 C C . GLY A 1 538 ? 0.934 8.410 19.692 1.00 35.97 538 GLY A C 1
ATOM 4246 O O . GLY A 1 538 ? 0.384 8.871 18.695 1.00 35.97 538 GLY A O 1
ATOM 4247 N N . GLN A 1 539 ? 0.759 8.964 20.894 1.00 38.62 539 GLN A N 1
ATOM 4248 C CA . GLN A 1 539 ? -0.188 10.052 21.153 1.00 38.62 539 GLN A CA 1
ATOM 4249 C C . GLN A 1 539 ? 0.327 11.402 20.626 1.00 38.62 539 GLN A C 1
ATOM 4251 O O . GLN A 1 539 ? -0.431 12.176 20.048 1.00 38.62 539 GLN A O 1
ATOM 4256 N N . LYS A 1 540 ? 1.648 11.634 20.694 1.00 37.72 540 LYS A N 1
ATOM 4257 C CA . LYS A 1 540 ? 2.301 12.810 20.081 1.00 37.72 540 LYS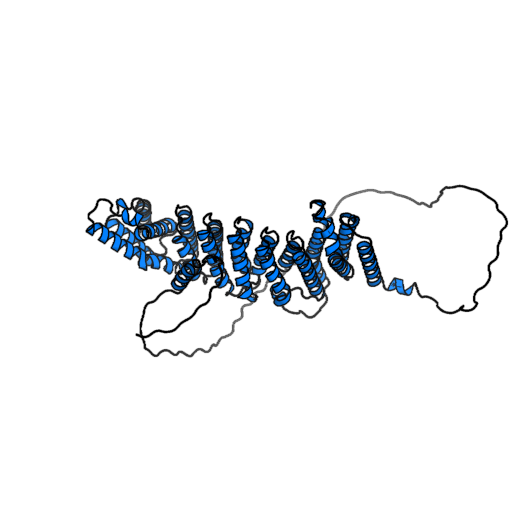 A CA 1
ATOM 4258 C C . LYS A 1 540 ? 2.242 12.813 18.550 1.00 37.72 540 LYS A C 1
ATOM 4260 O O . LYS A 1 540 ? 2.345 13.877 17.939 1.00 37.72 540 LYS A O 1
ATOM 4265 N N . ILE A 1 541 ? 2.119 11.640 17.930 1.00 49.25 541 ILE A N 1
ATOM 4266 C CA . ILE A 1 541 ? 2.018 11.501 16.473 1.00 49.25 541 ILE A CA 1
ATOM 4267 C C . ILE A 1 541 ? 0.581 11.780 16.014 1.00 49.25 541 ILE A C 1
ATOM 4269 O O . ILE A 1 541 ? 0.391 12.513 15.044 1.00 49.25 541 ILE A O 1
ATOM 4273 N N . MET A 1 542 ? -0.424 11.296 16.754 1.00 44.12 542 MET A N 1
ATOM 4274 C CA . MET A 1 542 ? -1.839 11.545 16.446 1.00 44.12 542 MET A CA 1
ATOM 4275 C C . MET A 1 542 ? -2.224 13.032 16.529 1.00 44.12 542 MET A C 1
ATOM 4277 O O . MET A 1 542 ? -2.890 13.534 15.623 1.00 44.12 542 MET A O 1
ATOM 4281 N N . ASP A 1 543 ? -1.738 13.763 17.540 1.00 34.03 543 ASP A N 1
ATOM 4282 C CA . ASP A 1 543 ? -2.038 15.198 17.701 1.00 34.03 543 ASP A CA 1
ATOM 4283 C C . ASP A 1 543 ? -1.374 16.073 16.616 1.00 34.03 543 ASP A C 1
ATOM 4285 O O . ASP A 1 543 ? -1.939 17.078 16.176 1.00 34.03 543 ASP A O 1
ATOM 4289 N N . ASN A 1 544 ? -0.191 15.681 16.123 1.00 38.09 544 ASN A N 1
ATOM 4290 C CA . ASN A 1 544 ? 0.499 16.400 15.044 1.00 38.09 544 ASN A CA 1
ATOM 4291 C C . ASN A 1 544 ? -0.139 16.171 13.663 1.00 38.09 544 ASN A C 1
ATOM 4293 O O . ASN A 1 544 ? -0.063 17.058 12.807 1.00 38.09 544 ASN A O 1
ATOM 4297 N N . LEU A 1 545 ? -0.772 15.012 13.445 1.00 44.78 545 LEU A N 1
ATOM 4298 C CA . LEU A 1 545 ? -1.450 14.681 12.189 1.00 44.78 545 LEU A CA 1
ATOM 4299 C C . LEU A 1 545 ? -2.754 15.477 12.032 1.00 44.78 545 LEU A C 1
ATOM 4301 O O . LEU A 1 545 ? -2.998 16.040 10.967 1.00 44.78 545 LEU A O 1
ATOM 4305 N N . PHE A 1 546 ? -3.532 15.620 13.111 1.00 40.41 546 PHE A N 1
ATOM 4306 C CA . PHE A 1 546 ? -4.765 16.413 13.095 1.00 40.41 546 PHE A CA 1
ATOM 4307 C C . PHE A 1 546 ? -4.514 17.911 12.880 1.00 40.41 546 PHE A C 1
ATOM 4309 O O . PHE A 1 546 ? -5.335 18.570 12.259 1.00 40.41 546 PHE A O 1
ATOM 4316 N N . MET A 1 547 ? -3.395 18.479 13.337 1.00 32.88 547 MET A N 1
ATOM 4317 C CA . MET A 1 547 ? -3.153 19.925 13.197 1.00 32.88 547 MET A CA 1
ATOM 4318 C C . MET A 1 547 ? -2.600 20.345 11.827 1.00 32.88 547 MET A C 1
ATOM 4320 O O . MET A 1 547 ? -2.821 21.481 11.404 1.00 32.88 547 MET A O 1
ATOM 4324 N N . ARG A 1 548 ? -1.890 19.465 11.106 1.00 34.50 548 ARG A N 1
ATOM 4325 C CA . ARG A 1 548 ? -1.275 19.819 9.811 1.00 34.50 548 ARG A CA 1
ATOM 4326 C C . ARG A 1 548 ? -2.224 19.711 8.617 1.00 34.50 548 ARG A C 1
ATOM 4328 O O . ARG A 1 548 ? -2.025 20.432 7.644 1.00 34.50 548 ARG A O 1
ATOM 4335 N N . SER A 1 549 ? -3.274 18.894 8.693 1.00 31.59 549 SER A N 1
ATOM 4336 C CA . SER A 1 549 ? -4.226 18.693 7.590 1.00 31.59 549 SER A CA 1
ATOM 4337 C C . SER A 1 549 ? -5.291 19.794 7.442 1.00 31.59 549 SER A C 1
ATOM 4339 O O . SER A 1 549 ? -6.025 19.784 6.460 1.00 31.59 549 SER A O 1
ATOM 4341 N N . PHE A 1 550 ? -5.395 20.754 8.375 1.00 34.78 550 PHE A N 1
ATOM 4342 C CA . PHE A 1 550 ? -6.461 21.778 8.376 1.00 34.78 550 PHE A CA 1
ATOM 4343 C C . PHE A 1 550 ? -6.015 23.219 8.069 1.00 34.78 550 PHE A C 1
ATOM 4345 O O . PHE A 1 550 ? -6.810 24.144 8.232 1.00 34.78 550 PHE A O 1
ATOM 4352 N N . SER A 1 551 ? -4.793 23.458 7.580 1.00 28.36 551 SER A N 1
ATOM 4353 C CA . SER A 1 551 ? -4.371 24.810 7.170 1.00 28.36 551 SER A CA 1
ATOM 4354 C C . SER A 1 551 ? -4.110 24.927 5.667 1.00 28.36 551 SER A C 1
ATOM 4356 O O . SER A 1 551 ? -2.984 25.171 5.240 1.00 28.36 551 SER A O 1
ATOM 4358 N N . SER A 1 552 ? -5.167 24.861 4.859 1.00 25.62 552 SER A N 1
ATOM 4359 C CA . SER A 1 552 ? -5.174 25.446 3.513 1.00 25.62 552 SER A CA 1
ATOM 4360 C C . SER A 1 552 ? -6.166 26.613 3.478 1.00 25.62 552 SER A C 1
ATOM 4362 O O . SER A 1 552 ? -7.366 26.427 3.283 1.00 25.62 552 SER A O 1
ATOM 4364 N N . LYS A 1 553 ? -5.678 27.840 3.704 1.00 25.98 553 LYS A N 1
ATOM 4365 C CA . LYS A 1 553 ? -6.449 29.059 3.408 1.00 25.98 553 LYS A CA 1
ATOM 4366 C C . LYS A 1 553 ? -6.426 29.318 1.892 1.00 25.98 553 LYS A C 1
ATOM 4368 O O . LYS A 1 553 ? -5.348 29.229 1.304 1.00 25.98 553 LYS A O 1
ATOM 4373 N N . PRO A 1 554 ? -7.549 29.699 1.261 1.00 25.97 554 PRO A N 1
ATOM 4374 C CA . PRO A 1 554 ? -7.559 30.083 -0.147 1.00 25.97 554 PRO A CA 1
ATOM 4375 C C . PRO A 1 554 ? -6.926 31.475 -0.332 1.00 25.97 554 PRO A C 1
ATOM 4377 O O . PRO A 1 554 ? -7.262 32.423 0.379 1.00 25.97 554 PRO A O 1
ATOM 4380 N N . LYS A 1 555 ? -5.992 31.608 -1.286 1.00 25.88 555 LYS A N 1
ATOM 4381 C CA . LYS A 1 555 ? -5.408 32.894 -1.709 1.00 25.88 555 LYS A CA 1
ATOM 4382 C C . LYS A 1 555 ? -6.369 33.601 -2.673 1.00 25.88 555 LYS A C 1
ATOM 4384 O O . LYS A 1 555 ? -6.401 33.262 -3.850 1.00 25.88 555 LYS A O 1
ATOM 4389 N N . ASN A 1 556 ? -7.082 34.622 -2.198 1.00 25.59 556 ASN A N 1
ATOM 4390 C CA . ASN A 1 556 ? -7.670 35.643 -3.070 1.00 25.59 556 ASN A CA 1
ATOM 4391 C C . ASN A 1 556 ? -6.633 36.741 -3.345 1.00 25.59 556 ASN A C 1
ATOM 4393 O O . ASN A 1 556 ? -6.034 37.289 -2.420 1.00 25.59 556 ASN A O 1
ATOM 4397 N N . ARG A 1 557 ? -6.417 37.044 -4.629 1.00 26.52 557 ARG A N 1
ATOM 4398 C CA . ARG A 1 557 ? -5.654 38.203 -5.109 1.00 26.52 557 ARG A CA 1
ATOM 4399 C C . ARG A 1 557 ? -6.540 39.447 -5.060 1.00 26.52 557 ARG A C 1
ATOM 4401 O O . ARG A 1 557 ? -7.539 39.469 -5.764 1.00 26.52 557 ARG A O 1
ATOM 4408 N N . THR A 1 558 ? -6.105 40.492 -4.359 1.00 27.02 558 THR A N 1
ATOM 4409 C CA . THR A 1 558 ? -6.456 41.893 -4.666 1.00 27.02 558 THR A CA 1
ATOM 4410 C C . THR A 1 558 ? -5.374 42.839 -4.133 1.00 27.02 558 THR A C 1
ATOM 4412 O O . THR A 1 558 ? -5.212 42.967 -2.925 1.00 27.02 558 THR A O 1
ATOM 4415 N N . SER A 1 559 ? -4.642 43.426 -5.087 1.00 28.16 559 SER A N 1
ATOM 4416 C CA . SER A 1 559 ? -4.095 44.797 -5.186 1.00 28.16 559 SER A CA 1
ATOM 4417 C C . SER A 1 559 ? -3.576 45.556 -3.952 1.00 28.16 559 SER A C 1
ATOM 4419 O O . SER A 1 559 ? -4.317 45.870 -3.023 1.00 28.16 559 SER A O 1
ATOM 4421 N N . ASP A 1 560 ? -2.312 45.969 -4.083 1.00 26.86 560 ASP A N 1
ATOM 4422 C CA . ASP A 1 560 ? -1.547 46.930 -3.285 1.00 26.86 560 ASP A CA 1
ATOM 4423 C C . ASP A 1 560 ? -2.229 48.292 -3.081 1.00 26.86 560 ASP A C 1
ATOM 4425 O O . ASP A 1 560 ? -2.640 48.924 -4.052 1.00 26.86 560 ASP A O 1
ATOM 4429 N N . VAL A 1 561 ? -2.192 48.802 -1.841 1.00 29.36 561 VAL A N 1
ATOM 4430 C CA . VAL A 1 561 ? -2.035 50.237 -1.533 1.00 29.36 561 VAL A CA 1
ATOM 4431 C C . VAL A 1 561 ? -1.201 50.380 -0.247 1.00 29.36 561 VAL A C 1
ATOM 4433 O O . VAL A 1 561 ? -1.573 49.880 0.813 1.00 29.36 561 VAL A O 1
ATOM 4436 N N . MET A 1 562 ? -0.057 51.064 -0.358 1.00 28.23 562 MET A N 1
ATOM 4437 C CA . MET A 1 562 ? 0.811 51.521 0.740 1.00 28.23 562 MET A CA 1
ATOM 4438 C C . MET A 1 562 ? 0.128 52.597 1.601 1.00 28.23 562 MET A C 1
ATOM 4440 O O . MET A 1 562 ? -0.561 53.435 1.036 1.00 28.23 562 MET A O 1
ATOM 4444 N N . VAL A 1 563 ? 0.423 52.650 2.913 1.00 31.22 563 VAL A N 1
ATOM 4445 C CA . VAL A 1 563 ? 0.909 53.838 3.676 1.00 31.22 563 VAL A CA 1
ATOM 4446 C C . VAL A 1 563 ? 1.234 53.423 5.140 1.00 31.22 563 VAL A C 1
ATOM 4448 O O . VAL A 1 563 ? 0.510 52.598 5.697 1.00 31.22 563 VAL A O 1
ATOM 4451 N N . PRO A 1 564 ? 2.310 53.950 5.778 1.00 39.16 564 PRO A N 1
ATOM 4452 C CA . PRO A 1 564 ? 2.821 53.500 7.085 1.00 39.16 564 PRO A CA 1
ATOM 4453 C C . PRO A 1 564 ? 2.534 54.477 8.250 1.00 39.16 564 PRO A C 1
ATOM 4455 O O . PRO A 1 564 ? 2.394 55.667 7.994 1.00 39.16 564 PRO A O 1
ATOM 4458 N N . SER A 1 565 ? 2.574 54.007 9.516 1.00 29.05 565 SER A N 1
ATOM 4459 C CA . SER A 1 565 ? 3.184 54.727 10.673 1.00 29.05 565 SER A CA 1
ATOM 4460 C C . SER A 1 565 ? 2.953 54.070 12.060 1.00 29.05 565 SER A C 1
ATOM 4462 O O . SER A 1 565 ? 1.849 54.140 12.586 1.00 29.05 565 SER A O 1
ATOM 4464 N N . SER A 1 566 ? 4.046 53.554 12.651 1.00 37.72 566 SER A N 1
ATOM 4465 C CA . SER A 1 566 ? 4.585 53.811 14.020 1.00 37.72 566 SER A CA 1
ATOM 4466 C C . SER A 1 566 ? 3.744 53.487 15.299 1.00 37.72 566 SER A C 1
ATOM 4468 O O . SER A 1 566 ? 2.609 53.044 15.191 1.00 37.72 566 SER A O 1
ATOM 4470 N N . PRO A 1 567 ? 4.311 53.543 16.535 1.00 41.66 567 PRO A N 1
ATOM 4471 C CA . PRO A 1 567 ? 4.579 52.333 17.316 1.00 41.66 567 PRO A CA 1
ATOM 4472 C C . PRO A 1 567 ? 3.907 52.287 18.704 1.00 41.66 567 PRO A C 1
ATOM 4474 O O . PRO A 1 567 ? 3.371 53.261 19.228 1.00 41.66 567 PRO A O 1
ATOM 4477 N N . SER A 1 568 ? 4.017 51.111 19.312 1.00 31.56 568 SER A N 1
ATOM 4478 C CA . SER A 1 568 ? 3.557 50.706 20.637 1.00 31.56 568 SER A CA 1
ATOM 4479 C C . SER A 1 568 ? 4.149 51.523 21.793 1.00 31.56 568 SER A C 1
ATOM 4481 O O . SER A 1 568 ? 5.358 51.758 21.844 1.00 31.56 568 SER A O 1
ATOM 4483 N N . LYS A 1 569 ? 3.315 51.809 22.800 1.00 40.47 569 LYS A N 1
ATOM 4484 C CA . LYS A 1 569 ? 3.718 51.872 24.211 1.00 40.47 569 LYS A CA 1
ATOM 4485 C C . LYS A 1 569 ? 2.592 51.351 25.111 1.00 40.47 569 LYS A C 1
ATOM 4487 O O . LYS A 1 569 ? 1.449 51.768 24.949 1.00 40.47 569 LYS A O 1
ATOM 4492 N N . ILE A 1 570 ? 3.044 50.577 26.104 1.00 39.25 570 ILE A N 1
ATOM 4493 C CA . ILE A 1 570 ? 2.374 49.967 27.268 1.00 39.25 570 ILE A CA 1
ATOM 4494 C C . ILE A 1 570 ? 1.840 48.560 27.015 1.00 39.25 570 ILE A C 1
ATOM 4496 O O . ILE A 1 570 ? 0.862 48.402 26.255 1.00 39.25 570 ILE A O 1
#

Sequence (570 aa):
MLHKHDIMLLKMTFRYNFLHAPRDMRGKNVEALRTLLTLCDTEIYAFQDSWFAILECISRLEYAVSWPAMSATVMQGSNQISRDAILQSLRELAGKPTEQVFVNSIKLPSETVVEFFTALCSVSAEELKQIPARVFSLQKVVEISYYNMARIRMVWARIWSVLAHHFIFAGSHPDEKVAMYAIDSLRQLAMKYLERAELANFTFQNDILKPFVVLIRSSRSDSIRRLIVDCIVQMIKSKVGSIKSGWRSVFMIFTAAADDDSEPIVESAFENVEQVVLEHFDQVVGDCFMDCVNCLIGFANNKSSHRISLKAIALLRICEDRLAEGLIPGGALKPIDTTVDETCDVTEHYWFPMLAGLSDLTSDREQRSENCALEDVCFMLPQLLSLLLDCAKKTDQSVVSISLGALVHLIDVGGYQFSDEDWDTLLKSIRDASYTTQPLELLNDLGFDNTKHRKVLTRDLNSPSPVAVGRDLSYKCNDNFYENGSTVGIDEDGIALHHNQDIERPVDMEGSEGIPSPSGRTMRPTEDGGLPRNQTFGQKIMDNLFMRSFSSKPKNRTSDVMVPSSPSKI

pLDDT: mean 70.25, std 26.16, range [20.36, 98.75]